Protein AF-A0ABD3ML28-F1 (afdb_monomer)

Sequence (385 aa):
MLALSEVLLRHCNGTLRHVRRLDFTIAGREGGRDWGSTGRSDGGGGRRGIRSHGAYALSRVLAISEYIEEVYLVGNRIGPYGSSAIFEAASTNARLRTLLLRGCRVGERGALAFVDRVLVEGRGGRSGLRTVDLSACRVGFRGCFAIEERLKERGGCADASMTVDLEGNMVFQEVMNCVTHGLGIVLGTVGQYLLNKQVVGQPLHYTLSCAVYSASVITLYTSSTLYHSFFALRRTKFIFKVFDSCAIYLLIAGSYTPFLMIGLHHKPSLSARLLLFIWGCAISGILVAAFFPTWKHKSKFSLAMYLGMGWTCMVCVPDLLEVLPMNAVRLLVAGGVSYTGGVPFFIRNTNLDHSIWHVFVLAGSIFHWLCVFWYVAKPKSIYEG

Organism: NCBI:txid2934178

Structure (mmCIF, N/CA/C/O backbone):
data_AF-A0ABD3ML28-F1
#
_entry.id   AF-A0ABD3ML28-F1
#
loop_
_atom_site.group_PDB
_atom_site.id
_atom_site.type_symbol
_atom_site.label_atom_id
_atom_site.label_alt_id
_atom_site.label_comp_id
_atom_site.label_asym_id
_atom_site.label_entity_id
_atom_site.label_seq_id
_atom_site.pdbx_PDB_ins_code
_atom_site.Cartn_x
_atom_site.Cartn_y
_atom_site.Cartn_z
_atom_site.occupancy
_atom_site.B_iso_or_equiv
_atom_site.auth_seq_id
_atom_site.auth_comp_id
_atom_site.auth_asym_id
_atom_site.auth_atom_id
_atom_site.pdbx_PDB_model_num
ATOM 1 N N . MET A 1 1 ? 13.002 8.863 -36.969 1.00 72.88 1 MET A N 1
ATOM 2 C CA . MET A 1 1 ? 13.504 7.582 -36.419 1.00 72.88 1 MET A CA 1
ATOM 3 C C . MET A 1 1 ? 14.193 6.718 -37.453 1.00 72.88 1 MET A C 1
ATOM 5 O O . MET A 1 1 ? 15.355 6.460 -37.229 1.00 72.88 1 MET A O 1
ATOM 9 N N . LEU A 1 2 ? 13.555 6.307 -38.556 1.00 74.44 2 LEU A N 1
ATOM 10 C CA . LEU A 1 2 ? 14.211 5.430 -39.545 1.00 74.44 2 LEU A CA 1
ATOM 11 C C . LEU A 1 2 ? 15.499 6.037 -40.139 1.00 74.44 2 LEU A C 1
ATOM 13 O O . LEU A 1 2 ? 16.540 5.392 -40.108 1.00 74.44 2 LEU A O 1
ATOM 17 N N . ALA A 1 3 ? 15.464 7.311 -40.544 1.00 76.81 3 ALA A N 1
ATOM 18 C CA . ALA A 1 3 ? 16.660 8.025 -41.006 1.00 76.81 3 ALA A CA 1
ATOM 19 C C . ALA A 1 3 ? 17.751 8.119 -39.921 1.00 76.81 3 ALA A C 1
ATOM 21 O O . ALA A 1 3 ? 18.921 7.870 -40.178 1.00 76.81 3 ALA A O 1
ATOM 22 N N . LEU A 1 4 ? 17.362 8.404 -38.672 1.00 80.00 4 LEU A N 1
ATOM 23 C CA . LEU A 1 4 ? 18.299 8.444 -37.547 1.00 80.00 4 LEU A CA 1
ATOM 24 C C . LEU A 1 4 ? 18.910 7.066 -37.266 1.00 80.00 4 LEU A C 1
ATOM 26 O O . LEU A 1 4 ? 20.111 6.971 -37.045 1.00 80.00 4 LEU A O 1
ATOM 30 N N . SER A 1 5 ? 18.111 5.996 -37.286 1.00 78.38 5 SER A N 1
ATOM 31 C CA . SER A 1 5 ? 18.628 4.638 -37.121 1.00 78.38 5 SER A CA 1
ATOM 32 C C . SER A 1 5 ? 19.559 4.251 -38.259 1.00 78.38 5 SER A C 1
ATOM 34 O O . SER A 1 5 ? 20.519 3.545 -38.008 1.00 78.38 5 SER A O 1
ATOM 36 N N . GLU A 1 6 ? 19.332 4.727 -39.482 1.00 82.12 6 GLU A N 1
ATOM 37 C CA . GLU A 1 6 ? 20.233 4.463 -40.603 1.00 82.12 6 GLU A CA 1
ATOM 38 C C . GLU A 1 6 ? 21.585 5.169 -40.433 1.00 82.12 6 GLU A C 1
ATOM 40 O O . GLU A 1 6 ? 22.627 4.539 -40.601 1.00 82.12 6 GLU A O 1
ATOM 45 N N . VAL A 1 7 ? 21.582 6.435 -40.003 1.00 83.12 7 VAL A N 1
ATOM 46 C CA . VAL A 1 7 ? 22.813 7.162 -39.643 1.00 83.12 7 VAL A CA 1
ATOM 47 C C . VAL A 1 7 ? 23.549 6.450 -38.507 1.00 83.12 7 VAL A C 1
ATOM 49 O O . VAL A 1 7 ? 24.755 6.224 -38.598 1.00 83.12 7 VAL A O 1
ATOM 52 N N . LEU A 1 8 ? 22.828 6.050 -37.454 1.00 83.50 8 LEU A N 1
ATOM 53 C CA . LEU A 1 8 ? 23.415 5.325 -36.330 1.00 83.50 8 LEU A CA 1
ATOM 54 C C . LEU A 1 8 ? 23.975 3.968 -36.769 1.00 83.50 8 LEU A C 1
ATOM 56 O O . LEU A 1 8 ? 25.106 3.665 -36.422 1.00 83.50 8 LEU A O 1
ATOM 60 N N . LEU A 1 9 ? 23.256 3.187 -37.577 1.00 82.38 9 LEU A N 1
ATOM 61 C CA . LEU A 1 9 ? 23.742 1.899 -38.087 1.00 82.38 9 LEU A CA 1
ATOM 62 C C . LEU A 1 9 ? 25.040 2.043 -38.893 1.00 82.38 9 LEU A C 1
ATOM 64 O O . LEU A 1 9 ? 25.899 1.172 -38.809 1.00 82.38 9 LEU A O 1
ATOM 68 N N . ARG A 1 10 ? 25.195 3.131 -39.660 1.00 83.12 10 ARG A N 1
ATOM 69 C CA . ARG A 1 10 ? 26.396 3.370 -40.478 1.00 83.12 10 ARG A CA 1
ATOM 70 C C . ARG A 1 10 ? 27.584 3.909 -39.677 1.00 83.12 10 ARG A C 1
ATOM 72 O O . ARG A 1 10 ? 28.724 3.682 -40.069 1.00 83.12 10 ARG A O 1
ATOM 79 N N . HIS A 1 11 ? 27.340 4.629 -38.580 1.00 85.25 11 HIS A N 1
ATOM 80 C CA . HIS A 1 11 ? 28.377 5.437 -37.928 1.00 85.25 11 HIS A CA 1
ATOM 81 C C . HIS A 1 11 ? 28.573 5.185 -36.424 1.00 85.25 11 HIS A C 1
ATOM 83 O O . HIS A 1 11 ? 29.533 5.723 -35.865 1.00 85.25 11 HIS A O 1
ATOM 89 N N . CYS A 1 12 ? 27.741 4.370 -35.756 1.00 79.19 12 CYS A N 1
ATOM 90 C CA . CYS A 1 12 ? 27.775 4.192 -34.293 1.00 79.19 12 CYS A CA 1
ATOM 91 C C . CYS A 1 12 ? 29.111 3.668 -33.754 1.00 79.19 12 CYS A C 1
ATOM 93 O O . CYS A 1 12 ? 29.495 4.039 -32.650 1.00 79.19 12 CYS A O 1
ATOM 95 N N . ASN A 1 13 ? 29.829 2.858 -34.535 1.00 84.38 13 ASN A N 1
ATOM 96 C CA . ASN A 1 13 ? 31.131 2.306 -34.144 1.00 84.38 13 ASN A CA 1
ATOM 97 C C . ASN A 1 13 ? 32.318 3.059 -34.778 1.00 84.38 13 ASN A C 1
ATOM 99 O O . ASN A 1 13 ? 33.469 2.728 -34.518 1.00 84.38 13 ASN A O 1
ATOM 103 N N . GLY A 1 14 ? 32.050 4.076 -35.602 1.00 86.94 14 GLY A N 1
ATOM 104 C CA . GLY A 1 14 ? 33.063 4.881 -36.285 1.00 86.94 14 GLY A CA 1
ATOM 105 C C . GLY A 1 14 ? 33.092 6.310 -35.753 1.00 86.94 14 GLY A C 1
ATOM 106 O O . GLY A 1 14 ? 33.536 6.576 -34.636 1.00 86.94 14 GLY A O 1
ATOM 107 N N . THR A 1 15 ? 32.592 7.247 -36.557 1.00 84.00 15 THR A N 1
ATOM 108 C CA . THR A 1 15 ? 32.576 8.684 -36.236 1.00 84.00 15 THR A CA 1
ATOM 109 C C . THR A 1 15 ? 31.761 9.021 -34.985 1.00 84.00 15 THR A C 1
ATOM 111 O O . THR A 1 15 ? 32.047 10.022 -34.333 1.00 84.00 15 THR A O 1
ATOM 114 N N . LEU A 1 16 ? 30.798 8.176 -34.594 1.00 83.69 16 LEU A N 1
ATOM 115 C CA . LEU A 1 16 ? 29.959 8.372 -33.405 1.00 83.69 16 LEU A CA 1
ATOM 116 C C . LEU A 1 16 ? 30.379 7.521 -32.192 1.00 83.69 16 LEU A C 1
ATOM 118 O O . LEU A 1 16 ? 29.622 7.439 -31.228 1.00 83.69 16 LEU A O 1
ATOM 122 N N . ARG A 1 17 ? 31.595 6.954 -32.173 1.00 85.88 17 ARG A N 1
ATOM 123 C CA . ARG A 1 17 ? 32.117 6.134 -31.053 1.00 85.88 17 ARG A CA 1
ATOM 124 C C . ARG A 1 17 ? 32.108 6.817 -29.676 1.00 85.88 17 ARG A C 1
ATOM 126 O O . ARG A 1 17 ? 32.197 6.163 -28.645 1.00 85.88 17 ARG A O 1
ATOM 133 N N . HIS A 1 18 ? 32.040 8.147 -29.646 1.00 87.62 18 HIS A N 1
ATOM 134 C CA . HIS A 1 18 ? 31.998 8.932 -28.410 1.00 87.62 18 HIS A CA 1
ATOM 135 C C . HIS A 1 18 ? 30.584 9.025 -27.810 1.00 87.62 18 HIS A C 1
ATOM 137 O O . HIS A 1 18 ? 30.429 9.443 -26.661 1.00 87.62 18 HIS A O 1
ATOM 143 N N . VAL A 1 19 ? 29.548 8.626 -28.557 1.00 87.44 19 VAL A N 1
ATOM 144 C CA . VAL A 1 19 ? 28.157 8.651 -28.099 1.00 87.44 19 VAL A CA 1
ATOM 145 C C . VAL A 1 19 ? 27.885 7.436 -27.216 1.00 87.44 19 VAL A C 1
ATOM 147 O O . VAL A 1 19 ? 27.710 6.322 -27.700 1.00 87.44 19 VAL A O 1
ATOM 150 N N . ARG A 1 20 ? 27.804 7.668 -25.903 1.00 92.44 20 ARG A N 1
ATOM 151 C CA . ARG A 1 20 ? 27.491 6.622 -24.912 1.00 92.44 20 ARG A CA 1
ATOM 152 C C . ARG A 1 20 ? 26.024 6.575 -24.492 1.00 92.44 20 ARG A C 1
ATOM 154 O O . ARG A 1 20 ? 25.573 5.561 -23.971 1.00 92.44 20 ARG A O 1
ATOM 161 N N . ARG A 1 21 ? 25.273 7.657 -24.715 1.00 94.31 21 ARG A N 1
ATOM 162 C CA . ARG A 1 21 ? 23.870 7.792 -24.305 1.00 94.31 21 ARG A CA 1
ATOM 163 C C . ARG A 1 21 ? 22.992 8.159 -25.490 1.00 94.31 21 ARG A C 1
ATOM 165 O O . ARG A 1 21 ? 23.277 9.127 -26.191 1.00 94.31 21 ARG A O 1
ATOM 172 N N . LEU A 1 22 ? 21.889 7.435 -25.649 1.00 92.44 22 LEU A N 1
ATOM 173 C CA . LEU A 1 22 ? 20.797 7.796 -26.545 1.00 92.44 22 LEU A CA 1
ATOM 174 C C . LEU A 1 22 ? 19.567 8.189 -25.724 1.00 92.44 22 LEU A C 1
ATOM 176 O O . LEU A 1 22 ? 18.939 7.334 -25.103 1.00 92.44 22 LEU A O 1
ATOM 180 N N . ASP A 1 23 ? 19.213 9.474 -25.731 1.00 92.75 23 ASP A N 1
ATOM 181 C CA . ASP A 1 23 ? 18.038 9.986 -25.022 1.00 92.75 23 ASP A CA 1
ATOM 182 C C . ASP A 1 23 ? 16.925 10.392 -25.995 1.00 92.75 23 ASP A C 1
ATOM 184 O O . ASP A 1 23 ? 17.033 11.363 -26.743 1.00 92.75 23 ASP A O 1
ATOM 188 N N . PHE A 1 24 ? 15.828 9.640 -25.961 1.00 90.50 24 PHE A N 1
ATOM 189 C CA . PHE A 1 24 ? 14.622 9.862 -26.753 1.00 90.50 24 PHE A CA 1
ATOM 190 C C . PHE A 1 24 ? 13.426 10.293 -25.896 1.00 90.50 24 PHE A C 1
ATOM 192 O O . PHE A 1 24 ? 12.273 10.203 -26.331 1.00 90.50 24 PHE A O 1
ATOM 199 N N . THR A 1 25 ? 13.664 10.770 -24.675 1.00 85.88 25 THR A N 1
ATOM 200 C CA . THR A 1 25 ? 12.603 11.224 -23.765 1.00 85.88 25 THR A CA 1
ATOM 201 C C . THR A 1 25 ? 11.849 12.426 -24.340 1.00 85.88 25 THR A C 1
ATOM 203 O O . THR A 1 25 ? 10.630 12.532 -24.190 1.00 85.88 25 THR A O 1
ATOM 206 N N . ILE A 1 26 ? 12.546 13.313 -25.060 1.00 80.12 26 ILE A N 1
ATOM 207 C CA . ILE A 1 26 ? 11.946 14.485 -25.721 1.00 80.12 26 ILE A CA 1
ATOM 208 C C . ILE A 1 26 ? 10.908 14.056 -26.764 1.00 80.12 26 ILE A C 1
ATOM 210 O O . ILE A 1 26 ? 9.809 14.607 -26.778 1.00 80.12 26 ILE A O 1
ATOM 214 N N . ALA A 1 27 ? 11.183 12.999 -27.537 1.00 78.06 27 ALA A N 1
ATOM 215 C CA . ALA A 1 27 ? 10.229 12.451 -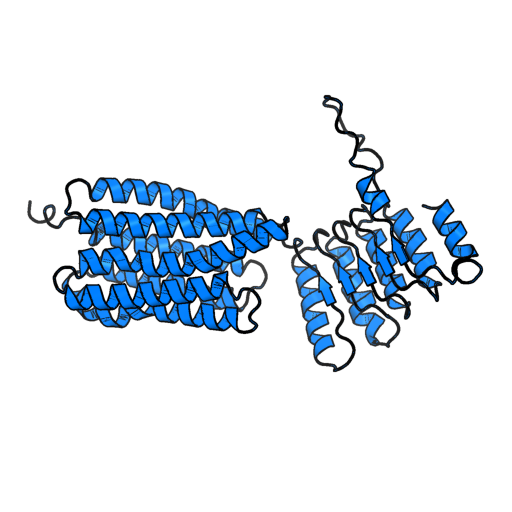28.504 1.00 78.06 27 ALA A CA 1
ATOM 216 C C . ALA A 1 27 ? 8.922 11.972 -27.838 1.00 78.06 27 ALA A C 1
ATOM 218 O O . ALA A 1 27 ? 7.859 11.990 -28.461 1.00 78.06 27 ALA A O 1
ATOM 219 N N . GLY A 1 28 ? 8.984 11.581 -26.561 1.00 65.38 28 GLY A N 1
ATOM 220 C CA . GLY A 1 28 ? 7.812 11.286 -25.739 1.00 65.38 28 GLY A CA 1
ATOM 221 C C . GLY A 1 28 ? 7.084 12.535 -25.215 1.00 65.38 28 GLY A C 1
ATOM 222 O O . GLY A 1 28 ? 5.862 12.498 -25.072 1.00 65.38 28 GLY A O 1
ATOM 223 N N . ARG A 1 29 ? 7.802 13.639 -24.941 1.00 62.88 29 ARG A N 1
ATOM 224 C CA . ARG A 1 29 ? 7.273 14.878 -24.319 1.00 62.88 29 ARG A CA 1
ATOM 225 C C . ARG A 1 29 ? 6.733 15.906 -25.314 1.00 62.88 29 ARG A C 1
ATOM 227 O O . ARG A 1 29 ? 5.731 16.551 -25.019 1.00 62.88 29 ARG A O 1
ATOM 234 N N . GLU A 1 30 ? 7.365 16.076 -26.472 1.00 55.34 30 GLU A N 1
ATOM 235 C CA . GLU A 1 30 ? 6.936 17.049 -27.496 1.00 55.34 30 GLU A CA 1
ATOM 236 C C . GLU A 1 30 ? 5.592 16.693 -28.139 1.00 55.34 30 GLU A C 1
ATOM 238 O O . GLU A 1 30 ? 4.914 17.557 -28.675 1.00 55.34 30 GLU A O 1
ATOM 243 N N . GLY A 1 31 ? 5.119 15.457 -27.972 1.00 49.84 31 GLY A N 1
ATOM 244 C CA . GLY A 1 31 ? 3.756 15.072 -28.339 1.00 49.84 31 GLY A CA 1
ATOM 245 C C . GLY A 1 31 ? 2.652 15.543 -27.377 1.00 49.84 31 GLY A C 1
ATOM 246 O O . GLY A 1 31 ? 1.533 15.042 -27.497 1.00 49.84 31 GLY A O 1
ATOM 247 N N . GLY A 1 32 ? 2.954 16.407 -26.397 1.00 42.62 32 GLY A N 1
ATOM 248 C CA . GLY A 1 32 ? 2.024 16.826 -25.337 1.00 42.62 32 GLY A CA 1
ATOM 249 C C . GLY A 1 32 ? 1.950 18.331 -25.054 1.00 42.62 32 GLY A C 1
ATOM 250 O O . GLY A 1 32 ? 1.399 18.689 -24.017 1.00 42.62 32 GLY A O 1
ATOM 251 N N . ARG A 1 33 ? 2.511 19.201 -25.908 1.00 39.66 33 ARG A N 1
ATOM 252 C CA . ARG A 1 33 ? 2.609 20.653 -25.643 1.00 39.66 33 ARG A CA 1
ATOM 253 C C . ARG A 1 33 ? 1.588 21.563 -26.346 1.00 39.66 33 ARG A C 1
ATOM 255 O O . ARG A 1 33 ? 1.659 22.762 -26.121 1.00 39.66 33 ARG A O 1
ATOM 262 N N . ASP A 1 34 ? 0.607 21.027 -27.072 1.00 38.22 34 ASP A N 1
ATOM 263 C CA . ASP A 1 34 ? -0.502 21.833 -27.611 1.00 38.22 34 ASP A CA 1
ATOM 264 C C . ASP A 1 34 ? -1.749 21.704 -26.727 1.00 38.22 34 ASP A C 1
ATOM 266 O O . ASP A 1 34 ? -2.609 20.847 -26.934 1.00 38.22 34 ASP A O 1
ATOM 270 N N . TRP A 1 35 ? -1.834 22.556 -25.702 1.00 37.88 35 TRP A N 1
ATOM 271 C CA . TRP A 1 35 ? -3.071 22.807 -24.962 1.00 37.88 35 TRP A CA 1
ATOM 272 C C . TRP A 1 35 ? -3.679 24.116 -25.460 1.00 37.88 35 TRP A C 1
ATOM 274 O O . TRP A 1 35 ? -3.354 25.194 -24.970 1.00 37.88 35 TRP A O 1
ATOM 284 N N . GLY A 1 36 ? -4.542 24.015 -26.469 1.00 36.75 36 GLY A N 1
ATOM 285 C CA . GLY A 1 36 ? -5.184 25.187 -27.051 1.00 36.75 36 GLY A CA 1
ATOM 286 C C . GLY A 1 36 ? -6.054 24.878 -28.262 1.00 36.75 36 GLY A C 1
ATOM 287 O O . GLY A 1 36 ? -5.802 25.403 -29.334 1.00 36.75 36 GLY A O 1
ATOM 288 N N . SER A 1 37 ? -7.057 24.010 -28.129 1.00 32.53 37 SER A N 1
ATOM 289 C CA . SER A 1 37 ? -8.347 24.196 -28.814 1.00 32.53 37 SER A CA 1
ATOM 290 C C . SER A 1 37 ? -9.338 23.105 -28.423 1.00 32.53 37 SER A C 1
ATOM 292 O O . SER A 1 37 ? -9.077 21.905 -28.438 1.00 32.53 37 SER A O 1
ATOM 294 N N . THR A 1 38 ? -10.502 23.583 -28.022 1.00 40.19 38 THR A N 1
ATOM 295 C CA . THR A 1 38 ? -11.767 22.881 -27.855 1.00 40.19 38 THR A CA 1
ATOM 296 C C . THR A 1 38 ? -12.178 22.122 -29.119 1.00 40.19 38 THR A C 1
ATOM 298 O O . THR A 1 38 ? -12.191 22.708 -30.197 1.00 40.19 38 THR A O 1
ATOM 301 N N . GLY A 1 39 ? -12.621 20.868 -28.986 1.00 30.70 39 GLY A N 1
ATOM 302 C CA . GLY A 1 39 ? -13.359 20.188 -30.055 1.00 30.70 39 GLY A CA 1
ATOM 303 C C . GLY A 1 39 ? -13.408 18.667 -29.922 1.00 30.70 39 GLY A C 1
ATOM 304 O O . GLY A 1 39 ? -12.398 17.989 -30.077 1.00 30.70 39 GLY A O 1
ATOM 305 N N . ARG A 1 40 ? -14.602 18.121 -29.662 1.00 41.56 40 ARG A N 1
ATOM 306 C CA . ARG A 1 40 ? -14.924 16.696 -29.851 1.00 41.56 40 ARG A CA 1
ATOM 307 C C . ARG A 1 40 ? -14.692 16.308 -31.318 1.00 41.56 40 ARG A C 1
ATOM 309 O O . ARG A 1 40 ? -15.210 16.994 -32.189 1.00 41.56 40 ARG A O 1
ATOM 316 N N . SER A 1 41 ? -14.002 15.200 -31.582 1.00 31.62 41 SER A N 1
ATOM 317 C CA . SER A 1 41 ? -14.277 14.282 -32.705 1.00 31.62 41 SER A CA 1
ATOM 318 C C . SER A 1 41 ? -13.286 13.111 -32.727 1.00 31.62 41 SER A C 1
ATOM 320 O O . SER A 1 41 ? -12.234 13.121 -32.087 1.00 31.62 41 SER A O 1
ATOM 322 N N . ASP A 1 42 ? -13.725 12.068 -33.416 1.00 33.69 42 ASP A N 1
ATOM 323 C CA . ASP A 1 42 ? -13.281 10.684 -33.441 1.00 33.69 42 ASP A CA 1
ATOM 324 C C . ASP A 1 42 ? -11.819 10.379 -33.813 1.00 33.69 42 ASP A C 1
ATOM 326 O O . ASP A 1 42 ? -11.137 11.090 -34.546 1.00 33.69 42 ASP A O 1
ATOM 330 N N . GLY A 1 43 ? -11.377 9.192 -33.376 1.00 36.94 43 GLY A N 1
ATOM 331 C CA . GLY A 1 43 ? -10.811 8.179 -34.285 1.00 36.94 43 GLY A CA 1
ATOM 332 C C . GLY A 1 43 ? -9.438 8.395 -34.936 1.00 36.94 43 GLY A C 1
ATOM 333 O O . GLY A 1 43 ? -8.927 7.464 -35.551 1.00 36.94 43 GLY A O 1
ATOM 334 N N . GLY A 1 44 ? -8.787 9.546 -34.778 1.00 32.84 44 GLY A N 1
ATOM 335 C CA . GLY A 1 44 ? -7.534 9.879 -35.474 1.00 32.84 44 GLY A CA 1
ATOM 336 C C . GLY A 1 44 ? -6.404 10.292 -34.537 1.00 32.84 44 GLY A C 1
ATOM 337 O O . GLY A 1 44 ? -5.799 11.343 -34.709 1.00 32.84 44 GLY A O 1
ATOM 338 N N . GLY A 1 45 ? -6.127 9.512 -33.489 1.00 34.84 45 GLY A N 1
ATOM 339 C CA . GLY A 1 45 ? -5.181 9.905 -32.443 1.00 34.84 45 GLY A CA 1
ATOM 340 C C . GLY A 1 45 ? -3.758 10.139 -32.967 1.00 34.84 45 GLY A C 1
ATOM 341 O O . GLY A 1 45 ? -3.017 9.173 -33.143 1.00 34.84 45 GLY A O 1
ATOM 342 N N . GLY A 1 46 ? -3.368 11.412 -33.111 1.00 39.09 46 GLY A N 1
ATOM 343 C CA . GLY A 1 46 ? -2.071 11.905 -33.594 1.00 39.09 46 GLY A CA 1
ATOM 344 C C . GLY A 1 46 ? -0.871 11.000 -33.287 1.00 39.09 46 GLY A C 1
ATOM 345 O O . GLY A 1 46 ? -0.730 10.447 -32.186 1.00 39.09 46 GLY A O 1
ATOM 346 N N . ARG A 1 47 ? -0.024 10.808 -34.304 1.00 50.00 47 ARG A N 1
ATOM 347 C CA . ARG A 1 47 ? 1.164 9.940 -34.298 1.00 50.00 47 ARG A CA 1
ATOM 348 C C . ARG A 1 47 ? 2.163 10.470 -33.253 1.00 50.00 47 ARG A C 1
ATOM 350 O O . ARG A 1 47 ? 2.809 11.478 -33.482 1.00 50.00 47 ARG A O 1
ATOM 357 N N . ARG A 1 48 ? 2.246 9.814 -32.089 1.00 64.19 48 ARG A N 1
ATOM 358 C CA . ARG A 1 48 ? 2.927 10.318 -30.877 1.00 64.19 48 ARG A CA 1
ATOM 359 C C . ARG A 1 48 ? 4.087 9.405 -30.450 1.00 64.19 48 ARG A C 1
ATOM 361 O O . ARG A 1 48 ? 3.836 8.234 -30.154 1.00 64.19 48 ARG A O 1
ATOM 368 N N . GLY A 1 49 ? 5.307 9.947 -30.378 1.00 73.50 49 GLY A N 1
ATOM 369 C CA . GLY A 1 49 ? 6.525 9.278 -29.888 1.00 73.50 49 GLY A CA 1
ATOM 370 C C . GLY A 1 49 ? 7.050 8.116 -30.746 1.00 73.50 49 GLY A C 1
ATOM 371 O O . GLY A 1 49 ? 6.483 7.764 -31.784 1.00 73.50 49 GLY A O 1
ATOM 372 N N . ILE A 1 50 ? 8.149 7.495 -30.308 1.00 86.19 50 ILE A N 1
ATOM 373 C CA . ILE A 1 50 ? 8.716 6.291 -30.936 1.00 86.19 50 ILE A CA 1
ATOM 374 C C . ILE A 1 50 ? 7.728 5.127 -30.778 1.00 86.19 50 ILE A C 1
ATOM 376 O O . ILE A 1 50 ? 7.300 4.797 -29.673 1.00 86.19 50 ILE A O 1
ATOM 380 N N . ARG A 1 51 ? 7.370 4.500 -31.904 1.00 89.00 51 ARG A N 1
ATOM 381 C CA . ARG A 1 51 ? 6.501 3.313 -31.972 1.00 89.00 51 ARG A CA 1
ATOM 382 C C . ARG A 1 51 ? 7.311 2.032 -32.148 1.00 89.00 51 ARG A C 1
ATOM 384 O O . ARG A 1 51 ? 8.521 2.091 -32.348 1.00 89.00 51 ARG A O 1
ATOM 391 N N . SER A 1 52 ? 6.631 0.887 -32.150 1.00 88.88 52 SER A N 1
ATOM 392 C CA . SER A 1 52 ? 7.222 -0.449 -32.322 1.00 88.88 52 SER A CA 1
ATOM 393 C C . SER A 1 52 ? 8.272 -0.543 -33.434 1.00 88.88 52 SER A C 1
ATOM 395 O O . SER A 1 52 ? 9.352 -1.065 -33.200 1.00 88.88 52 SER A O 1
ATOM 397 N N . HIS A 1 53 ? 8.010 0.033 -34.609 1.00 88.50 53 HIS A N 1
ATOM 398 C CA . HIS A 1 53 ? 8.936 -0.001 -35.747 1.00 88.50 53 HIS A CA 1
ATOM 399 C C . HIS A 1 53 ? 10.208 0.823 -35.497 1.00 88.50 53 HIS A C 1
ATOM 401 O O . HIS A 1 53 ? 11.301 0.421 -35.878 1.00 88.50 53 HIS A O 1
ATOM 407 N N . GLY A 1 54 ? 10.081 1.973 -34.827 1.00 89.19 54 GLY A N 1
ATOM 408 C CA . GLY A 1 54 ? 11.236 2.788 -34.447 1.00 89.19 54 GLY A CA 1
ATOM 409 C C . GLY A 1 54 ? 12.063 2.132 -33.341 1.00 89.19 54 GLY A C 1
ATOM 410 O O . GLY A 1 54 ? 13.286 2.204 -33.377 1.00 89.19 54 GLY A O 1
ATOM 411 N N . ALA A 1 55 ? 11.404 1.446 -32.404 1.00 91.50 55 ALA A N 1
ATOM 412 C CA . ALA A 1 55 ? 12.065 0.632 -31.388 1.00 91.50 55 ALA A CA 1
ATOM 413 C C . ALA A 1 55 ? 12.799 -0.572 -31.997 1.00 91.50 55 ALA A C 1
ATOM 415 O O . ALA A 1 55 ? 13.918 -0.858 -31.595 1.00 91.50 55 ALA A O 1
ATOM 416 N N . TYR A 1 56 ? 12.215 -1.220 -33.008 1.00 91.81 56 TYR A N 1
ATOM 417 C CA . TYR A 1 56 ? 12.865 -2.294 -33.764 1.00 91.81 56 TYR A CA 1
ATOM 418 C C . TYR A 1 56 ? 14.090 -1.796 -34.549 1.00 91.81 56 TYR A C 1
ATOM 420 O O . TYR A 1 56 ? 15.140 -2.428 -34.568 1.00 91.81 56 TYR A O 1
ATOM 428 N N . ALA A 1 57 ? 14.003 -0.619 -35.169 1.00 90.25 57 ALA A N 1
ATOM 429 C CA . ALA A 1 57 ? 15.165 -0.032 -35.833 1.00 90.25 57 ALA A CA 1
ATOM 430 C C . ALA A 1 57 ? 16.284 0.307 -34.829 1.00 90.25 57 ALA A C 1
ATOM 432 O O . ALA A 1 57 ? 17.459 0.063 -35.098 1.00 90.25 57 ALA A O 1
ATOM 433 N N . LEU A 1 58 ? 15.915 0.812 -33.647 1.00 91.88 58 LEU A N 1
ATOM 434 C CA . LEU A 1 58 ? 16.853 1.055 -32.556 1.00 91.88 58 LEU A CA 1
ATOM 435 C C . LEU A 1 58 ? 17.460 -0.247 -32.019 1.00 91.88 58 LEU A C 1
ATOM 437 O O . LEU A 1 58 ? 18.656 -0.276 -31.756 1.00 91.88 58 LEU A O 1
ATOM 441 N N . SER A 1 59 ? 16.691 -1.332 -31.898 1.00 93.31 59 SER A N 1
ATOM 442 C CA . SER A 1 59 ? 17.234 -2.606 -31.417 1.00 93.31 59 SER A CA 1
ATOM 443 C C . SER A 1 59 ? 18.324 -3.148 -32.339 1.00 93.31 59 SER A C 1
ATOM 445 O O . SER A 1 59 ? 19.321 -3.666 -31.849 1.00 93.31 59 SER A O 1
ATOM 447 N N . ARG A 1 60 ? 18.214 -2.943 -33.657 1.00 92.31 60 ARG A N 1
ATOM 448 C CA . ARG A 1 60 ? 19.295 -3.282 -34.598 1.00 92.31 60 ARG A CA 1
ATOM 449 C C . ARG A 1 60 ? 20.573 -2.479 -34.356 1.00 92.31 60 ARG A C 1
ATOM 451 O O . ARG A 1 60 ? 21.653 -3.049 -34.439 1.00 92.31 60 ARG A O 1
ATOM 458 N N . VAL A 1 61 ? 20.460 -1.186 -34.037 1.00 90.12 61 VAL A N 1
ATOM 459 C CA . VAL A 1 61 ? 21.616 -0.352 -33.648 1.00 90.12 61 VAL A CA 1
ATOM 460 C C . VAL A 1 61 ? 22.238 -0.884 -32.360 1.00 90.12 61 VAL A C 1
ATOM 462 O O . VAL A 1 61 ? 23.453 -1.033 -32.273 1.00 90.12 61 VAL A O 1
ATOM 465 N N . LEU A 1 62 ? 21.408 -1.206 -31.366 1.00 90.75 62 LEU A N 1
ATOM 466 C CA . LEU A 1 62 ? 21.882 -1.740 -30.090 1.00 90.75 62 LEU A CA 1
ATOM 467 C C . LEU A 1 62 ? 22.535 -3.114 -30.246 1.00 90.75 62 LEU A C 1
ATOM 469 O O . LEU A 1 62 ? 23.485 -3.394 -29.534 1.00 90.75 62 LEU A O 1
ATOM 473 N N . ALA A 1 63 ? 22.095 -3.949 -31.184 1.00 89.62 63 ALA A N 1
ATOM 474 C CA . ALA A 1 63 ? 22.701 -5.260 -31.404 1.00 89.62 63 ALA A CA 1
ATOM 475 C C . ALA A 1 63 ? 24.163 -5.179 -31.883 1.00 89.62 63 ALA A C 1
ATOM 477 O O . ALA A 1 63 ? 24.941 -6.079 -31.586 1.00 89.62 63 ALA A O 1
ATOM 478 N N . ILE A 1 64 ? 24.541 -4.110 -32.597 1.00 89.00 64 ILE A N 1
ATOM 479 C CA . ILE A 1 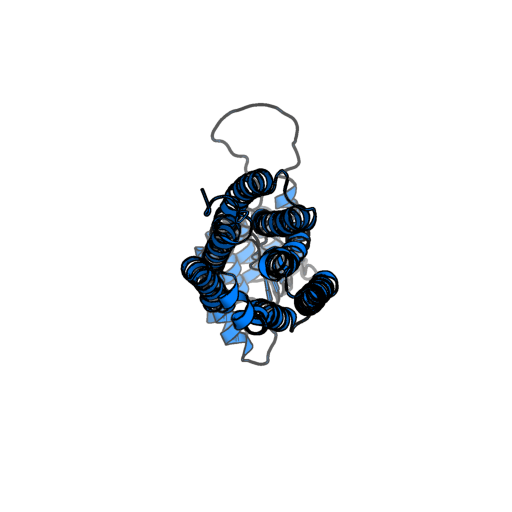64 ? 25.892 -3.939 -33.162 1.00 89.00 64 ILE A CA 1
ATOM 480 C C . ILE A 1 64 ? 26.757 -2.922 -32.408 1.00 89.00 64 ILE A C 1
ATOM 482 O O . ILE A 1 64 ? 27.953 -2.827 -32.666 1.00 89.00 64 ILE A O 1
ATOM 486 N N . SER A 1 65 ? 26.168 -2.107 -31.530 1.00 86.94 65 SER A N 1
ATOM 487 C CA . SER A 1 65 ? 26.890 -0.998 -30.906 1.00 86.94 65 SER A CA 1
ATOM 488 C C . SER A 1 65 ? 27.871 -1.462 -29.830 1.00 86.94 65 SER A C 1
ATOM 490 O O . SER A 1 65 ? 27.485 -2.144 -28.879 1.00 86.94 65 SER A O 1
ATOM 492 N N . GLU A 1 66 ? 29.115 -0.990 -29.930 1.00 88.38 66 GLU A N 1
ATOM 493 C CA . GLU A 1 66 ? 30.189 -1.284 -28.968 1.00 88.38 66 GLU A CA 1
ATOM 494 C C . GLU A 1 66 ? 30.401 -0.186 -27.909 1.00 88.38 66 GLU A C 1
ATOM 496 O O . GLU A 1 66 ? 31.167 -0.377 -26.961 1.00 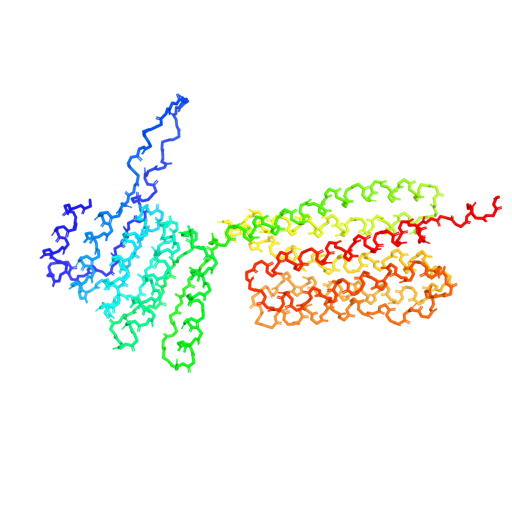88.38 66 GLU A O 1
ATOM 501 N N . TYR A 1 67 ? 29.724 0.958 -28.047 1.00 89.75 67 TYR A N 1
ATOM 502 C CA . TYR A 1 67 ? 29.978 2.155 -27.233 1.00 89.75 67 TYR A CA 1
ATOM 503 C C . TYR A 1 67 ? 28.754 2.682 -26.476 1.00 89.75 67 TYR A C 1
ATOM 505 O O . TYR A 1 67 ? 28.917 3.422 -25.506 1.00 89.75 67 TYR A O 1
ATOM 513 N N . ILE A 1 68 ? 27.534 2.319 -26.884 1.00 92.31 68 ILE A N 1
ATOM 514 C CA . ILE A 1 68 ? 26.316 2.792 -26.217 1.00 92.31 68 ILE A CA 1
ATOM 515 C C . ILE A 1 68 ? 26.139 2.054 -24.885 1.00 92.31 68 ILE A C 1
ATOM 517 O O . ILE A 1 68 ? 25.970 0.837 -24.837 1.00 92.31 68 ILE A O 1
ATOM 521 N N . GLU A 1 69 ? 26.129 2.820 -23.800 1.00 94.06 69 GLU A N 1
ATOM 522 C CA . GLU A 1 69 ? 25.966 2.342 -22.427 1.00 94.06 69 GLU A CA 1
ATOM 523 C C . GLU A 1 69 ? 24.561 2.640 -21.880 1.00 94.06 69 GLU A C 1
ATOM 525 O O . GLU A 1 69 ? 24.077 1.925 -21.000 1.00 94.06 69 GLU A O 1
ATOM 530 N N . GLU A 1 70 ? 23.877 3.666 -22.396 1.00 95.81 70 GLU A N 1
ATOM 531 C CA . GLU A 1 70 ? 22.603 4.136 -21.847 1.00 95.81 70 GLU A CA 1
ATOM 532 C C . GLU A 1 70 ? 21.562 4.467 -22.925 1.00 95.81 70 GLU A C 1
ATOM 534 O O . GLU A 1 70 ? 21.850 5.171 -23.896 1.00 95.81 70 GLU A O 1
ATOM 539 N N . VAL A 1 71 ? 20.321 4.014 -22.727 1.00 95.81 71 VAL A N 1
ATOM 540 C CA . VAL A 1 71 ? 19.197 4.282 -23.639 1.00 95.81 71 VAL A CA 1
ATOM 541 C C . VAL A 1 71 ? 17.963 4.716 -22.862 1.00 95.81 71 VAL A C 1
ATOM 543 O O . VAL A 1 71 ? 17.435 3.957 -22.043 1.00 95.81 71 VAL A O 1
ATOM 546 N N . TYR A 1 72 ? 17.471 5.925 -23.135 1.00 95.19 72 TYR A N 1
ATOM 547 C CA . TYR A 1 72 ? 16.275 6.479 -22.503 1.00 95.19 72 TYR A CA 1
ATOM 548 C C . TYR A 1 72 ? 15.149 6.588 -23.526 1.00 95.19 72 TYR A C 1
ATOM 550 O O . TYR A 1 72 ? 15.249 7.303 -24.519 1.00 95.19 72 TYR A O 1
ATOM 558 N N . LEU A 1 73 ? 14.051 5.880 -23.277 1.00 93.44 73 LEU A N 1
ATOM 559 C CA . LEU A 1 73 ? 12.862 5.863 -24.133 1.00 93.44 73 LEU A CA 1
ATOM 560 C C . LEU A 1 73 ? 11.611 6.319 -23.378 1.00 93.44 73 LEU A C 1
ATOM 562 O O . LEU A 1 73 ? 10.498 6.112 -23.854 1.00 93.44 73 LEU A O 1
ATOM 566 N N . VAL A 1 74 ? 11.773 6.969 -22.227 1.00 91.00 74 VAL A N 1
ATOM 567 C CA . VAL A 1 74 ? 10.685 7.325 -21.311 1.00 91.00 74 VAL A CA 1
ATOM 568 C C . VAL A 1 74 ? 9.524 8.020 -22.037 1.00 91.00 74 VAL A C 1
ATOM 570 O O . VAL A 1 74 ? 9.704 9.010 -22.744 1.00 91.00 74 VAL A O 1
ATOM 573 N N . GLY A 1 75 ? 8.313 7.484 -21.860 1.00 85.44 75 GLY A N 1
ATOM 574 C CA . GLY A 1 75 ? 7.071 8.018 -22.429 1.00 85.44 75 GLY A CA 1
ATOM 575 C C . GLY A 1 75 ? 6.781 7.645 -23.890 1.00 85.44 75 GLY A C 1
ATOM 576 O O . GLY A 1 75 ? 5.732 8.030 -24.413 1.00 85.44 75 GLY A O 1
ATOM 577 N N . ASN A 1 76 ? 7.649 6.882 -24.562 1.00 89.88 76 ASN A N 1
ATOM 578 C CA . ASN A 1 76 ? 7.439 6.479 -25.956 1.00 89.88 76 ASN A CA 1
ATOM 579 C C . ASN A 1 76 ? 6.521 5.254 -26.089 1.00 89.88 76 ASN A C 1
ATOM 581 O O . ASN A 1 76 ? 6.616 4.298 -25.336 1.00 89.88 76 ASN A O 1
ATOM 585 N N . ARG A 1 77 ? 5.643 5.213 -27.096 1.00 88.81 77 ARG A N 1
ATOM 586 C CA . ARG A 1 77 ? 4.667 4.117 -27.275 1.00 88.81 77 ARG A CA 1
ATOM 587 C C . ARG A 1 77 ? 5.245 2.941 -28.071 1.00 88.81 77 ARG A C 1
ATOM 589 O O . ARG A 1 77 ? 4.672 2.547 -29.089 1.00 88.81 77 ARG A O 1
ATOM 596 N N . ILE A 1 78 ? 6.361 2.376 -27.615 1.00 91.31 78 ILE A N 1
ATOM 597 C CA . ILE A 1 78 ? 7.049 1.280 -28.320 1.00 91.31 78 ILE A CA 1
ATOM 598 C C . ILE A 1 78 ? 6.201 -0.001 -28.370 1.00 91.31 78 ILE A C 1
ATOM 600 O O . ILE A 1 78 ? 6.231 -0.714 -29.373 1.00 91.31 78 ILE A O 1
ATOM 604 N N . GLY A 1 79 ? 5.395 -0.258 -27.333 1.00 91.50 79 GLY A N 1
ATOM 605 C CA . GLY A 1 79 ? 4.550 -1.450 -27.251 1.00 91.50 79 GLY A CA 1
ATOM 606 C C . GLY A 1 79 ? 5.333 -2.759 -27.034 1.00 91.50 79 GLY A C 1
ATOM 607 O O . GLY A 1 79 ? 6.564 -2.757 -27.087 1.00 91.50 79 GLY A O 1
ATOM 608 N N . PRO A 1 80 ? 4.630 -3.894 -26.857 1.00 92.94 80 PRO A N 1
ATOM 609 C CA . PRO A 1 80 ? 5.238 -5.186 -26.514 1.00 92.94 80 PRO A CA 1
ATOM 610 C C . PRO A 1 80 ? 6.209 -5.716 -27.573 1.00 92.94 80 PRO A C 1
ATOM 612 O O . PRO A 1 80 ? 7.240 -6.295 -27.240 1.00 92.94 80 PRO A O 1
ATOM 615 N N . TYR A 1 81 ? 5.909 -5.509 -28.857 1.00 93.31 81 TYR A N 1
ATOM 616 C CA . TYR A 1 81 ? 6.770 -5.958 -29.956 1.00 93.31 81 TYR A CA 1
ATOM 617 C C . TYR A 1 81 ? 8.082 -5.170 -30.010 1.00 93.31 81 TYR A C 1
ATOM 619 O O . TYR A 1 81 ? 9.154 -5.758 -30.121 1.00 93.31 81 TYR A O 1
ATOM 627 N N . GLY A 1 82 ? 8.001 -3.841 -29.875 1.00 93.44 82 GLY A N 1
ATOM 628 C CA . GLY A 1 82 ? 9.180 -2.978 -29.858 1.00 93.44 82 GLY A CA 1
ATOM 629 C C . GLY A 1 82 ? 10.063 -3.229 -28.638 1.00 93.44 82 GLY A C 1
ATOM 630 O O . GLY A 1 82 ? 11.279 -3.311 -28.775 1.00 93.44 82 GLY A O 1
ATOM 631 N N . SER A 1 83 ? 9.463 -3.406 -27.455 1.00 94.88 83 SER A N 1
ATOM 632 C CA . SER A 1 83 ? 10.221 -3.732 -26.243 1.00 94.88 83 SER A CA 1
ATOM 633 C C . SER A 1 83 ? 10.882 -5.106 -26.323 1.00 94.88 83 SER A C 1
ATOM 635 O O . SER A 1 83 ? 12.037 -5.226 -25.939 1.00 94.88 83 SER A O 1
ATOM 637 N N . SER A 1 84 ? 10.201 -6.120 -26.873 1.00 95.19 84 SER A N 1
ATOM 638 C CA . SER A 1 84 ? 10.785 -7.462 -27.035 1.00 95.19 84 SER A CA 1
ATOM 639 C C . SER A 1 84 ? 12.030 -7.429 -27.923 1.00 95.19 84 SER A C 1
ATOM 641 O O . SER A 1 84 ? 13.047 -8.008 -27.561 1.00 95.19 84 SER A O 1
ATOM 643 N N . ALA A 1 85 ? 11.987 -6.679 -29.031 1.00 94.81 85 ALA A N 1
ATOM 644 C CA . ALA A 1 85 ? 13.144 -6.507 -29.908 1.00 94.81 85 ALA A CA 1
ATOM 645 C C . ALA A 1 85 ? 14.314 -5.798 -29.203 1.00 94.81 85 ALA A C 1
ATOM 647 O O . ALA A 1 85 ? 15.469 -6.181 -29.373 1.00 94.81 85 ALA A O 1
ATOM 648 N N . ILE A 1 86 ? 14.027 -4.779 -28.383 1.00 95.31 86 ILE A N 1
ATOM 649 C CA . ILE A 1 86 ? 15.050 -4.103 -27.570 1.00 95.31 86 ILE A CA 1
ATOM 650 C C . ILE A 1 86 ? 15.660 -5.067 -26.544 1.00 95.31 86 ILE A C 1
ATOM 652 O O . ILE A 1 86 ? 16.875 -5.068 -26.380 1.00 95.31 86 ILE A O 1
ATOM 656 N N . PHE A 1 87 ? 14.851 -5.892 -25.873 1.00 95.12 87 PHE A N 1
ATOM 657 C CA . PHE A 1 87 ? 15.346 -6.875 -24.903 1.00 95.12 87 PHE A CA 1
ATOM 658 C C . PHE A 1 87 ? 16.191 -7.967 -25.554 1.00 95.12 87 PHE A C 1
ATOM 660 O O . PHE A 1 87 ? 17.210 -8.353 -24.991 1.00 95.12 87 PHE A O 1
ATOM 667 N N . GLU A 1 88 ? 15.822 -8.409 -26.755 1.00 93.19 88 GLU A N 1
ATOM 668 C CA . GLU A 1 88 ? 16.636 -9.322 -27.556 1.00 93.19 88 GLU A CA 1
ATOM 669 C C . GLU A 1 88 ? 18.009 -8.713 -27.864 1.00 93.19 88 GLU A C 1
ATOM 671 O O . GLU A 1 88 ? 19.026 -9.307 -27.522 1.00 93.19 88 GLU A O 1
ATOM 676 N N . ALA A 1 89 ? 18.062 -7.482 -28.377 1.00 92.44 89 ALA A N 1
ATOM 677 C CA . ALA A 1 89 ? 19.336 -6.801 -28.620 1.00 92.44 89 ALA A CA 1
ATOM 678 C C . ALA A 1 89 ? 20.145 -6.561 -27.330 1.00 92.44 89 ALA A C 1
ATOM 680 O O . ALA A 1 89 ? 21.371 -6.660 -27.324 1.00 92.44 89 ALA A O 1
ATOM 681 N N . ALA A 1 90 ? 19.470 -6.262 -26.218 1.00 91.81 90 ALA A N 1
ATOM 682 C CA . ALA A 1 90 ? 20.114 -6.054 -24.926 1.00 91.81 90 ALA A CA 1
ATOM 683 C C . ALA A 1 90 ? 20.643 -7.353 -24.294 1.00 91.81 90 ALA A C 1
ATOM 685 O O . ALA A 1 90 ? 21.578 -7.303 -23.493 1.00 91.81 90 ALA A O 1
ATOM 686 N N . SER A 1 91 ? 20.075 -8.512 -24.644 1.00 90.44 91 SER A N 1
ATOM 687 C CA . SER A 1 91 ? 20.547 -9.818 -24.166 1.00 90.44 91 SER A CA 1
ATOM 688 C C . SER A 1 91 ? 21.934 -10.178 -24.707 1.00 90.44 91 SER A C 1
ATOM 690 O O . SER A 1 91 ? 22.706 -10.857 -24.029 1.00 90.44 91 SER A O 1
ATOM 692 N N . THR A 1 92 ? 22.274 -9.668 -25.894 1.00 89.00 92 THR A N 1
ATOM 693 C CA . THR A 1 92 ? 23.550 -9.909 -26.580 1.00 89.00 92 THR A CA 1
ATOM 694 C C . THR A 1 92 ? 24.539 -8.750 -26.464 1.00 89.00 92 THR A C 1
ATOM 696 O O . THR A 1 92 ? 25.679 -8.888 -26.902 1.00 89.00 92 THR A O 1
ATOM 699 N N . ASN A 1 93 ? 24.132 -7.607 -25.902 1.00 88.56 93 ASN A N 1
ATOM 700 C CA . ASN A 1 93 ? 24.984 -6.427 -25.781 1.00 88.56 93 ASN A CA 1
ATOM 701 C C . ASN A 1 93 ? 25.623 -6.326 -24.380 1.00 88.56 93 ASN A C 1
ATOM 703 O O . ASN A 1 93 ? 24.950 -6.024 -23.392 1.00 88.56 93 ASN A O 1
ATOM 707 N N . ALA A 1 94 ? 26.947 -6.498 -24.312 1.00 88.25 94 ALA A N 1
ATOM 708 C CA . ALA A 1 94 ? 27.730 -6.446 -23.071 1.00 88.25 94 ALA A CA 1
ATOM 709 C C . ALA A 1 94 ? 28.016 -5.018 -22.553 1.00 88.25 94 ALA A C 1
ATOM 711 O O . ALA A 1 94 ? 28.464 -4.835 -21.416 1.00 88.25 94 ALA A O 1
ATOM 712 N N . ARG A 1 95 ? 27.789 -3.997 -23.385 1.00 91.00 95 ARG A N 1
ATOM 713 C CA . ARG A 1 95 ? 28.104 -2.588 -23.111 1.00 91.00 95 ARG A CA 1
ATOM 714 C C . ARG A 1 95 ? 26.917 -1.825 -22.544 1.00 91.00 95 ARG A C 1
ATOM 716 O O . ARG A 1 95 ? 27.115 -1.005 -21.652 1.00 91.00 95 ARG A O 1
ATOM 723 N N . LEU A 1 96 ? 25.701 -2.134 -22.989 1.00 92.50 96 LEU A N 1
ATOM 724 C CA . LEU A 1 96 ? 24.482 -1.485 -22.520 1.00 92.50 96 LEU A CA 1
ATOM 725 C C . LEU A 1 96 ? 24.270 -1.755 -21.023 1.00 92.50 96 LEU A C 1
ATOM 727 O O . LEU A 1 96 ? 24.022 -2.888 -20.618 1.00 92.50 96 LEU A O 1
ATOM 731 N N . ARG A 1 97 ? 24.352 -0.710 -20.197 1.00 93.00 97 ARG A N 1
ATOM 732 C CA . ARG A 1 97 ? 24.198 -0.769 -18.734 1.00 93.00 97 ARG A CA 1
ATOM 733 C C . ARG A 1 97 ? 22.821 -0.307 -18.275 1.00 93.00 97 ARG A C 1
ATOM 735 O O . ARG A 1 97 ? 22.263 -0.919 -17.363 1.00 93.00 97 ARG A O 1
ATOM 742 N N . THR A 1 98 ? 22.276 0.736 -18.899 1.00 94.94 98 THR A N 1
ATOM 743 C CA . THR A 1 98 ? 21.053 1.404 -18.435 1.00 94.94 98 THR A CA 1
ATOM 744 C C . THR A 1 98 ? 20.000 1.464 -19.530 1.00 94.94 98 THR A C 1
ATOM 746 O O . THR A 1 98 ? 20.249 1.990 -20.616 1.00 94.94 98 THR A O 1
ATOM 749 N N . LEU A 1 99 ? 18.795 0.988 -19.223 1.00 95.75 99 LEU A N 1
ATOM 750 C CA . LEU A 1 99 ? 17.656 1.002 -20.134 1.00 95.75 99 LEU A CA 1
ATOM 751 C C . LEU A 1 99 ? 16.411 1.558 -19.433 1.00 95.75 99 LEU A C 1
ATOM 753 O O . LEU A 1 99 ? 15.800 0.891 -18.600 1.00 95.75 99 LEU A O 1
ATOM 757 N N . LEU A 1 100 ? 16.016 2.784 -19.781 1.00 95.75 100 LEU A N 1
ATOM 758 C CA . LEU A 1 100 ? 14.858 3.447 -19.177 1.00 95.75 100 LEU A CA 1
ATOM 759 C C . LEU A 1 100 ? 13.649 3.379 -20.109 1.00 95.75 100 LEU A C 1
ATOM 761 O O . LEU A 1 100 ? 13.579 4.099 -21.108 1.00 95.75 100 LEU A O 1
ATOM 765 N N . LEU A 1 101 ? 12.681 2.533 -19.766 1.00 94.31 101 LEU A N 1
ATOM 766 C CA . LEU A 1 101 ? 11.458 2.299 -20.536 1.00 94.31 101 LEU A CA 1
ATOM 767 C C . LEU A 1 101 ? 10.204 2.800 -19.815 1.00 94.31 101 LEU A C 1
ATOM 769 O O . LEU A 1 101 ? 9.097 2.445 -20.210 1.00 94.31 101 LEU A O 1
ATOM 773 N N . ARG A 1 102 ? 10.316 3.649 -18.790 1.00 91.38 102 ARG A N 1
ATOM 774 C CA . ARG A 1 102 ? 9.146 4.131 -18.044 1.00 91.38 102 ARG A CA 1
ATOM 775 C C . ARG A 1 102 ? 8.022 4.628 -18.960 1.00 91.38 102 ARG A C 1
ATOM 777 O O . ARG A 1 102 ? 8.239 5.460 -19.843 1.00 91.38 102 ARG A O 1
ATOM 784 N N . GLY A 1 103 ? 6.803 4.134 -18.746 1.00 87.19 103 GLY A N 1
ATOM 785 C CA . GLY A 1 103 ? 5.630 4.534 -19.532 1.00 87.19 103 GLY A CA 1
ATOM 786 C C . GLY A 1 103 ? 5.597 4.001 -20.971 1.00 87.19 103 GLY A C 1
ATOM 787 O O . GLY A 1 103 ? 4.767 4.457 -21.762 1.00 87.19 103 GLY A O 1
ATOM 788 N N . CYS A 1 104 ? 6.455 3.038 -21.329 1.00 91.44 104 CYS A N 1
ATOM 789 C CA . CYS A 1 104 ? 6.623 2.601 -22.717 1.00 91.44 104 CYS A CA 1
ATOM 790 C C . CYS A 1 104 ? 5.573 1.614 -23.254 1.00 91.44 104 CYS A C 1
ATOM 792 O O . CYS A 1 104 ? 5.611 1.215 -24.422 1.00 91.44 104 CYS A O 1
ATOM 794 N N . ARG A 1 105 ? 4.605 1.220 -22.416 1.00 89.88 105 ARG A N 1
ATOM 795 C CA . ARG A 1 105 ? 3.584 0.203 -22.734 1.00 89.88 105 ARG A CA 1
ATOM 796 C C . ARG A 1 105 ? 4.187 -1.154 -23.140 1.00 89.88 105 ARG A C 1
ATOM 798 O O . ARG A 1 105 ? 3.693 -1.782 -24.072 1.00 89.88 105 ARG A O 1
ATOM 805 N N . VAL A 1 106 ? 5.240 -1.593 -22.445 1.00 92.69 106 VAL A N 1
ATOM 806 C CA . VAL A 1 106 ? 5.879 -2.916 -22.623 1.00 92.69 106 VAL A CA 1
ATOM 807 C C . VAL A 1 106 ? 4.847 -4.046 -22.537 1.00 92.69 106 VAL A C 1
ATOM 809 O O . VAL A 1 106 ? 4.892 -4.988 -23.323 1.00 92.69 106 VAL A O 1
ATOM 812 N N . GLY A 1 107 ? 3.867 -3.921 -21.635 1.00 90.06 107 GLY A N 1
ATOM 813 C CA . GLY A 1 107 ? 2.825 -4.926 -21.451 1.00 90.06 107 GLY A CA 1
ATOM 814 C C . GLY A 1 107 ? 3.348 -6.240 -20.867 1.00 90.06 107 GLY A C 1
ATOM 815 O O . GLY A 1 107 ? 4.546 -6.433 -20.670 1.00 90.06 107 GLY A O 1
ATOM 816 N N . GLU A 1 108 ? 2.434 -7.172 -20.606 1.00 90.88 108 GLU A N 1
ATOM 817 C CA . GLU A 1 108 ? 2.770 -8.489 -20.051 1.00 90.88 108 GLU A CA 1
ATOM 818 C C . GLU A 1 108 ? 3.677 -9.305 -20.983 1.00 90.88 108 GLU A C 1
ATOM 820 O O . GLU A 1 108 ? 4.703 -9.817 -20.549 1.00 90.88 108 GLU A O 1
ATOM 825 N N . ARG A 1 109 ? 3.374 -9.338 -22.288 1.00 91.94 109 ARG A N 1
ATOM 826 C CA . ARG A 1 109 ? 4.200 -10.045 -23.282 1.00 91.94 109 ARG A CA 1
ATOM 827 C C . ARG A 1 109 ? 5.638 -9.525 -23.329 1.00 91.94 109 ARG A C 1
ATOM 829 O O . ARG A 1 109 ? 6.566 -10.321 -23.401 1.00 91.94 109 ARG A O 1
ATOM 836 N N . GLY A 1 110 ? 5.827 -8.204 -23.288 1.00 92.88 110 GLY A N 1
ATOM 837 C CA . GLY A 1 110 ? 7.164 -7.617 -23.276 1.00 92.88 110 GLY A CA 1
ATOM 838 C C . GLY A 1 110 ? 7.921 -7.917 -21.979 1.00 92.88 110 GLY A C 1
ATOM 839 O O . GLY A 1 110 ? 9.125 -8.135 -22.026 1.00 92.88 110 GLY A O 1
ATOM 840 N N . ALA A 1 111 ? 7.229 -7.984 -20.837 1.00 93.56 111 ALA A N 1
ATOM 841 C CA . ALA A 1 111 ? 7.837 -8.367 -19.563 1.00 93.56 111 ALA A CA 1
ATOM 842 C C . ALA A 1 111 ? 8.293 -9.834 -19.549 1.00 93.56 111 ALA A C 1
ATOM 844 O O . ALA A 1 111 ? 9.392 -10.119 -19.087 1.00 93.56 111 ALA A O 1
ATOM 845 N N . LEU A 1 112 ? 7.501 -10.752 -20.111 1.00 93.88 112 LEU A N 1
ATOM 846 C CA . LEU A 1 112 ? 7.915 -12.151 -20.279 1.00 93.88 112 LEU A CA 1
ATOM 847 C C . LEU A 1 112 ? 9.104 -12.273 -21.242 1.00 93.88 112 LEU A C 1
ATOM 849 O O . LEU A 1 112 ? 10.066 -12.964 -20.937 1.00 93.88 112 LEU A O 1
ATOM 853 N N . ALA A 1 113 ? 9.115 -11.506 -22.337 1.00 94.00 113 ALA A N 1
ATOM 854 C CA . ALA A 1 113 ? 10.277 -11.450 -23.224 1.00 94.00 113 ALA A CA 1
ATOM 855 C C . ALA A 1 113 ? 11.537 -10.928 -22.508 1.00 94.00 113 ALA A C 1
ATOM 857 O O . ALA A 1 113 ? 12.636 -11.406 -22.770 1.00 94.00 113 ALA A O 1
ATOM 858 N N . PHE A 1 114 ? 11.404 -9.970 -21.588 1.00 94.25 114 PHE A N 1
ATOM 859 C CA . PHE A 1 114 ? 12.525 -9.534 -20.755 1.00 94.25 114 PHE A CA 1
ATOM 860 C C . PHE A 1 114 ? 13.041 -10.665 -19.852 1.00 94.25 114 PHE A C 1
ATOM 862 O O . PHE A 1 114 ? 14.253 -10.848 -19.743 1.00 94.25 114 PHE A O 1
ATOM 869 N N . VAL A 1 115 ? 12.144 -11.452 -19.252 1.00 92.44 115 VAL A N 1
ATOM 870 C CA . VAL A 1 115 ? 12.521 -12.636 -18.466 1.00 92.44 115 VAL A CA 1
ATOM 871 C C . VAL A 1 115 ? 13.292 -13.636 -19.326 1.00 92.44 115 VAL A C 1
ATOM 873 O O . VAL A 1 115 ? 14.427 -13.975 -18.991 1.00 92.44 115 VAL A O 1
ATOM 876 N N . ASP A 1 116 ? 12.716 -14.057 -20.448 1.00 91.38 116 ASP A N 1
ATOM 877 C CA . ASP A 1 116 ? 13.290 -15.109 -21.289 1.00 91.38 116 ASP A CA 1
ATOM 878 C C . ASP A 1 116 ? 14.619 -14.663 -21.916 1.00 91.38 116 ASP A C 1
ATOM 880 O O . ASP A 1 116 ? 15.631 -15.352 -21.810 1.00 91.38 116 ASP A O 1
ATOM 884 N N . ARG A 1 117 ? 14.661 -13.462 -22.503 1.00 90.50 117 ARG A N 1
ATOM 885 C CA . ARG A 1 117 ? 15.840 -12.988 -23.245 1.00 90.50 117 ARG A CA 1
ATOM 886 C C . ARG A 1 117 ? 16.931 -12.442 -22.328 1.00 90.50 117 ARG A C 1
ATOM 888 O O . ARG A 1 117 ? 18.102 -12.769 -22.481 1.00 90.50 117 ARG A O 1
ATOM 895 N N . VAL A 1 118 ? 16.588 -11.601 -21.353 1.00 89.88 118 VAL A N 1
ATOM 896 C CA . VAL A 1 118 ? 17.604 -10.905 -20.540 1.00 89.88 118 VAL A CA 1
ATOM 897 C C . VAL A 1 118 ? 17.968 -11.703 -19.291 1.00 89.88 118 VAL A C 1
ATOM 899 O O . VAL A 1 118 ? 19.152 -11.852 -18.981 1.00 89.88 118 VAL A O 1
ATOM 902 N N . LEU A 1 119 ? 16.978 -12.233 -18.567 1.00 87.50 119 LEU A N 1
ATOM 903 C CA . LEU A 1 119 ? 17.245 -12.919 -17.300 1.00 87.50 119 LEU A CA 1
ATOM 904 C C . LEU A 1 119 ? 17.692 -14.371 -17.502 1.00 87.50 119 LEU A C 1
ATOM 906 O O . LEU A 1 119 ? 18.613 -14.794 -16.795 1.00 87.50 119 LEU A O 1
ATOM 910 N N . VAL A 1 120 ? 17.092 -15.097 -18.455 1.00 84.69 120 VAL A N 1
ATOM 911 C CA . VAL A 1 120 ? 17.410 -16.505 -18.757 1.00 84.69 120 VAL A CA 1
ATOM 912 C C . VAL A 1 120 ? 18.514 -16.621 -19.809 1.00 84.69 120 VAL A C 1
ATOM 914 O O . VAL A 1 120 ? 19.609 -17.053 -19.463 1.00 84.69 120 VAL A O 1
ATOM 917 N N . GLU A 1 121 ? 18.298 -16.206 -21.058 1.00 80.12 121 GLU A N 1
ATOM 918 C CA . GLU A 1 121 ? 19.308 -16.355 -22.127 1.00 80.12 121 GLU A CA 1
ATOM 919 C C . GLU A 1 121 ? 20.563 -15.498 -21.875 1.00 80.12 121 GLU A C 1
ATOM 921 O O . GLU A 1 121 ? 21.691 -15.910 -22.156 1.00 80.12 121 GLU A O 1
ATOM 926 N N . GLY A 1 122 ? 20.400 -14.333 -21.243 1.00 66.56 122 GLY A N 1
ATOM 927 C CA . GLY A 1 122 ? 21.507 -13.470 -20.833 1.00 66.56 122 GLY A CA 1
ATOM 928 C C . GLY A 1 122 ? 22.394 -14.025 -19.704 1.00 66.56 122 GLY A C 1
ATOM 929 O O . GLY A 1 122 ? 23.365 -13.356 -19.340 1.00 66.56 122 GLY A O 1
ATOM 930 N N . ARG A 1 123 ? 22.108 -15.209 -19.122 1.00 62.31 123 ARG A N 1
ATOM 931 C CA . ARG A 1 123 ? 22.899 -15.820 -18.017 1.00 62.31 123 ARG A CA 1
ATOM 932 C C . ARG A 1 123 ? 24.322 -16.265 -18.403 1.00 62.31 123 ARG A C 1
ATOM 934 O O . ARG A 1 123 ? 25.066 -16.676 -17.524 1.00 62.31 123 ARG A O 1
ATOM 941 N N . GLY A 1 124 ? 24.742 -16.113 -19.660 1.00 60.97 124 GLY A N 1
ATOM 942 C CA . GLY A 1 124 ? 26.110 -16.399 -20.123 1.00 60.97 124 GLY A CA 1
ATOM 943 C C . GLY A 1 124 ? 27.077 -15.204 -20.145 1.00 60.97 124 GLY A C 1
ATOM 944 O O . GLY A 1 124 ? 28.016 -15.221 -20.933 1.00 60.97 124 GLY A O 1
ATOM 945 N N . GLY A 1 125 ? 26.823 -14.126 -19.389 1.00 60.97 125 GLY A N 1
ATOM 946 C CA . GLY A 1 125 ? 27.683 -12.925 -19.377 1.00 60.97 125 GLY A CA 1
ATOM 947 C C . GLY A 1 125 ? 27.580 -12.042 -20.631 1.00 60.97 125 GLY A C 1
ATOM 948 O O . GLY A 1 125 ? 28.381 -11.131 -20.821 1.00 60.97 125 GLY A O 1
ATOM 949 N N . ARG A 1 126 ? 26.586 -12.299 -21.491 1.00 68.75 126 ARG A N 1
ATOM 950 C CA . ARG A 1 126 ? 26.386 -11.582 -22.762 1.00 68.75 126 ARG A CA 1
ATOM 951 C C . ARG A 1 126 ? 25.692 -10.229 -22.604 1.00 68.75 126 ARG A C 1
ATOM 953 O O . ARG A 1 126 ? 25.948 -9.330 -23.397 1.00 68.75 126 ARG A O 1
ATOM 960 N N . SER A 1 127 ? 24.852 -10.068 -21.580 1.00 83.75 127 SER A N 1
ATOM 961 C CA . SER A 1 127 ? 24.153 -8.807 -21.317 1.00 83.75 127 SER A CA 1
ATOM 962 C C . SER A 1 127 ? 24.892 -7.963 -20.283 1.00 83.75 127 SER A C 1
ATOM 964 O O . SER A 1 127 ? 25.209 -8.432 -19.189 1.00 83.75 127 SER A O 1
ATOM 966 N N . GLY A 1 128 ? 25.127 -6.695 -20.616 1.00 85.94 128 GLY A N 1
ATOM 967 C CA . GLY A 1 128 ? 25.755 -5.716 -19.733 1.00 85.94 128 GLY A CA 1
ATOM 968 C C . GLY A 1 128 ? 24.803 -5.033 -18.751 1.00 85.94 128 GLY A C 1
ATOM 969 O O . GLY A 1 128 ? 25.283 -4.240 -17.933 1.00 85.94 128 GLY A O 1
ATOM 970 N N . LEU A 1 129 ? 23.492 -5.297 -18.836 1.00 89.62 129 LEU A N 1
ATOM 971 C CA . LEU A 1 129 ? 22.465 -4.498 -18.171 1.00 89.62 129 LEU A CA 1
ATOM 972 C C . LEU A 1 129 ? 22.567 -4.555 -16.644 1.00 89.62 129 LEU A C 1
ATOM 974 O O . LEU A 1 129 ? 22.610 -5.620 -16.033 1.00 89.62 129 LEU A O 1
ATOM 978 N N . ARG A 1 130 ? 22.536 -3.373 -16.029 1.00 90.19 130 ARG A N 1
ATOM 979 C CA . ARG A 1 130 ? 22.564 -3.169 -14.575 1.00 90.19 130 ARG A CA 1
ATOM 980 C C . ARG A 1 130 ? 21.326 -2.446 -14.065 1.00 90.19 130 ARG A C 1
ATOM 982 O O . ARG A 1 130 ? 20.883 -2.734 -12.958 1.00 90.19 130 ARG A O 1
ATOM 989 N N . THR A 1 131 ? 20.755 -1.550 -14.863 1.00 92.75 131 THR A N 1
ATOM 990 C CA . THR A 1 131 ? 19.611 -0.728 -14.458 1.00 92.75 131 THR A CA 1
ATOM 991 C C . THR A 1 131 ? 18.545 -0.755 -15.537 1.00 92.75 131 THR A C 1
ATOM 993 O O . THR A 1 131 ? 18.795 -0.338 -16.670 1.00 92.75 131 THR A O 1
ATOM 996 N N . VAL A 1 132 ? 17.346 -1.221 -15.192 1.00 94.38 132 VAL A N 1
ATOM 997 C CA . VAL A 1 132 ? 16.201 -1.244 -16.107 1.00 94.38 132 VAL A CA 1
ATOM 998 C C . VAL A 1 132 ? 14.982 -0.631 -15.434 1.00 94.38 132 VAL A C 1
ATOM 1000 O O . VAL A 1 132 ? 14.538 -1.095 -14.391 1.00 94.38 132 VAL A O 1
ATOM 1003 N N . ASP A 1 133 ? 14.408 0.402 -16.043 1.00 94.06 133 ASP A N 1
ATOM 1004 C CA . ASP A 1 133 ? 13.165 1.009 -15.563 1.00 94.06 133 ASP A CA 1
ATOM 1005 C C . ASP A 1 133 ? 11.989 0.545 -16.428 1.00 94.06 133 ASP A C 1
ATOM 1007 O O . ASP A 1 133 ? 11.828 0.994 -17.564 1.00 94.06 133 ASP A O 1
ATOM 1011 N N . LEU A 1 134 ? 11.172 -0.360 -15.886 1.00 93.00 134 LEU A N 1
ATOM 1012 C CA . LEU A 1 134 ? 9.922 -0.851 -16.473 1.00 93.00 134 LEU A CA 1
ATOM 1013 C C . LEU A 1 134 ? 8.696 -0.266 -15.756 1.00 93.00 134 LEU A C 1
ATOM 1015 O O . LEU A 1 134 ? 7.592 -0.812 -15.860 1.00 93.00 134 LEU A O 1
ATOM 1019 N N . SER A 1 135 ? 8.843 0.846 -15.036 1.00 89.75 135 SER A N 1
ATOM 1020 C CA . SER A 1 135 ? 7.741 1.450 -14.293 1.00 89.75 135 SER A CA 1
ATOM 1021 C C . SER A 1 135 ? 6.646 1.988 -15.222 1.00 89.75 135 SER A C 1
ATOM 1023 O O . SER A 1 135 ? 6.892 2.439 -16.348 1.00 89.75 135 SER A O 1
ATOM 1025 N N . ALA A 1 136 ? 5.393 1.916 -14.770 1.00 86.06 136 ALA A N 1
ATOM 1026 C CA . ALA A 1 136 ? 4.203 2.344 -15.512 1.00 86.06 136 ALA A CA 1
ATOM 1027 C C . ALA A 1 136 ? 4.116 1.785 -16.955 1.00 86.06 136 ALA A C 1
ATOM 1029 O O . ALA A 1 136 ? 3.556 2.414 -17.859 1.00 86.06 136 ALA A O 1
ATOM 1030 N N . CYS A 1 137 ? 4.670 0.596 -17.196 1.00 89.56 137 CYS A N 1
ATOM 1031 C CA . CYS A 1 137 ? 4.709 -0.046 -18.508 1.00 89.56 137 CYS A CA 1
ATOM 1032 C C . CYS A 1 137 ? 3.503 -0.943 -18.809 1.00 89.56 137 CYS A C 1
ATOM 1034 O O . CYS A 1 137 ? 3.468 -1.558 -19.879 1.00 89.56 137 CYS A O 1
ATOM 1036 N N . ARG A 1 138 ? 2.498 -0.963 -17.922 1.00 86.75 138 ARG A N 1
ATOM 1037 C CA . ARG A 1 138 ? 1.291 -1.808 -18.006 1.00 86.75 138 ARG A CA 1
ATOM 1038 C C . ARG A 1 138 ? 1.613 -3.304 -17.952 1.00 86.75 138 ARG A C 1
ATOM 1040 O O . ARG A 1 138 ? 1.010 -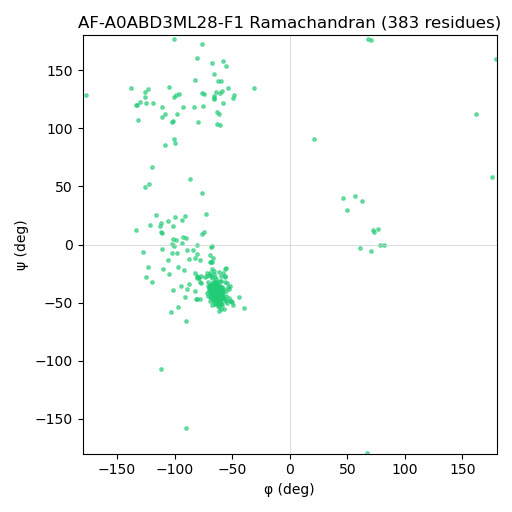4.097 -18.671 1.00 86.75 138 ARG A O 1
ATOM 1047 N N . VAL A 1 139 ? 2.600 -3.675 -17.147 1.00 88.31 139 VAL A N 1
ATOM 1048 C CA . VAL A 1 139 ? 2.942 -5.076 -16.894 1.00 88.31 139 VAL A CA 1
ATOM 1049 C C . VAL A 1 139 ? 1.910 -5.671 -15.927 1.00 88.31 139 VAL A C 1
ATOM 1051 O O . VAL A 1 139 ? 1.590 -5.060 -14.915 1.00 88.31 139 VAL A O 1
ATOM 1054 N N . GLY A 1 140 ? 1.345 -6.833 -16.257 1.00 84.69 140 GLY A N 1
ATOM 1055 C CA . GLY A 1 140 ? 0.423 -7.544 -15.364 1.00 84.69 140 GLY A CA 1
ATOM 1056 C C . GLY A 1 140 ? 1.147 -8.265 -14.221 1.00 84.69 140 GLY A C 1
ATOM 1057 O O . GLY A 1 140 ? 2.373 -8.381 -14.239 1.00 84.69 140 GLY A O 1
ATOM 1058 N N . PHE A 1 141 ? 0.386 -8.819 -13.267 1.00 83.81 141 PHE A N 1
ATOM 1059 C CA . PHE A 1 141 ? 0.938 -9.560 -12.122 1.00 83.81 141 PHE A CA 1
ATOM 1060 C C . PHE A 1 141 ? 1.950 -10.628 -12.538 1.00 83.81 141 PHE A C 1
ATOM 1062 O O . PHE A 1 141 ? 3.048 -10.658 -11.993 1.00 83.81 141 PHE A O 1
ATOM 1069 N N . ARG A 1 142 ? 1.614 -11.477 -13.522 1.00 85.88 142 ARG A N 1
ATOM 1070 C CA . ARG A 1 142 ? 2.495 -12.579 -13.943 1.00 85.88 142 ARG A CA 1
ATOM 1071 C C . ARG A 1 142 ? 3.843 -12.066 -14.437 1.00 85.88 142 ARG A C 1
ATOM 1073 O O . ARG A 1 142 ? 4.865 -12.644 -14.098 1.00 85.88 142 ARG A O 1
ATOM 1080 N N . GLY A 1 143 ? 3.846 -10.971 -15.199 1.00 88.25 143 GLY A N 1
ATOM 1081 C CA . GLY A 1 143 ? 5.074 -10.348 -15.687 1.00 88.25 143 GLY A CA 1
ATOM 1082 C C . GLY A 1 143 ? 5.925 -9.776 -14.552 1.00 88.25 143 GLY A C 1
ATOM 1083 O O . GLY A 1 143 ? 7.121 -10.040 -14.507 1.00 88.25 143 GLY A O 1
ATOM 1084 N N . CYS A 1 144 ? 5.324 -9.040 -13.610 1.00 87.88 144 CYS A N 1
ATOM 1085 C CA . CYS A 1 144 ? 6.047 -8.516 -12.446 1.00 87.88 144 CYS A CA 1
ATOM 1086 C C . CYS A 1 144 ? 6.606 -9.645 -11.569 1.00 87.88 144 CYS A C 1
ATOM 1088 O O . CYS A 1 144 ? 7.785 -9.624 -11.228 1.00 87.88 144 CYS A O 1
ATOM 1090 N N . PHE A 1 145 ? 5.782 -10.652 -11.271 1.00 86.19 145 PHE A N 1
ATOM 1091 C CA . PHE A 1 145 ? 6.164 -11.805 -10.461 1.00 86.19 145 PHE A CA 1
ATOM 1092 C C . PHE A 1 145 ? 7.307 -12.599 -11.100 1.00 86.19 145 PHE A C 1
ATOM 1094 O O . PHE A 1 145 ? 8.316 -12.832 -10.444 1.00 86.19 145 PHE A O 1
ATOM 1101 N N . ALA A 1 146 ? 7.197 -12.940 -12.389 1.00 89.31 146 ALA A N 1
ATOM 1102 C CA . ALA A 1 146 ? 8.238 -13.679 -13.100 1.00 89.31 146 ALA A CA 1
ATOM 1103 C C . ALA A 1 146 ? 9.571 -12.913 -13.124 1.00 89.31 146 ALA A C 1
ATOM 1105 O O . ALA A 1 146 ? 10.631 -13.511 -12.964 1.00 89.31 146 ALA A O 1
ATOM 1106 N N . ILE A 1 147 ? 9.538 -11.585 -13.280 1.00 90.69 147 ILE A N 1
ATOM 1107 C CA . ILE A 1 147 ? 10.749 -10.757 -13.213 1.00 90.69 147 ILE A CA 1
ATOM 1108 C C . ILE A 1 147 ? 11.365 -10.810 -11.812 1.00 90.69 147 ILE A C 1
ATOM 1110 O O . ILE A 1 147 ? 12.557 -11.079 -11.683 1.00 90.69 147 ILE A O 1
ATOM 1114 N N . GLU A 1 148 ? 10.578 -10.572 -10.763 1.00 87.25 148 GLU A N 1
ATOM 1115 C CA . GLU A 1 148 ? 11.078 -10.563 -9.384 1.00 87.25 148 GLU A CA 1
ATOM 1116 C C . GLU A 1 148 ? 11.606 -11.928 -8.932 1.00 87.25 148 GLU A C 1
ATOM 1118 O O . GLU A 1 148 ? 12.656 -11.999 -8.293 1.00 87.25 148 GLU A O 1
ATOM 1123 N N . GLU A 1 149 ? 10.902 -13.008 -9.266 1.00 86.31 149 GLU A N 1
ATOM 1124 C CA . GLU A 1 149 ? 11.302 -14.383 -8.960 1.00 86.31 149 GLU A CA 1
ATOM 1125 C C . GLU A 1 149 ? 12.649 -14.714 -9.611 1.00 86.31 149 GLU A C 1
ATOM 1127 O O . GLU A 1 149 ? 13.594 -15.119 -8.932 1.00 86.31 149 GLU A O 1
ATOM 1132 N N . ARG A 1 150 ? 12.794 -14.417 -10.905 1.00 88.00 150 ARG A N 1
ATOM 1133 C CA . ARG A 1 150 ? 14.042 -14.664 -11.639 1.00 88.00 150 ARG A CA 1
ATOM 1134 C C . ARG A 1 150 ? 15.194 -13.776 -11.182 1.00 88.00 150 ARG A C 1
ATOM 1136 O O . ARG A 1 150 ? 16.343 -14.219 -11.183 1.00 88.00 150 ARG A O 1
ATOM 1143 N N . LEU A 1 151 ? 14.916 -12.544 -10.758 1.00 86.00 151 LEU A N 1
ATOM 1144 C CA . LEU A 1 151 ? 15.925 -11.676 -10.148 1.00 86.00 151 LEU A CA 1
ATOM 1145 C C . LEU A 1 151 ? 16.381 -12.205 -8.783 1.00 86.00 151 LEU A C 1
ATOM 1147 O O . LEU A 1 151 ? 17.579 -12.168 -8.507 1.00 86.00 151 LEU A O 1
ATOM 1151 N N . LYS A 1 152 ? 15.474 -12.745 -7.955 1.00 82.81 152 LYS A N 1
ATOM 1152 C CA . LYS A 1 152 ? 15.828 -13.397 -6.678 1.00 82.81 152 LYS A CA 1
ATOM 1153 C C . LYS A 1 152 ? 16.689 -14.640 -6.902 1.00 82.81 152 LYS A C 1
ATOM 1155 O O . LYS A 1 152 ? 17.710 -14.785 -6.236 1.00 82.81 152 LYS A O 1
ATOM 1160 N N . GLU A 1 153 ? 16.337 -15.480 -7.877 1.00 81.44 153 GLU A N 1
ATOM 1161 C CA . GLU A 1 153 ? 17.157 -16.633 -8.284 1.00 81.44 153 GLU A CA 1
ATOM 1162 C C . GLU A 1 153 ? 18.555 -16.218 -8.772 1.00 81.44 153 GLU A C 1
ATOM 1164 O O . GLU A 1 153 ? 19.529 -16.932 -8.545 1.00 81.44 153 GLU A O 1
ATOM 1169 N N . ARG A 1 154 ? 18.679 -15.076 -9.467 1.00 75.12 154 ARG A N 1
ATOM 1170 C CA . ARG A 1 154 ? 19.978 -14.519 -9.891 1.00 75.12 154 ARG A CA 1
ATOM 1171 C C . ARG A 1 154 ? 20.779 -13.943 -8.721 1.00 75.12 154 ARG A C 1
ATOM 1173 O O . ARG A 1 154 ? 21.983 -14.157 -8.667 1.00 75.12 154 ARG A O 1
ATOM 1180 N N . GLY A 1 155 ? 20.125 -13.228 -7.806 1.00 63.19 155 GLY A N 1
ATOM 1181 C CA . GLY A 1 155 ? 20.752 -12.514 -6.687 1.00 63.19 155 GLY A CA 1
ATOM 1182 C C . GLY A 1 155 ? 21.361 -13.404 -5.598 1.00 63.19 155 GLY A C 1
ATOM 1183 O O . GLY A 1 155 ? 22.070 -12.894 -4.737 1.00 63.19 155 GLY A O 1
ATOM 1184 N N . GLY A 1 156 ? 21.130 -14.720 -5.642 1.00 54.69 156 GLY A N 1
ATOM 1185 C CA . GLY A 1 156 ? 21.898 -15.694 -4.859 1.00 54.69 156 GLY A CA 1
ATOM 1186 C C . GLY A 1 156 ? 23.353 -15.860 -5.330 1.00 54.69 156 GLY A C 1
ATOM 1187 O O . GLY A 1 156 ? 24.170 -16.402 -4.590 1.00 54.69 156 GLY A O 1
ATOM 1188 N N . CYS A 1 157 ? 23.695 -15.375 -6.530 1.00 45.56 157 CYS A N 1
ATOM 1189 C CA . CYS A 1 157 ? 25.048 -15.366 -7.084 1.00 45.56 157 CYS A CA 1
ATOM 1190 C C . CYS A 1 157 ? 25.685 -13.979 -6.886 1.00 45.56 157 CYS A C 1
ATOM 1192 O O . CYS A 1 157 ? 25.100 -12.963 -7.250 1.00 45.56 157 CYS A O 1
ATOM 1194 N N . ALA A 1 158 ? 26.889 -13.933 -6.318 1.00 42.59 158 ALA A N 1
ATOM 1195 C CA . ALA A 1 158 ? 27.552 -12.733 -5.798 1.00 42.59 158 ALA A CA 1
ATOM 1196 C C . ALA A 1 158 ? 28.089 -11.718 -6.843 1.00 42.59 158 ALA A C 1
ATOM 1198 O O . ALA A 1 158 ? 29.022 -10.983 -6.529 1.00 42.59 158 ALA A O 1
ATOM 1199 N N . ASP A 1 159 ? 27.527 -11.633 -8.054 1.00 44.38 159 ASP A N 1
ATOM 1200 C CA . ASP A 1 159 ? 28.005 -10.706 -9.093 1.00 44.38 159 ASP A CA 1
ATOM 1201 C C . ASP A 1 159 ? 26.906 -9.751 -9.597 1.00 44.38 159 ASP A C 1
ATOM 1203 O O . ASP A 1 159 ? 25.766 -10.149 -9.835 1.00 44.38 159 ASP A O 1
ATOM 1207 N N . ALA A 1 160 ? 27.275 -8.468 -9.697 1.00 55.22 160 ALA A N 1
ATOM 1208 C CA . ALA A 1 160 ? 26.520 -7.300 -10.166 1.00 55.22 160 ALA A CA 1
ATOM 1209 C C . ALA A 1 160 ? 24.976 -7.418 -10.144 1.00 55.22 160 ALA A C 1
ATOM 1211 O O . ALA A 1 160 ? 24.351 -7.783 -11.143 1.00 55.22 160 ALA A O 1
ATOM 1212 N N . SER A 1 161 ? 24.334 -7.014 -9.036 1.00 72.06 161 SER A N 1
ATOM 1213 C CA . SER A 1 161 ? 22.868 -7.035 -8.939 1.00 72.06 161 SER A CA 1
ATOM 1214 C C . SER A 1 161 ? 22.233 -6.119 -9.989 1.00 72.06 161 SER A C 1
ATOM 1216 O O . SER A 1 161 ? 22.338 -4.892 -9.916 1.00 72.06 161 SER A O 1
ATOM 1218 N N . MET A 1 162 ? 21.542 -6.715 -10.953 1.00 84.75 162 MET A N 1
ATOM 1219 C CA . MET A 1 162 ? 20.659 -5.991 -11.852 1.00 84.75 162 MET A CA 1
ATOM 1220 C C . MET A 1 162 ? 19.486 -5.416 -11.051 1.00 84.75 162 MET A C 1
ATOM 1222 O O . MET A 1 162 ? 18.799 -6.140 -10.332 1.00 84.75 162 MET A O 1
ATOM 1226 N N . THR A 1 163 ? 19.247 -4.118 -11.192 1.00 88.25 163 THR A N 1
ATOM 1227 C CA . THR A 1 163 ? 18.116 -3.416 -10.586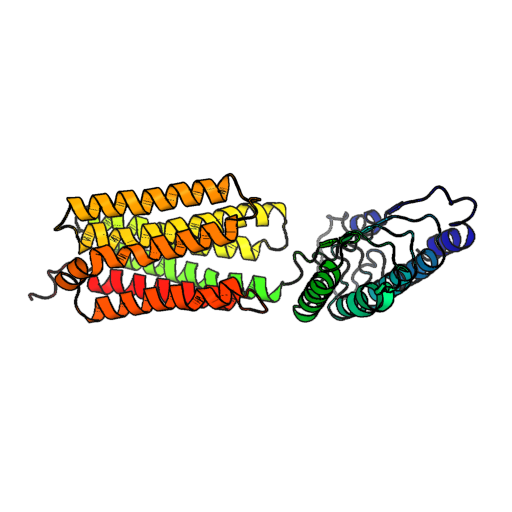 1.00 88.25 163 THR A CA 1
ATOM 1228 C C . THR A 1 163 ? 17.027 -3.212 -11.630 1.00 88.25 163 THR A C 1
ATOM 1230 O O . THR A 1 163 ? 17.286 -2.700 -12.722 1.00 88.25 163 THR A O 1
ATOM 1233 N N . VAL A 1 164 ? 15.806 -3.643 -11.307 1.00 91.06 164 VAL A N 1
ATOM 1234 C CA . VAL A 1 164 ? 14.640 -3.483 -12.179 1.00 91.06 164 VAL A CA 1
ATOM 1235 C C . VAL A 1 164 ? 13.539 -2.762 -11.415 1.00 91.06 164 VAL A C 1
ATOM 1237 O O . VAL A 1 164 ? 13.097 -3.230 -10.369 1.00 91.06 164 VAL A O 1
ATOM 1240 N N . ASP A 1 165 ? 13.100 -1.620 -11.935 1.00 89.38 165 ASP A N 1
ATOM 1241 C CA . ASP A 1 165 ? 11.992 -0.850 -11.375 1.00 89.38 165 ASP A CA 1
ATOM 1242 C C . ASP A 1 165 ? 10.676 -1.267 -12.045 1.00 89.38 165 ASP A C 1
ATOM 1244 O O . ASP A 1 165 ? 10.511 -1.129 -13.258 1.00 89.38 165 ASP A O 1
ATOM 1248 N N . LEU A 1 166 ? 9.741 -1.799 -11.257 1.00 88.44 166 LEU A N 1
ATOM 1249 C CA . LEU A 1 166 ? 8.426 -2.271 -11.708 1.00 88.44 166 LEU A CA 1
ATOM 1250 C C . LEU A 1 166 ? 7.272 -1.402 -11.185 1.00 88.44 166 LEU A C 1
ATOM 1252 O O . LEU A 1 166 ? 6.105 -1.785 -11.320 1.00 88.44 166 LEU A O 1
ATOM 1256 N N . GLU A 1 167 ? 7.558 -0.240 -10.597 1.00 84.25 167 GLU A N 1
ATOM 1257 C CA . GLU A 1 167 ? 6.548 0.571 -9.921 1.00 84.25 167 GLU A CA 1
ATOM 1258 C C . GLU A 1 167 ? 5.402 0.997 -10.862 1.00 84.25 167 GLU A C 1
ATOM 1260 O O . GLU A 1 167 ? 5.603 1.345 -12.025 1.00 84.25 167 GLU A O 1
ATOM 1265 N N . GLY A 1 168 ? 4.163 0.991 -10.365 1.00 80.88 168 GLY A N 1
ATOM 1266 C CA . GLY A 1 168 ? 3.002 1.496 -11.109 1.00 80.88 168 GLY A CA 1
ATOM 1267 C C . GLY A 1 168 ? 2.469 0.567 -12.209 1.00 80.88 168 GLY A C 1
ATOM 1268 O O . GLY A 1 168 ? 1.679 1.006 -13.044 1.00 80.88 168 GLY A O 1
ATOM 1269 N N . ASN A 1 169 ? 2.890 -0.700 -12.233 1.00 83.44 169 ASN A N 1
ATOM 1270 C CA . ASN A 1 169 ? 2.375 -1.714 -13.161 1.00 83.44 169 ASN A CA 1
ATOM 1271 C C . ASN A 1 169 ? 1.120 -2.442 -12.647 1.00 83.44 169 ASN A C 1
ATOM 1273 O O . ASN A 1 169 ? 0.212 -2.727 -13.425 1.00 83.44 169 ASN A O 1
ATOM 1277 N N . MET A 1 170 ? 1.023 -2.652 -11.333 1.00 81.81 170 MET A N 1
ATOM 1278 C CA . MET A 1 170 ? -0.028 -3.421 -10.649 1.00 81.81 170 MET A CA 1
ATOM 1279 C C . MET A 1 170 ? -1.373 -2.679 -10.517 1.00 81.81 170 MET A C 1
ATOM 1281 O O . MET A 1 170 ? -2.012 -2.710 -9.470 1.00 81.81 170 MET A O 1
ATOM 1285 N N . VAL A 1 171 ? -1.821 -2.019 -11.591 1.00 83.00 171 VAL A N 1
ATOM 1286 C CA . VAL A 1 171 ? -3.000 -1.129 -11.617 1.00 83.00 171 VAL A CA 1
ATOM 1287 C C . VAL A 1 171 ? -4.242 -1.800 -11.034 1.00 83.00 171 VAL A C 1
ATOM 1289 O O . VAL A 1 171 ? -4.914 -1.210 -10.201 1.00 83.00 171 VAL A O 1
ATOM 1292 N N . PHE A 1 172 ? -4.548 -3.029 -11.458 1.00 84.12 172 PHE A N 1
ATOM 1293 C CA . PHE A 1 172 ? -5.749 -3.729 -10.999 1.00 84.12 172 PHE A CA 1
ATOM 1294 C C . PHE A 1 172 ? -5.738 -3.955 -9.483 1.00 84.12 172 PHE A C 1
ATOM 1296 O O . PHE A 1 172 ? -6.731 -3.692 -8.820 1.00 84.12 172 PHE A O 1
ATOM 1303 N N . GLN A 1 173 ? -4.599 -4.372 -8.926 1.00 85.94 173 GLN A N 1
ATOM 1304 C CA . GLN A 1 173 ? -4.452 -4.559 -7.484 1.00 85.94 173 GLN A CA 1
ATOM 1305 C C . GLN A 1 173 ? -4.589 -3.230 -6.731 1.00 85.94 173 GLN A C 1
ATOM 1307 O O . GLN A 1 173 ? -5.289 -3.176 -5.728 1.00 85.94 173 GLN A O 1
ATOM 1312 N N . GLU A 1 174 ? -3.980 -2.151 -7.230 1.00 89.69 174 GLU A N 1
ATOM 1313 C CA . GLU A 1 174 ? -4.108 -0.810 -6.636 1.00 89.69 174 GLU A CA 1
ATOM 1314 C C . GLU A 1 174 ? -5.570 -0.318 -6.668 1.00 89.69 174 GLU A C 1
ATOM 1316 O O . GLU A 1 174 ? -6.060 0.235 -5.685 1.00 89.69 174 GLU A O 1
ATOM 1321 N N . VAL A 1 175 ? -6.310 -0.596 -7.749 1.00 90.94 175 VAL A N 1
ATOM 1322 C CA . VAL A 1 175 ? -7.752 -0.308 -7.844 1.00 90.94 175 VAL A CA 1
ATOM 1323 C C . VAL A 1 175 ? -8.549 -1.134 -6.837 1.00 90.94 175 VAL A C 1
ATOM 1325 O O . VAL A 1 175 ? -9.369 -0.568 -6.123 1.00 90.94 175 VAL A O 1
ATOM 1328 N N . MET A 1 176 ? -8.296 -2.441 -6.727 1.00 92.62 176 MET A N 1
ATOM 1329 C CA . MET A 1 176 ? -8.980 -3.290 -5.744 1.00 92.62 176 MET A CA 1
ATOM 1330 C C . MET A 1 176 ? -8.709 -2.820 -4.311 1.00 92.62 176 MET A C 1
ATOM 1332 O O . MET A 1 176 ? -9.649 -2.696 -3.531 1.00 92.62 176 MET A O 1
ATOM 1336 N N . ASN A 1 177 ? -7.458 -2.482 -3.985 1.00 93.06 177 ASN A N 1
ATOM 1337 C CA . ASN A 1 177 ? -7.081 -1.934 -2.680 1.00 93.06 177 ASN A CA 1
ATOM 1338 C C . ASN A 1 177 ? -7.796 -0.607 -2.376 1.00 93.06 177 ASN A C 1
ATOM 1340 O O . ASN A 1 177 ? -8.235 -0.387 -1.247 1.00 93.06 177 ASN A O 1
ATOM 1344 N N . CYS A 1 178 ? -7.908 0.268 -3.381 1.00 94.00 178 CYS A N 1
ATOM 1345 C CA . CYS A 1 178 ? -8.631 1.533 -3.286 1.00 94.00 178 CYS A CA 1
ATOM 1346 C C . CYS A 1 178 ? -10.136 1.309 -3.078 1.00 94.00 178 CYS A C 1
ATOM 1348 O O . CYS A 1 178 ? -10.725 1.938 -2.206 1.00 94.00 178 CYS A O 1
ATOM 1350 N N . VAL A 1 179 ? -10.760 0.386 -3.815 1.00 95.81 179 VAL A N 1
ATOM 1351 C CA . VAL A 1 179 ? -12.199 0.094 -3.698 1.00 95.81 179 VAL A CA 1
ATOM 1352 C C . VAL A 1 179 ? -12.542 -0.503 -2.333 1.00 95.81 179 VAL A C 1
ATOM 1354 O O . VAL A 1 179 ? -13.501 -0.055 -1.701 1.00 95.81 179 VAL A O 1
ATOM 1357 N N . THR A 1 180 ? -11.767 -1.479 -1.847 1.00 96.12 180 THR A N 1
ATOM 1358 C CA . THR A 1 180 ? -12.052 -2.139 -0.561 1.00 96.12 180 THR A CA 1
ATOM 1359 C C . THR A 1 180 ? -11.988 -1.160 0.609 1.00 96.12 180 THR A C 1
ATOM 1361 O O . THR A 1 180 ? -12.881 -1.157 1.452 1.00 96.12 180 THR A O 1
ATOM 1364 N N . HIS A 1 181 ? -10.980 -0.288 0.657 1.00 96.69 181 HIS A N 1
ATOM 1365 C CA . HIS A 1 181 ? -10.872 0.721 1.715 1.00 96.69 181 HIS A CA 1
ATOM 1366 C C . HIS A 1 181 ? -11.720 1.972 1.457 1.00 96.69 181 HIS A C 1
ATOM 1368 O O . HIS A 1 181 ? -12.178 2.590 2.416 1.00 96.69 181 HIS A O 1
ATOM 1374 N N . GLY A 1 182 ? -12.044 2.283 0.201 1.00 97.00 182 GLY A N 1
ATOM 1375 C CA . GLY A 1 182 ? -13.016 3.315 -0.157 1.00 97.00 182 GLY A CA 1
ATOM 1376 C C . GLY A 1 182 ? -14.413 2.998 0.381 1.00 97.00 182 GLY A C 1
ATOM 1377 O O . GLY A 1 182 ? -15.081 3.882 0.917 1.00 97.00 182 GLY A O 1
ATOM 1378 N N . LEU A 1 183 ? -14.823 1.722 0.354 1.00 97.50 183 LEU A N 1
ATOM 1379 C CA . LEU A 1 183 ? -16.029 1.259 1.052 1.00 97.50 183 LEU A CA 1
ATOM 1380 C C . LEU A 1 183 ? -15.944 1.522 2.566 1.00 97.50 183 LEU A C 1
ATOM 1382 O O . LEU A 1 183 ? -16.928 1.937 3.175 1.00 97.50 183 LEU A O 1
ATOM 1386 N N . GLY A 1 184 ? -14.763 1.349 3.161 1.00 97.12 184 GLY A N 1
ATOM 1387 C CA . GLY A 1 184 ? -14.499 1.685 4.561 1.00 97.12 184 GLY A CA 1
ATOM 1388 C C . GLY A 1 184 ? -14.713 3.167 4.894 1.00 97.12 184 GLY A C 1
ATOM 1389 O O . GLY A 1 184 ? -15.177 3.472 5.988 1.00 97.12 184 GLY A O 1
ATOM 1390 N N . ILE A 1 185 ? -14.475 4.093 3.955 1.00 97.50 185 ILE A N 1
ATOM 1391 C CA . ILE A 1 185 ? -14.791 5.523 4.142 1.00 97.50 185 ILE A CA 1
ATOM 1392 C C . ILE A 1 185 ? -16.308 5.723 4.242 1.00 97.50 185 ILE A C 1
ATOM 1394 O O . ILE A 1 185 ? -16.793 6.406 5.146 1.00 97.50 185 ILE A O 1
ATOM 1398 N N . VAL A 1 186 ? -17.074 5.109 3.337 1.00 97.88 186 VAL A N 1
ATOM 1399 C CA . VAL A 1 186 ? -18.544 5.209 3.338 1.00 97.88 186 VAL A CA 1
ATOM 1400 C C . VAL A 1 186 ? -19.121 4.596 4.614 1.00 97.88 186 VAL A C 1
ATOM 1402 O O . VAL A 1 186 ? -19.892 5.239 5.321 1.00 97.88 186 VAL A O 1
ATOM 1405 N N . LEU A 1 187 ? -18.697 3.382 4.968 1.00 97.75 187 LEU A N 1
ATOM 1406 C CA . LEU A 1 187 ? -19.149 2.723 6.194 1.00 97.75 187 LEU A CA 1
ATOM 1407 C C . LEU A 1 187 ? -18.701 3.481 7.449 1.00 97.75 187 LEU A C 1
ATOM 1409 O O . LEU A 1 187 ? -19.485 3.621 8.382 1.00 97.75 187 LEU A O 1
ATOM 1413 N N . GLY A 1 188 ? -17.478 4.012 7.467 1.00 97.19 188 GLY A N 1
ATOM 1414 C CA . GLY A 1 188 ? -16.935 4.783 8.584 1.00 97.19 188 GLY A CA 1
ATOM 1415 C C . GLY A 1 188 ? -17.659 6.111 8.801 1.00 97.19 188 GLY A C 1
ATOM 1416 O O . GLY A 1 188 ? -17.948 6.469 9.938 1.00 97.19 188 GLY A O 1
ATOM 1417 N N . THR A 1 189 ? -18.021 6.819 7.729 1.00 97.56 189 THR A N 1
ATOM 1418 C CA . THR A 1 189 ? -18.795 8.072 7.818 1.00 97.56 189 THR A CA 1
ATOM 1419 C C . THR A 1 189 ? -20.223 7.832 8.310 1.00 97.56 189 THR A C 1
ATOM 1421 O O . THR A 1 189 ? -20.687 8.541 9.206 1.00 97.56 189 THR A O 1
ATOM 1424 N N . VAL A 1 190 ? -20.897 6.791 7.808 1.00 98.06 190 VAL A N 1
ATOM 1425 C CA . VAL A 1 190 ? -22.208 6.360 8.327 1.00 98.06 190 VAL A CA 1
ATOM 1426 C C . VAL A 1 190 ? -22.091 5.911 9.787 1.00 98.06 190 VAL A C 1
ATOM 1428 O O . VAL A 1 190 ? -22.873 6.341 10.635 1.00 98.06 190 VAL A O 1
ATOM 1431 N N . GLY A 1 191 ? -21.083 5.101 10.108 1.00 97.06 191 GLY A N 1
ATOM 1432 C CA . GLY A 1 191 ? -20.830 4.603 11.457 1.00 97.06 191 GLY A CA 1
ATOM 1433 C C . GLY A 1 191 ? -20.537 5.717 12.463 1.00 97.06 191 GLY A C 1
ATOM 1434 O O . GLY A 1 191 ? -21.044 5.670 13.585 1.00 97.06 191 GLY A O 1
ATOM 1435 N N . GLN A 1 192 ? -19.789 6.748 12.059 1.00 96.44 192 GLN A N 1
ATOM 1436 C CA . GLN A 1 192 ? -19.559 7.951 12.861 1.00 96.44 192 GLN A CA 1
ATOM 1437 C C . GLN A 1 192 ? -20.867 8.694 13.139 1.00 96.44 192 GLN A C 1
ATOM 1439 O O . GLN A 1 192 ? -21.125 9.075 14.280 1.00 96.44 192 GLN A O 1
ATOM 1444 N N . TYR A 1 193 ? -21.698 8.908 12.116 1.00 96.88 193 TYR A N 1
ATOM 1445 C CA . TYR A 1 193 ? -22.988 9.576 12.288 1.00 96.88 193 TYR A CA 1
ATOM 1446 C C . TYR A 1 193 ? -23.875 8.840 13.303 1.00 96.88 193 TYR A C 1
ATOM 1448 O O . TYR A 1 193 ? -24.434 9.465 14.208 1.00 96.88 193 TYR A O 1
ATOM 1456 N N . LEU A 1 194 ? -23.960 7.512 13.185 1.00 97.00 194 LEU A N 1
ATOM 1457 C CA . LEU A 1 194 ? -24.749 6.673 14.084 1.00 97.00 194 LEU A CA 1
ATOM 1458 C C . LEU A 1 194 ? -24.204 6.688 15.520 1.00 97.00 194 LEU A C 1
ATOM 1460 O O . LEU A 1 194 ? -24.980 6.885 16.455 1.00 97.00 194 LEU A O 1
ATOM 1464 N N . LEU A 1 195 ? -22.885 6.551 15.708 1.00 95.56 195 LEU A N 1
ATOM 1465 C CA . LEU A 1 195 ? -22.262 6.638 17.035 1.00 95.56 195 LEU A CA 1
ATOM 1466 C C . LEU A 1 195 ? -22.490 8.006 17.682 1.00 95.56 195 LEU A C 1
ATOM 1468 O O . LEU A 1 195 ? -22.877 8.065 18.846 1.00 95.56 195 LEU A O 1
ATOM 1472 N N . ASN A 1 196 ? -22.314 9.093 16.926 1.00 92.88 196 ASN A N 1
ATOM 1473 C CA . ASN A 1 196 ? -22.537 10.449 17.426 1.00 92.88 196 ASN A CA 1
ATOM 1474 C C . ASN A 1 196 ? -23.975 10.646 17.896 1.00 92.88 196 ASN A C 1
ATOM 1476 O O . ASN A 1 196 ? -24.180 11.217 18.963 1.00 92.88 196 ASN A O 1
ATOM 1480 N N . LYS A 1 197 ? -24.964 10.146 17.142 1.00 94.81 197 LYS A N 1
ATOM 1481 C CA . LYS A 1 197 ? -26.369 10.183 17.569 1.00 94.81 197 LYS A CA 1
ATOM 1482 C C . LYS A 1 197 ? -26.615 9.398 18.852 1.00 94.81 197 LYS A C 1
ATOM 1484 O O . LYS A 1 197 ? -27.413 9.835 19.674 1.00 94.81 197 LYS A O 1
ATOM 1489 N N . GLN A 1 198 ? -25.944 8.267 19.027 1.00 93.56 198 GLN A N 1
ATOM 1490 C CA . GLN A 1 198 ? -26.160 7.410 20.185 1.00 93.56 198 GLN A CA 1
ATOM 1491 C C . GLN A 1 198 ? -25.619 8.004 21.491 1.00 93.56 198 GLN A C 1
ATOM 1493 O O . GLN A 1 198 ? -26.193 7.772 22.552 1.00 93.56 198 GLN A O 1
ATOM 1498 N N . VAL A 1 199 ? -24.535 8.777 21.418 1.00 94.62 199 VAL A N 1
ATOM 1499 C CA . VAL A 1 199 ? -23.908 9.389 22.601 1.00 94.62 199 VAL A CA 1
ATOM 1500 C C . VAL A 1 199 ? -24.423 10.799 22.909 1.00 94.62 199 VAL A C 1
ATOM 1502 O O . VAL A 1 199 ? -23.911 11.455 23.815 1.00 94.62 199 VAL A O 1
ATOM 1505 N N . VAL A 1 200 ? -25.447 11.286 22.200 1.00 93.19 200 VAL A N 1
ATOM 1506 C CA . VAL A 1 200 ? -26.086 12.570 22.530 1.00 93.19 200 VAL A CA 1
ATOM 1507 C C . VAL A 1 200 ? -26.667 12.508 23.945 1.00 93.19 200 VAL A C 1
ATOM 1509 O O . VAL A 1 200 ? -27.381 11.573 24.295 1.00 93.19 200 VAL A O 1
ATOM 1512 N N . GLY A 1 201 ? -26.350 13.514 24.764 1.00 90.88 201 GLY A N 1
ATOM 1513 C CA . GLY A 1 201 ? -26.787 13.588 26.162 1.00 90.88 201 GLY A CA 1
ATOM 1514 C C . GLY A 1 201 ? -25.991 12.706 27.131 1.00 90.88 201 GLY A C 1
ATOM 1515 O O . GLY A 1 201 ? -26.265 12.738 28.327 1.00 90.88 201 GLY A O 1
ATOM 1516 N N . GLN A 1 202 ? -25.001 11.945 26.650 1.00 92.75 202 GLN A N 1
ATOM 1517 C CA . GLN A 1 202 ? -24.106 11.169 27.509 1.00 92.75 202 GLN A CA 1
ATOM 1518 C C . GLN A 1 202 ? -22.986 12.037 28.109 1.00 92.75 202 GLN A C 1
ATOM 1520 O O . GLN A 1 202 ? -22.664 13.104 27.572 1.00 92.75 202 GLN A O 1
ATOM 1525 N N . PRO A 1 203 ? -22.347 11.584 29.205 1.00 93.94 203 PRO A N 1
ATOM 1526 C CA . PRO A 1 203 ? -21.186 12.258 29.775 1.00 93.94 203 PRO A CA 1
ATOM 1527 C C . PRO A 1 203 ? -20.049 12.449 28.763 1.00 93.94 203 PRO A C 1
ATOM 1529 O O . PRO A 1 203 ? -19.862 11.642 27.853 1.00 93.94 203 PRO A O 1
ATOM 1532 N N . LEU A 1 204 ? -19.213 13.470 28.981 1.00 93.81 204 LEU A N 1
ATOM 1533 C CA . LEU A 1 204 ? -18.147 13.868 28.051 1.00 93.81 204 LEU A CA 1
ATOM 1534 C C . LEU A 1 204 ? -17.221 12.712 27.628 1.00 93.81 204 LEU A C 1
ATOM 1536 O O . LEU A 1 204 ? -16.800 12.655 26.473 1.00 93.81 204 LEU A O 1
ATOM 1540 N N . HIS A 1 205 ? -16.922 11.773 28.531 1.00 93.81 205 HIS A N 1
ATOM 1541 C CA . HIS A 1 205 ? -16.057 10.636 28.215 1.00 93.81 205 HIS A CA 1
ATOM 1542 C C . HIS A 1 205 ? -16.661 9.696 27.157 1.00 93.81 205 HIS A C 1
ATOM 1544 O O . HIS A 1 205 ? -15.897 9.118 26.390 1.00 93.81 205 HIS A O 1
ATOM 1550 N N . TYR A 1 206 ? -17.990 9.591 27.027 1.00 95.88 206 TYR A N 1
ATOM 1551 C CA . TYR A 1 206 ? -18.624 8.840 25.933 1.00 95.88 206 TYR A CA 1
ATOM 1552 C C . TYR A 1 206 ? -18.373 9.519 24.588 1.00 95.88 206 TYR A C 1
ATOM 1554 O O . TYR A 1 206 ? -17.878 8.891 23.646 1.00 95.88 206 TYR A O 1
ATOM 1562 N N . THR A 1 207 ? -18.676 10.816 24.525 1.00 95.25 207 THR A N 1
ATOM 1563 C CA . THR A 1 207 ? -18.563 11.628 23.311 1.00 95.25 207 THR A CA 1
ATOM 1564 C C . THR A 1 207 ? -17.123 11.689 22.814 1.00 95.25 207 THR A C 1
ATOM 1566 O O . THR A 1 207 ? -16.873 11.416 21.642 1.00 95.25 207 THR A O 1
ATOM 1569 N N . LEU A 1 208 ? -16.160 11.967 23.701 1.00 95.81 208 LEU A N 1
ATOM 1570 C CA . LEU A 1 208 ? -14.740 12.014 23.335 1.00 95.81 208 LEU A CA 1
ATOM 1571 C C . LEU A 1 208 ? -14.236 10.659 22.834 1.00 95.81 208 LEU A C 1
ATOM 1573 O O . LEU A 1 208 ? -13.548 10.601 21.817 1.00 95.81 208 LEU A O 1
ATOM 1577 N N . SER A 1 209 ? -14.612 9.565 23.496 1.00 96.75 209 SER A N 1
ATOM 1578 C CA . SER A 1 209 ? -14.146 8.232 23.107 1.00 96.75 209 SER A CA 1
ATOM 1579 C C . SER A 1 209 ? -14.651 7.813 21.734 1.00 96.75 209 SER A C 1
ATOM 1581 O O . SER A 1 209 ? -13.880 7.316 20.912 1.00 96.75 209 SER A O 1
ATOM 1583 N N . CYS A 1 210 ? -15.939 8.043 21.468 1.00 96.94 210 CYS A N 1
ATOM 1584 C CA . CYS A 1 210 ? -16.543 7.719 20.179 1.00 96.94 210 CYS A CA 1
ATOM 1585 C C . CYS A 1 210 ? -16.030 8.639 19.065 1.00 96.94 210 CYS A C 1
ATOM 1587 O O . CYS A 1 210 ? -15.827 8.169 17.945 1.00 96.94 210 CYS A O 1
ATOM 1589 N N . ALA A 1 211 ? -15.761 9.915 19.366 1.00 96.88 211 ALA A N 1
ATOM 1590 C CA . ALA A 1 211 ? -15.159 10.847 18.418 1.00 96.88 211 ALA A CA 1
ATOM 1591 C C . ALA A 1 211 ? -13.733 10.424 18.035 1.00 96.88 211 ALA A C 1
ATOM 1593 O O . ALA A 1 211 ? -13.413 10.369 16.849 1.00 96.88 211 ALA A O 1
ATOM 1594 N N . VAL A 1 212 ? -12.900 10.058 19.015 1.00 98.31 212 VAL A N 1
ATOM 1595 C CA . VAL A 1 212 ? -11.529 9.571 18.781 1.00 98.31 212 VAL A CA 1
ATOM 1596 C C . VAL A 1 212 ? -11.530 8.286 17.952 1.00 98.31 212 VAL A C 1
ATOM 1598 O O . VAL A 1 212 ? -10.769 8.181 16.989 1.00 98.31 212 VAL A O 1
ATOM 1601 N N . TYR A 1 213 ? -12.402 7.329 18.282 1.00 98.44 213 TYR A N 1
ATOM 1602 C CA . TYR A 1 213 ? -12.533 6.091 17.511 1.00 98.44 213 TYR A CA 1
ATOM 1603 C C . TYR A 1 213 ? -13.011 6.348 16.073 1.00 98.44 213 TYR A C 1
ATOM 1605 O O . TYR A 1 213 ? -12.433 5.836 15.118 1.00 98.44 213 TYR A O 1
ATOM 1613 N N . SER A 1 214 ? -14.032 7.187 15.897 1.00 97.62 214 SER A N 1
ATOM 1614 C CA . SER A 1 214 ? -14.563 7.512 14.568 1.00 97.62 214 SER A CA 1
ATOM 1615 C C . SER A 1 214 ? -13.528 8.238 13.704 1.00 97.62 214 SER A C 1
ATOM 1617 O O . SER A 1 214 ? -13.330 7.893 12.538 1.00 97.62 214 SER A O 1
ATOM 1619 N N . ALA A 1 215 ? -12.802 9.195 14.290 1.00 98.06 215 ALA A N 1
ATOM 1620 C CA . ALA A 1 215 ? -11.742 9.921 13.604 1.00 98.06 215 ALA A CA 1
ATOM 1621 C C . ALA A 1 215 ? -10.604 8.992 13.160 1.00 98.06 215 ALA A C 1
ATOM 1623 O O . ALA A 1 215 ? -10.091 9.152 12.050 1.00 98.06 215 ALA A O 1
ATOM 1624 N N . SER A 1 216 ? -10.220 8.003 13.977 1.00 98.50 216 SER A N 1
ATOM 1625 C CA . SER A 1 216 ? -9.168 7.056 13.597 1.00 98.50 216 SER A CA 1
ATOM 1626 C C . SER A 1 216 ? -9.603 6.126 12.459 1.00 98.50 216 SER A C 1
ATOM 1628 O O . SER A 1 216 ? -8.829 5.921 11.522 1.00 98.50 216 SER A O 1
ATOM 1630 N N . VAL A 1 217 ? -10.854 5.650 12.480 1.00 98.31 217 VAL A N 1
ATOM 1631 C CA . VAL A 1 217 ? -11.470 4.862 11.396 1.00 98.31 217 VAL A CA 1
ATOM 1632 C C . VAL A 1 217 ? -11.469 5.636 10.077 1.00 98.31 217 VAL A C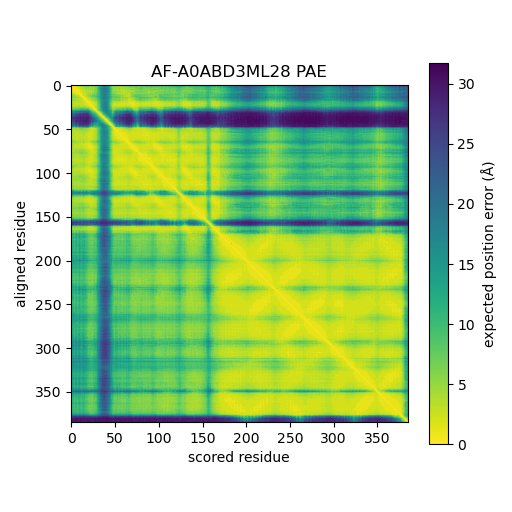 1
ATOM 1634 O O . VAL A 1 217 ? -10.959 5.138 9.070 1.00 98.31 217 VAL A O 1
ATOM 1637 N N . ILE A 1 218 ? -11.976 6.874 10.073 1.00 98.12 218 ILE A N 1
ATOM 1638 C CA . ILE A 1 218 ? -11.993 7.709 8.863 1.00 98.12 218 ILE A CA 1
ATOM 1639 C C . ILE A 1 218 ? -10.570 7.989 8.378 1.00 98.12 218 ILE A C 1
ATOM 1641 O O . ILE A 1 218 ? -10.303 7.901 7.177 1.00 98.12 218 ILE A O 1
ATOM 1645 N N . THR A 1 219 ? -9.647 8.292 9.294 1.00 98.31 219 THR A N 1
ATOM 1646 C CA . THR A 1 219 ? -8.252 8.594 8.948 1.00 98.31 219 THR A CA 1
ATOM 1647 C C . THR A 1 219 ? -7.569 7.400 8.291 1.00 98.31 219 THR A C 1
ATOM 1649 O O . THR A 1 219 ? -6.896 7.592 7.279 1.00 98.31 219 THR A O 1
ATOM 1652 N N . LEU A 1 220 ? -7.759 6.176 8.797 1.00 98.19 220 LEU A N 1
ATOM 1653 C CA . LEU A 1 220 ? -7.202 4.969 8.181 1.00 98.19 220 LEU A CA 1
ATOM 1654 C C . LEU A 1 220 ? -7.733 4.764 6.771 1.00 98.19 220 LEU A C 1
ATOM 1656 O O . LEU A 1 220 ? -6.946 4.699 5.825 1.00 98.19 220 LEU A O 1
ATOM 1660 N N . TYR A 1 221 ? -9.053 4.679 6.622 1.00 98.25 221 TYR A N 1
ATOM 1661 C CA . TYR A 1 221 ? -9.634 4.343 5.327 1.00 98.25 221 TYR A CA 1
ATOM 1662 C C . TYR A 1 221 ? -9.380 5.426 4.286 1.00 98.25 221 TYR A C 1
ATOM 1664 O O . TYR A 1 221 ? -9.091 5.105 3.134 1.00 98.25 221 TYR A O 1
ATOM 1672 N N . THR A 1 222 ? -9.382 6.697 4.689 1.00 98.19 222 THR A N 1
ATOM 1673 C CA . THR A 1 222 ? -9.009 7.806 3.804 1.00 98.19 222 THR A CA 1
ATOM 1674 C C . THR A 1 222 ? -7.541 7.711 3.401 1.00 98.19 222 THR A C 1
ATOM 1676 O O . THR A 1 222 ? -7.232 7.725 2.209 1.00 98.19 222 THR A O 1
ATOM 1679 N N . SER A 1 223 ? -6.631 7.566 4.369 1.00 97.31 223 SER A N 1
ATOM 1680 C CA . SER A 1 223 ? -5.184 7.527 4.100 1.00 97.31 223 SER A CA 1
ATOM 1681 C C . SER A 1 223 ? -4.810 6.360 3.184 1.00 97.31 223 SER A C 1
ATOM 1683 O O . SER A 1 223 ? -4.067 6.552 2.219 1.00 97.31 223 SER A O 1
ATOM 1685 N N . SER A 1 224 ? -5.393 5.185 3.425 1.00 96.56 224 SER A N 1
ATOM 1686 C CA . SER A 1 224 ? -5.163 3.987 2.618 1.00 96.56 224 SER A CA 1
ATOM 1687 C C . SER A 1 224 ? -5.734 4.107 1.208 1.00 96.56 224 SER A C 1
ATOM 1689 O O . SER A 1 224 ? -5.051 3.827 0.219 1.00 96.56 224 SER A O 1
ATOM 1691 N N . THR A 1 225 ? -6.961 4.622 1.086 1.00 97.12 225 THR A N 1
ATOM 1692 C CA . THR A 1 225 ? -7.590 4.864 -0.220 1.00 97.12 225 THR A CA 1
ATOM 1693 C C . THR A 1 225 ? -6.759 5.838 -1.053 1.00 97.12 225 THR A C 1
ATOM 1695 O O . THR A 1 225 ? -6.522 5.588 -2.236 1.00 97.12 225 THR A O 1
ATOM 1698 N N . LEU A 1 226 ? -6.253 6.923 -0.455 1.00 96.06 226 LEU A N 1
ATOM 1699 C CA . LEU A 1 226 ? -5.412 7.899 -1.156 1.00 96.06 226 LEU A CA 1
ATOM 1700 C C . LEU A 1 226 ? -4.047 7.314 -1.547 1.00 96.06 226 LEU A C 1
ATOM 1702 O O . LEU A 1 226 ? -3.591 7.549 -2.669 1.00 96.06 226 LEU A O 1
ATOM 1706 N N . TYR A 1 227 ? -3.423 6.511 -0.679 1.00 94.06 227 TYR A N 1
ATOM 1707 C CA . TYR A 1 227 ? -2.167 5.819 -0.990 1.00 94.06 227 TYR A CA 1
ATOM 1708 C C . TYR A 1 227 ? -2.284 4.955 -2.252 1.00 94.06 227 TYR A C 1
ATOM 1710 O O . TYR A 1 227 ? -1.463 5.084 -3.169 1.00 94.06 227 TYR A O 1
ATOM 1718 N N . HIS A 1 228 ? -3.339 4.146 -2.336 1.00 93.00 228 HIS A N 1
ATOM 1719 C CA . HIS A 1 228 ? -3.582 3.277 -3.486 1.00 93.00 228 HIS A CA 1
ATOM 1720 C C . HIS A 1 228 ? -4.139 4.023 -4.703 1.00 93.00 228 HIS A C 1
ATOM 1722 O O . HIS A 1 228 ? -3.861 3.636 -5.832 1.00 93.00 228 HIS A O 1
ATOM 1728 N N . SER A 1 229 ? -4.849 5.139 -4.519 1.00 92.19 229 SER A N 1
ATOM 1729 C CA . SER A 1 229 ? -5.351 5.959 -5.635 1.00 92.19 229 SER A CA 1
ATOM 1730 C C . SER A 1 229 ? -4.229 6.679 -6.384 1.00 92.19 229 SER A C 1
ATOM 1732 O O . SER A 1 229 ? -4.250 6.777 -7.611 1.00 92.19 229 SER A O 1
ATOM 1734 N N . PHE A 1 230 ? -3.209 7.155 -5.666 1.00 90.06 230 PHE A N 1
ATOM 1735 C CA . PHE A 1 230 ? -2.089 7.892 -6.255 1.00 90.06 230 PHE A CA 1
ATOM 1736 C C . PHE A 1 230 ? -0.910 7.001 -6.660 1.00 90.06 230 PHE A C 1
ATOM 1738 O O . PHE A 1 230 ? 0.214 7.487 -6.798 1.00 90.06 230 PHE A O 1
ATOM 1745 N N . PHE A 1 231 ? -1.150 5.712 -6.923 1.00 83.19 231 PHE A N 1
ATOM 1746 C CA . PHE A 1 231 ? -0.108 4.730 -7.236 1.00 83.19 231 PHE A CA 1
ATOM 1747 C C . PHE A 1 231 ? 0.785 5.097 -8.441 1.00 83.19 231 PHE A C 1
ATOM 1749 O O . PHE A 1 231 ? 1.900 4.589 -8.554 1.00 83.19 231 PHE A O 1
ATOM 1756 N N . ALA A 1 232 ? 0.315 5.978 -9.333 1.00 77.06 232 ALA A N 1
ATOM 1757 C CA . ALA A 1 232 ? 1.055 6.471 -10.497 1.00 77.06 232 ALA A CA 1
ATOM 1758 C C . ALA A 1 232 ? 1.944 7.707 -10.213 1.00 77.06 232 ALA A C 1
ATOM 1760 O O . ALA A 1 232 ? 2.789 8.067 -11.040 1.00 77.06 232 ALA A O 1
ATOM 1761 N N . LEU A 1 233 ? 1.776 8.369 -9.061 1.00 82.56 233 LEU A N 1
ATOM 1762 C CA . LEU A 1 233 ? 2.449 9.620 -8.698 1.00 82.56 233 LEU A CA 1
ATOM 1763 C C . LEU A 1 233 ? 3.500 9.383 -7.602 1.00 82.56 233 LEU A C 1
ATOM 1765 O O . LEU A 1 233 ? 3.212 9.589 -6.432 1.00 82.56 233 LEU A O 1
ATOM 1769 N N . ARG A 1 234 ? 4.739 9.005 -7.959 1.00 80.56 234 ARG A N 1
ATOM 1770 C CA . ARG A 1 234 ? 5.814 8.618 -7.005 1.00 80.56 234 ARG A CA 1
ATOM 1771 C C . ARG A 1 234 ? 5.906 9.463 -5.727 1.00 80.56 234 ARG A C 1
ATOM 1773 O O . ARG A 1 234 ? 5.867 8.920 -4.628 1.00 80.56 234 ARG A O 1
ATOM 1780 N N . ARG A 1 235 ? 6.031 10.791 -5.861 1.00 85.38 235 ARG A N 1
ATOM 1781 C CA . ARG A 1 235 ? 6.172 11.700 -4.705 1.00 85.38 235 ARG A CA 1
ATOM 1782 C C . ARG A 1 235 ? 4.917 11.695 -3.830 1.00 85.38 235 ARG A C 1
ATOM 1784 O O . ARG A 1 235 ? 5.017 11.554 -2.619 1.00 85.38 235 ARG A O 1
ATOM 1791 N N . THR A 1 236 ? 3.746 11.795 -4.450 1.00 89.00 236 THR A N 1
ATOM 1792 C CA . THR A 1 236 ? 2.449 11.781 -3.763 1.00 89.00 236 THR A CA 1
ATOM 1793 C C . THR A 1 236 ? 2.190 10.432 -3.089 1.00 89.00 236 THR A C 1
ATOM 1795 O O . THR A 1 236 ? 1.841 10.393 -1.913 1.00 89.00 236 THR A O 1
ATOM 1798 N N . LYS A 1 237 ? 2.452 9.323 -3.793 1.00 87.25 237 LYS A N 1
ATOM 1799 C CA . LYS A 1 237 ? 2.365 7.953 -3.273 1.00 87.25 237 LYS A CA 1
ATOM 1800 C C . LYS A 1 237 ? 3.225 7.785 -2.027 1.00 87.25 237 LYS A C 1
ATOM 1802 O O . LYS A 1 237 ? 2.769 7.203 -1.051 1.00 87.25 237 LYS A O 1
ATOM 1807 N N . PHE A 1 238 ? 4.450 8.311 -2.039 1.00 88.94 238 PHE A N 1
ATOM 1808 C CA . PHE A 1 238 ? 5.343 8.238 -0.886 1.00 88.94 238 PHE A CA 1
ATOM 1809 C C . PHE A 1 238 ? 4.772 8.949 0.349 1.00 88.94 238 PHE A C 1
ATOM 1811 O O . PHE A 1 238 ? 4.805 8.381 1.437 1.00 88.94 238 PHE A O 1
ATOM 1818 N N . ILE A 1 239 ? 4.204 10.148 0.185 1.00 92.69 239 ILE A N 1
ATOM 1819 C CA . ILE A 1 239 ? 3.586 10.898 1.292 1.00 92.69 239 ILE A CA 1
ATOM 1820 C C . ILE A 1 239 ? 2.408 10.108 1.876 1.00 92.69 239 ILE A C 1
ATOM 1822 O O . ILE A 1 239 ? 2.362 9.857 3.079 1.00 92.69 239 ILE A O 1
ATOM 1826 N N . PHE A 1 240 ? 1.489 9.640 1.027 1.00 94.88 240 PHE A N 1
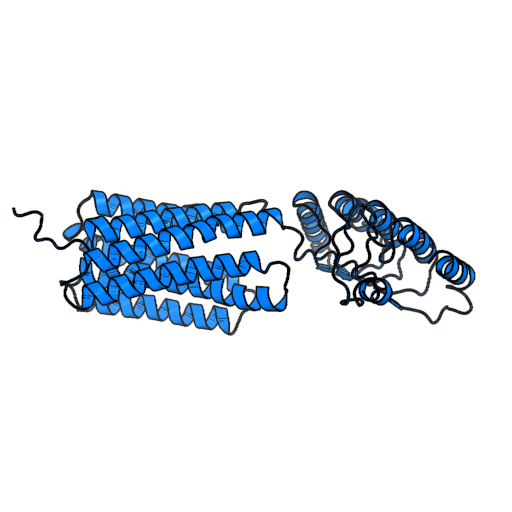ATOM 1827 C CA . PHE A 1 240 ? 0.335 8.874 1.501 1.00 94.88 240 PHE A CA 1
ATOM 1828 C C . PHE A 1 240 ? 0.708 7.501 2.058 1.00 94.88 240 PHE A C 1
ATOM 1830 O O . PHE A 1 240 ? 0.041 7.037 2.971 1.00 94.88 240 PHE A O 1
ATOM 1837 N N . LYS A 1 241 ? 1.811 6.890 1.610 1.00 93.06 241 LYS A N 1
ATOM 1838 C CA . LYS A 1 241 ? 2.352 5.669 2.226 1.00 93.06 241 LYS A CA 1
ATOM 1839 C C . LYS A 1 241 ? 2.712 5.887 3.695 1.00 93.06 241 LYS A C 1
ATOM 1841 O O . LYS A 1 241 ? 2.509 4.998 4.522 1.00 93.06 241 LYS A O 1
ATOM 1846 N N . VAL A 1 242 ? 3.285 7.049 4.019 1.00 94.38 242 VAL A N 1
ATOM 1847 C CA . VAL A 1 242 ? 3.601 7.412 5.406 1.00 94.38 242 VAL A CA 1
ATOM 1848 C C . VAL A 1 242 ? 2.311 7.590 6.199 1.00 94.38 242 VAL A C 1
ATOM 1850 O O . VAL A 1 242 ? 2.182 6.975 7.254 1.00 94.38 242 VAL A O 1
ATOM 1853 N N . PHE A 1 243 ? 1.339 8.343 5.675 1.00 96.31 243 PHE A N 1
ATOM 1854 C CA . PHE A 1 243 ? 0.048 8.519 6.347 1.00 96.31 243 PHE A CA 1
ATOM 1855 C C . PHE A 1 243 ? -0.697 7.202 6.566 1.00 96.31 243 PHE A C 1
ATOM 1857 O O . PHE A 1 243 ? -1.161 6.963 7.674 1.00 96.31 243 PHE A O 1
ATOM 1864 N N . ASP A 1 244 ? -0.741 6.325 5.568 1.00 96.44 244 ASP A N 1
ATOM 1865 C CA . ASP A 1 244 ? -1.348 4.995 5.663 1.00 96.44 244 ASP A CA 1
ATOM 1866 C C . ASP A 1 244 ? -0.684 4.150 6.765 1.00 96.44 244 ASP A C 1
ATOM 1868 O O . ASP A 1 244 ? -1.357 3.610 7.642 1.00 96.44 244 ASP A O 1
ATOM 1872 N N . SER A 1 245 ? 0.654 4.157 6.824 1.00 94.88 245 SER A N 1
ATOM 1873 C CA . SER A 1 245 ? 1.405 3.468 7.887 1.00 94.88 245 SER A CA 1
ATOM 1874 C C . SER A 1 245 ? 1.096 4.026 9.286 1.00 94.88 245 SER A C 1
ATOM 1876 O O . SER A 1 245 ? 0.988 3.266 10.251 1.00 94.88 245 SER A O 1
ATOM 1878 N N . CYS A 1 246 ? 0.980 5.352 9.411 1.00 97.38 246 CYS A N 1
ATOM 1879 C CA . CYS A 1 246 ? 0.643 6.028 10.666 1.00 97.38 246 CYS A CA 1
ATOM 1880 C C . CYS A 1 246 ? -0.803 5.754 11.091 1.00 97.38 246 CYS A C 1
ATOM 1882 O O . CYS A 1 246 ? -1.084 5.579 12.276 1.00 97.38 246 CYS A O 1
ATOM 1884 N N . ALA A 1 247 ? -1.723 5.693 10.132 1.00 98.19 247 ALA A N 1
ATOM 1885 C CA . ALA A 1 247 ? -3.139 5.556 10.414 1.00 98.19 247 ALA A CA 1
ATOM 1886 C C . ALA A 1 247 ? -3.504 4.179 10.989 1.00 98.19 247 ALA A C 1
ATOM 1888 O O . ALA A 1 247 ? -4.458 4.092 11.756 1.00 98.19 247 ALA A O 1
ATOM 1889 N N . ILE A 1 248 ? -2.715 3.128 10.726 1.00 97.56 248 ILE A N 1
ATOM 1890 C CA . ILE A 1 248 ? -2.882 1.824 11.395 1.00 97.56 248 ILE A CA 1
ATOM 1891 C C . ILE A 1 248 ? -2.651 1.958 12.909 1.00 97.56 248 ILE A C 1
ATOM 1893 O O . ILE A 1 248 ? -3.452 1.459 13.697 1.00 97.56 248 ILE A O 1
ATOM 1897 N N . TYR A 1 249 ? -1.609 2.683 13.334 1.00 98.31 249 TYR A N 1
ATOM 1898 C CA . TYR A 1 249 ? -1.360 2.945 14.759 1.00 98.31 249 TYR A CA 1
ATOM 1899 C C . TYR A 1 249 ? -2.507 3.731 15.400 1.00 98.31 249 TYR A C 1
ATOM 1901 O O . TYR A 1 249 ? -2.944 3.394 16.502 1.00 98.31 249 TYR A O 1
ATOM 1909 N N . LEU A 1 250 ? -3.020 4.745 14.691 1.00 98.31 250 LEU A N 1
ATOM 1910 C CA . LEU A 1 250 ? -4.172 5.528 15.138 1.00 98.31 250 LEU A CA 1
ATOM 1911 C C . LEU A 1 250 ? -5.438 4.678 15.235 1.00 98.31 250 LEU A C 1
ATOM 1913 O O . LEU A 1 250 ? -6.167 4.816 16.215 1.00 98.31 250 LEU A O 1
ATOM 1917 N N . LEU A 1 251 ? -5.712 3.805 14.258 1.00 98.44 251 LEU A N 1
ATOM 1918 C CA . LEU A 1 251 ? -6.877 2.923 14.307 1.00 98.44 251 LEU A CA 1
ATOM 1919 C C . LEU A 1 251 ? -6.796 2.014 15.528 1.00 98.44 251 LEU A C 1
ATOM 1921 O O . LEU A 1 251 ? -7.766 1.950 16.282 1.00 98.44 251 LEU A O 1
ATOM 1925 N N . ILE A 1 252 ? -5.657 1.340 15.730 1.00 98.00 252 ILE A N 1
ATOM 1926 C CA . ILE A 1 252 ? -5.488 0.422 16.858 1.00 98.00 252 ILE A CA 1
ATOM 1927 C C . ILE A 1 252 ? -5.746 1.188 18.155 1.00 98.00 252 ILE A C 1
ATOM 1929 O O . ILE A 1 252 ? -6.672 0.829 18.876 1.00 98.00 252 ILE A O 1
ATOM 1933 N N . ALA A 1 253 ? -5.035 2.291 18.407 1.00 98.38 253 ALA A N 1
ATOM 1934 C CA . ALA A 1 253 ? -5.220 3.077 19.627 1.00 98.38 253 ALA A CA 1
ATOM 1935 C C . ALA A 1 253 ? -6.644 3.629 19.791 1.00 98.38 253 ALA A C 1
ATOM 1937 O O . ALA A 1 253 ? -7.244 3.482 20.855 1.00 98.38 253 ALA A O 1
ATOM 1938 N N . GLY A 1 254 ? -7.219 4.193 18.728 1.00 98.12 254 GLY A N 1
ATOM 1939 C CA . GLY A 1 254 ? -8.581 4.718 18.739 1.00 98.12 254 GLY A CA 1
ATOM 1940 C C . GLY A 1 254 ? -9.638 3.643 18.991 1.00 98.12 254 GLY A C 1
ATOM 1941 O O . GLY A 1 254 ? -10.638 3.929 19.642 1.00 98.12 254 GLY A O 1
ATOM 1942 N N . SER A 1 255 ? -9.407 2.403 18.547 1.00 97.38 255 SER A N 1
ATOM 1943 C CA . SER A 1 255 ? -10.324 1.283 18.789 1.00 97.38 255 SER A CA 1
ATOM 1944 C C . SER A 1 255 ? -10.369 0.843 20.253 1.00 97.38 255 SER A C 1
ATOM 1946 O O . SER A 1 255 ? -11.408 0.364 20.691 1.00 97.38 255 SER A O 1
ATOM 1948 N N . TYR A 1 256 ? -9.300 1.063 21.028 1.00 97.25 256 TYR A N 1
ATOM 1949 C CA . TYR A 1 256 ? -9.279 0.797 22.472 1.00 97.25 256 TYR A CA 1
ATOM 1950 C C . TYR A 1 256 ? -10.005 1.865 23.287 1.00 97.25 256 TYR A C 1
ATOM 1952 O O . TYR A 1 256 ? -10.589 1.549 24.324 1.00 97.25 256 TYR A O 1
ATOM 1960 N N . THR A 1 257 ? -9.972 3.121 22.835 1.00 97.56 257 THR A N 1
ATOM 1961 C CA . THR A 1 257 ? -10.492 4.271 23.582 1.00 97.56 257 THR A CA 1
ATOM 1962 C C . THR A 1 257 ? -11.913 4.068 24.132 1.00 97.56 257 THR A C 1
ATOM 1964 O O . THR A 1 257 ? -12.074 4.226 25.342 1.00 97.56 257 THR A O 1
ATOM 1967 N N . PRO A 1 258 ? -12.937 3.660 23.348 1.00 96.69 258 PRO A N 1
ATOM 1968 C CA . PRO A 1 258 ? -14.282 3.440 23.889 1.00 96.69 258 PRO A CA 1
ATOM 1969 C C . PRO A 1 258 ? -14.342 2.308 24.921 1.00 96.69 258 PRO A C 1
ATOM 1971 O O . PRO A 1 258 ? -15.003 2.461 25.944 1.00 96.69 258 PRO A O 1
ATOM 1974 N N . PHE A 1 259 ? -13.622 1.201 24.728 1.00 95.88 259 PHE A N 1
ATOM 1975 C CA . PHE A 1 259 ? -13.618 0.106 25.707 1.00 95.88 259 PHE A CA 1
ATOM 1976 C C . PHE A 1 259 ? -12.997 0.525 27.042 1.00 95.88 259 PHE A C 1
ATOM 1978 O O . PHE A 1 259 ? -13.516 0.174 28.100 1.00 95.88 259 PHE A O 1
ATOM 1985 N N . LEU A 1 260 ? -11.914 1.302 27.006 1.00 96.31 260 LEU A N 1
ATOM 1986 C CA . LEU A 1 260 ? -11.215 1.728 28.217 1.00 96.31 260 LEU A CA 1
ATOM 1987 C C . LEU A 1 260 ? -11.948 2.872 28.927 1.00 96.31 260 LEU A C 1
ATOM 1989 O O . LEU A 1 260 ? -12.143 2.814 30.141 1.00 96.31 260 LEU A O 1
ATOM 1993 N N . MET A 1 261 ? -12.372 3.903 28.197 1.00 95.62 261 MET A N 1
ATOM 1994 C CA . MET A 1 261 ? -12.993 5.091 28.793 1.00 95.62 261 MET A CA 1
ATOM 1995 C C . MET A 1 261 ? -14.462 4.891 29.172 1.00 95.62 261 MET A C 1
ATOM 1997 O O . MET A 1 261 ? -14.917 5.547 30.102 1.00 95.62 261 MET A O 1
ATOM 2001 N N . ILE A 1 262 ? -15.196 4.020 28.469 1.00 95.06 262 ILE A N 1
ATOM 2002 C CA . ILE A 1 262 ? -16.609 3.732 28.758 1.00 95.06 262 ILE A CA 1
ATOM 2003 C C . ILE A 1 262 ? -16.737 2.388 29.483 1.00 95.06 262 ILE A C 1
ATOM 2005 O O . ILE A 1 262 ? -17.228 2.338 30.608 1.00 95.06 262 ILE A O 1
ATOM 2009 N N . GLY A 1 263 ? -16.258 1.297 28.873 1.00 92.31 263 GLY A N 1
ATOM 2010 C CA . GLY A 1 263 ? -16.410 -0.057 29.425 1.00 92.31 263 GLY A CA 1
ATOM 2011 C C . GLY A 1 263 ? -15.718 -0.239 30.781 1.00 92.31 263 GLY A C 1
ATOM 2012 O O . GLY A 1 263 ? -16.322 -0.723 31.739 1.00 92.31 263 GLY A O 1
ATOM 2013 N N . LEU A 1 264 ? -14.471 0.222 30.896 1.00 93.12 264 LEU A N 1
ATOM 2014 C CA . LEU A 1 264 ? -13.675 0.146 32.129 1.00 93.12 264 LEU A CA 1
ATOM 2015 C C . LEU A 1 264 ? -13.659 1.452 32.934 1.00 93.12 264 LEU A C 1
ATOM 2017 O O . LEU A 1 264 ? -12.767 1.656 33.757 1.00 93.12 264 LEU A O 1
ATOM 2021 N N . HIS A 1 265 ? -14.665 2.316 32.762 1.00 91.19 265 HIS A N 1
ATOM 2022 C CA . HIS A 1 265 ? -14.778 3.568 33.522 1.00 91.19 265 HIS A CA 1
ATOM 2023 C C . HIS A 1 265 ? -14.771 3.345 35.048 1.00 91.19 265 HIS A C 1
ATOM 2025 O O . HIS A 1 265 ? -14.246 4.158 35.803 1.00 91.19 265 HIS A O 1
ATOM 2031 N N . HIS A 1 266 ? -15.306 2.210 35.510 1.00 89.75 266 HIS A N 1
ATOM 2032 C CA . HIS A 1 266 ? -15.331 1.820 36.923 1.00 89.75 266 HIS A CA 1
ATOM 2033 C C . HIS A 1 266 ? -13.936 1.483 37.504 1.00 89.75 266 HIS A C 1
ATOM 2035 O O . HIS A 1 266 ? -13.777 1.451 38.722 1.00 89.75 266 HIS A O 1
ATOM 2041 N N . LYS A 1 267 ? -12.915 1.269 36.655 1.00 93.69 267 LYS A N 1
ATOM 2042 C CA . LYS A 1 267 ? -11.507 1.003 37.019 1.00 93.69 267 LYS A CA 1
ATOM 2043 C C . LYS A 1 267 ? -10.587 2.093 36.425 1.00 93.69 267 LYS A C 1
ATOM 2045 O O . LYS A 1 267 ? -9.750 1.802 35.561 1.00 93.69 267 LYS A O 1
ATOM 2050 N N . PRO A 1 268 ? -10.688 3.358 36.886 1.00 93.06 268 PRO A N 1
ATOM 2051 C CA . PRO A 1 268 ? -10.064 4.511 36.227 1.00 93.06 268 PRO A CA 1
ATOM 2052 C C . PRO A 1 268 ? -8.535 4.421 36.147 1.00 93.06 268 PRO A C 1
ATOM 2054 O O . PRO A 1 268 ? -7.951 4.777 35.126 1.00 93.06 268 PRO A O 1
ATOM 2057 N N . SER A 1 269 ? -7.864 3.890 37.175 1.00 95.06 269 SER A N 1
ATOM 2058 C CA . SER A 1 269 ? -6.399 3.759 37.176 1.00 95.06 269 SER A CA 1
ATOM 2059 C C . SER A 1 269 ? -5.892 2.751 36.142 1.00 95.06 269 SER A C 1
ATOM 2061 O O . SER A 1 269 ? -4.871 2.990 35.500 1.00 95.06 269 SER A O 1
ATOM 2063 N N . LEU A 1 270 ? -6.589 1.622 35.971 1.00 94.19 270 LEU A N 1
ATOM 2064 C CA . LEU A 1 270 ? -6.236 0.619 34.964 1.00 94.19 270 LEU A CA 1
ATOM 2065 C C . LEU A 1 270 ? -6.495 1.163 33.558 1.00 94.19 270 LEU A C 1
ATOM 2067 O O . LEU A 1 270 ? -5.602 1.109 32.712 1.00 94.19 270 LEU A O 1
ATOM 2071 N N . SER A 1 271 ? -7.682 1.740 33.348 1.00 95.19 271 SER A N 1
ATOM 2072 C CA . SER A 1 271 ? -8.073 2.373 32.088 1.00 95.19 271 SER A CA 1
ATOM 2073 C C . SER A 1 271 ? -7.058 3.435 31.648 1.00 95.19 271 SER A C 1
ATOM 2075 O O . SER A 1 271 ? -6.530 3.359 30.538 1.00 95.19 271 SER A O 1
ATOM 2077 N N . ALA A 1 272 ? -6.684 4.355 32.544 1.00 96.12 272 ALA A N 1
ATOM 2078 C CA . ALA A 1 272 ? -5.711 5.404 32.252 1.00 96.12 272 ALA A CA 1
ATOM 2079 C C . ALA A 1 272 ? -4.316 4.849 31.917 1.00 96.12 272 ALA A C 1
ATOM 2081 O O . ALA A 1 272 ? -3.698 5.300 30.953 1.00 96.12 272 ALA A O 1
ATOM 2082 N N . ARG A 1 273 ? -3.821 3.848 32.664 1.00 96.94 273 ARG A N 1
ATOM 2083 C CA . ARG A 1 273 ? -2.518 3.217 32.377 1.00 96.94 273 ARG A CA 1
ATOM 2084 C C . ARG A 1 273 ? -2.498 2.536 31.011 1.00 96.94 273 ARG A C 1
ATOM 2086 O O . ARG A 1 273 ? -1.530 2.702 30.273 1.00 96.94 273 ARG A O 1
ATOM 2093 N N . LEU A 1 274 ? -3.556 1.804 30.663 1.00 96.56 274 LEU A N 1
ATOM 2094 C CA . LEU A 1 274 ? -3.665 1.136 29.364 1.00 96.56 274 LEU A CA 1
ATOM 2095 C C . LEU A 1 274 ? -3.805 2.145 28.219 1.00 96.56 274 LEU A C 1
ATOM 2097 O O . LEU A 1 274 ? -3.155 1.979 27.190 1.00 96.56 274 LEU A O 1
ATOM 2101 N N . LEU A 1 275 ? -4.578 3.220 28.405 1.00 96.94 275 LEU A N 1
ATOM 2102 C CA . LEU A 1 275 ? -4.677 4.308 27.428 1.00 96.94 275 LEU A CA 1
ATOM 2103 C C . LEU A 1 275 ? -3.315 4.960 27.178 1.00 96.94 275 LEU A C 1
ATOM 2105 O O . LEU A 1 275 ? -2.908 5.073 26.024 1.00 96.94 275 LEU A O 1
ATOM 2109 N N . LEU A 1 276 ? -2.598 5.342 28.239 1.00 97.81 276 LEU A N 1
ATOM 2110 C CA . LEU A 1 276 ? -1.261 5.937 28.134 1.00 97.81 276 LEU A CA 1
ATOM 2111 C C . LEU A 1 276 ? -0.278 4.997 27.435 1.00 97.81 276 LEU A C 1
ATOM 2113 O O . LEU A 1 276 ? 0.476 5.436 26.568 1.00 97.81 276 LEU A O 1
ATOM 2117 N N . PHE A 1 277 ? -0.312 3.709 27.775 1.00 97.81 277 PHE A N 1
ATOM 2118 C CA . PHE A 1 277 ? 0.534 2.703 27.144 1.00 97.81 277 PHE A CA 1
ATOM 2119 C C . PHE A 1 277 ? 0.245 2.583 25.642 1.00 97.81 277 PHE A C 1
ATOM 2121 O O . PHE A 1 277 ? 1.148 2.744 24.823 1.00 97.81 277 PHE A O 1
ATOM 2128 N N . ILE A 1 278 ? -1.018 2.372 25.264 1.00 98.12 278 ILE A N 1
ATOM 2129 C CA . ILE A 1 278 ? -1.407 2.146 23.867 1.00 98.12 278 ILE A CA 1
ATOM 2130 C C . ILE A 1 278 ? -1.172 3.399 23.017 1.00 98.12 278 ILE A C 1
ATOM 2132 O O . ILE A 1 278 ? -0.623 3.295 21.919 1.00 98.12 278 ILE A O 1
ATOM 2136 N N . TRP A 1 279 ? -1.524 4.588 23.513 1.00 98.44 279 TRP A N 1
ATOM 2137 C CA . TRP A 1 279 ? -1.255 5.839 22.799 1.00 98.44 279 TRP A CA 1
ATOM 2138 C C . TRP A 1 279 ? 0.242 6.168 22.749 1.00 98.44 279 TRP A C 1
ATOM 2140 O O . TRP A 1 279 ? 0.714 6.645 21.719 1.00 98.44 279 TRP A O 1
ATOM 2150 N N . GLY A 1 280 ? 1.021 5.845 23.786 1.00 98.38 280 GLY A N 1
ATOM 2151 C CA . GLY A 1 280 ? 2.484 5.953 23.759 1.00 98.38 280 GLY A CA 1
ATOM 2152 C C . GLY A 1 280 ? 3.125 5.043 22.702 1.00 98.38 280 GLY A C 1
ATOM 2153 O O . GLY A 1 280 ? 3.974 5.483 21.917 1.00 98.38 280 GLY A O 1
ATOM 2154 N N . CYS A 1 281 ? 2.668 3.792 22.602 1.00 97.94 281 CYS A N 1
ATOM 2155 C CA . CYS A 1 281 ? 3.055 2.873 21.529 1.00 97.94 281 CYS A CA 1
ATOM 2156 C C . CYS A 1 281 ? 2.628 3.389 20.144 1.00 97.94 281 CYS A C 1
ATOM 2158 O O . CYS A 1 281 ? 3.401 3.301 19.191 1.00 97.94 281 CYS A O 1
ATOM 2160 N N . ALA A 1 282 ? 1.435 3.977 20.025 1.00 98.25 282 ALA A N 1
ATOM 2161 C CA . ALA A 1 282 ? 0.965 4.553 18.768 1.00 98.25 282 ALA A CA 1
ATOM 2162 C C . ALA A 1 282 ? 1.833 5.737 18.326 1.00 98.25 282 ALA A C 1
ATOM 2164 O O . ALA A 1 282 ? 2.285 5.771 17.185 1.00 98.25 282 ALA A O 1
ATOM 2165 N N . ILE A 1 283 ? 2.116 6.678 19.233 1.00 98.31 283 ILE A N 1
ATOM 2166 C CA . ILE A 1 283 ? 2.951 7.853 18.954 1.00 98.31 283 ILE A CA 1
ATOM 2167 C C . ILE A 1 283 ? 4.360 7.415 18.552 1.00 98.31 283 ILE A C 1
ATOM 2169 O O . ILE A 1 283 ? 4.861 7.858 17.521 1.00 98.31 283 ILE A O 1
ATOM 2173 N N . SER A 1 284 ? 4.988 6.508 19.304 1.00 97.38 284 SER A N 1
ATOM 2174 C CA . SER A 1 284 ? 6.317 5.991 18.945 1.00 97.38 284 SER A CA 1
ATOM 2175 C C . SER A 1 284 ? 6.320 5.282 17.584 1.00 97.38 284 SER A C 1
ATOM 2177 O O . SER A 1 284 ? 7.202 5.537 16.762 1.00 97.38 284 SER A O 1
ATOM 2179 N N . GLY A 1 285 ? 5.299 4.473 17.291 1.00 96.94 285 GLY A N 1
ATOM 2180 C CA . GLY A 1 285 ? 5.102 3.857 15.979 1.00 96.94 285 GLY A CA 1
ATOM 2181 C C . GLY A 1 285 ? 4.957 4.874 14.840 1.00 96.94 285 GLY A C 1
ATOM 2182 O O . GLY A 1 285 ? 5.596 4.728 13.795 1.00 96.94 285 GLY A O 1
ATOM 2183 N N . ILE A 1 286 ? 4.181 5.939 15.058 1.00 97.38 286 ILE A N 1
ATOM 2184 C CA . ILE A 1 286 ? 3.992 7.051 14.113 1.00 97.38 286 ILE A CA 1
ATOM 2185 C C . ILE A 1 286 ? 5.311 7.789 13.864 1.00 97.38 286 ILE A C 1
ATOM 2187 O O . ILE A 1 286 ? 5.655 8.043 12.709 1.00 97.38 286 ILE A O 1
ATOM 2191 N N . LEU A 1 287 ? 6.084 8.086 14.914 1.00 96.62 287 LEU A N 1
ATOM 2192 C CA . LEU A 1 287 ? 7.393 8.734 14.786 1.00 96.62 287 LEU A CA 1
ATOM 2193 C C . LEU A 1 287 ? 8.348 7.885 13.936 1.00 96.62 287 LEU A C 1
ATOM 2195 O O . LEU A 1 287 ? 8.971 8.399 13.005 1.00 96.62 287 LEU A O 1
ATOM 2199 N N . VAL A 1 288 ? 8.413 6.573 14.185 1.00 94.88 288 VAL A N 1
ATOM 2200 C CA . VAL A 1 288 ? 9.221 5.658 13.364 1.00 94.88 288 VAL A CA 1
ATOM 2201 C C . VAL A 1 288 ? 8.727 5.638 11.916 1.00 94.88 288 VAL A C 1
ATOM 2203 O O . VAL A 1 288 ? 9.525 5.724 10.978 1.00 94.88 288 VAL A O 1
ATOM 2206 N N . ALA A 1 289 ? 7.411 5.558 11.708 1.00 92.88 289 ALA A N 1
ATOM 2207 C CA . ALA A 1 289 ? 6.823 5.509 10.377 1.00 92.88 289 ALA A CA 1
ATOM 2208 C C . ALA A 1 289 ? 7.105 6.777 9.553 1.00 92.88 289 ALA A C 1
ATOM 2210 O O . ALA A 1 289 ? 7.376 6.639 8.352 1.00 92.88 289 ALA A O 1
ATOM 2211 N N . ALA A 1 290 ? 7.070 7.949 10.196 1.00 94.19 290 ALA A N 1
ATOM 2212 C CA . ALA A 1 290 ? 7.238 9.265 9.586 1.00 94.19 290 ALA A CA 1
ATOM 2213 C C . ALA A 1 290 ? 8.703 9.655 9.350 1.00 94.19 290 ALA A C 1
ATOM 2215 O O . ALA A 1 290 ? 9.040 10.093 8.250 1.00 94.19 290 ALA A O 1
ATOM 2216 N N . PHE A 1 291 ? 9.577 9.473 10.343 1.00 94.44 291 PHE A N 1
ATOM 2217 C CA . PHE A 1 291 ? 10.967 9.944 10.275 1.00 94.44 291 PHE A CA 1
ATOM 2218 C C . PHE A 1 291 ? 11.945 8.905 9.723 1.00 94.44 291 PHE A C 1
ATOM 2220 O O . PHE A 1 291 ? 12.986 9.275 9.184 1.00 94.44 291 PHE A O 1
ATOM 2227 N N . PHE A 1 292 ? 11.603 7.613 9.777 1.00 92.38 292 PHE A N 1
ATOM 2228 C CA . PHE A 1 292 ? 12.479 6.528 9.316 1.00 92.38 292 PHE A CA 1
ATOM 2229 C C . PHE A 1 292 ? 11.837 5.655 8.216 1.00 92.38 292 PHE A C 1
ATOM 2231 O O . PHE A 1 292 ? 11.822 4.423 8.316 1.00 92.38 292 PHE A O 1
ATOM 2238 N N . PRO A 1 293 ? 11.313 6.243 7.117 1.00 82.62 293 PRO A N 1
ATOM 2239 C CA . PRO A 1 293 ? 10.572 5.506 6.092 1.00 82.62 293 PRO A CA 1
ATOM 2240 C C . PRO A 1 293 ? 11.423 4.511 5.288 1.00 82.62 293 PRO A C 1
ATOM 2242 O O . PRO A 1 293 ? 10.860 3.582 4.707 1.00 82.62 293 PRO A O 1
ATOM 2245 N N . THR A 1 294 ? 12.747 4.683 5.260 1.00 84.69 294 THR A N 1
ATOM 2246 C CA . THR A 1 294 ? 13.714 3.846 4.525 1.00 84.69 294 THR A CA 1
ATOM 2247 C C . THR A 1 294 ? 14.413 2.802 5.402 1.00 84.69 294 THR A C 1
ATOM 2249 O O . THR A 1 294 ? 15.287 2.080 4.921 1.00 84.69 294 THR A O 1
ATOM 2252 N N . TRP A 1 295 ? 14.047 2.686 6.682 1.00 87.56 295 TRP A N 1
ATOM 2253 C CA . TRP A 1 295 ? 14.689 1.738 7.589 1.00 87.56 295 TRP A CA 1
ATOM 2254 C C . TRP A 1 295 ? 14.419 0.280 7.183 1.00 87.56 295 TRP A C 1
ATOM 2256 O O . TRP A 1 295 ? 13.272 -0.155 7.081 1.00 87.56 295 TRP A O 1
ATOM 2266 N N . LYS A 1 296 ? 15.491 -0.504 6.994 1.00 82.38 296 LYS A N 1
ATOM 2267 C CA . LYS A 1 296 ? 15.444 -1.898 6.505 1.00 82.38 296 LYS A CA 1
ATOM 2268 C C . LYS A 1 296 ? 14.518 -2.808 7.322 1.00 82.38 296 LYS A C 1
ATOM 2270 O O . LYS A 1 296 ? 13.865 -3.683 6.760 1.00 82.38 296 LYS A O 1
ATOM 2275 N N . HIS A 1 297 ? 14.456 -2.613 8.640 1.00 88.44 297 HIS A N 1
ATOM 2276 C CA . HIS A 1 297 ? 13.658 -3.450 9.542 1.00 88.44 297 HIS A CA 1
ATOM 2277 C C . HIS A 1 297 ? 12.250 -2.903 9.807 1.00 88.44 297 HIS A C 1
ATOM 2279 O O . HIS A 1 297 ? 11.484 -3.552 10.520 1.00 88.44 297 HIS A O 1
ATOM 2285 N N . LYS A 1 298 ? 11.875 -1.771 9.187 1.00 88.88 298 LYS A N 1
ATOM 2286 C CA . LYS A 1 298 ? 10.594 -1.087 9.411 1.00 88.88 298 LYS A CA 1
ATOM 2287 C C . LYS A 1 298 ? 9.395 -2.024 9.285 1.00 88.88 298 LYS A C 1
ATOM 2289 O O . LYS A 1 298 ? 8.568 -2.043 10.177 1.00 88.88 298 LYS A O 1
ATOM 2294 N N . SER A 1 299 ? 9.313 -2.827 8.221 1.00 86.12 299 SER A N 1
ATOM 2295 C CA . SER A 1 299 ? 8.154 -3.710 7.995 1.00 86.12 299 SER A CA 1
ATOM 2296 C C . SER A 1 299 ? 7.956 -4.724 9.132 1.00 86.12 299 SER A C 1
ATOM 2298 O O . SER A 1 299 ? 6.860 -4.845 9.675 1.00 86.12 299 SER A O 1
ATOM 2300 N N . LYS A 1 300 ? 9.038 -5.393 9.563 1.00 90.19 300 LYS A N 1
ATOM 2301 C CA . LYS A 1 300 ? 8.992 -6.365 10.668 1.00 90.19 300 LYS A CA 1
ATOM 2302 C C . LYS A 1 300 ? 8.664 -5.689 11.998 1.00 90.19 300 LYS A C 1
ATOM 2304 O O . LYS A 1 300 ? 7.842 -6.198 12.750 1.00 90.19 300 LYS A O 1
ATOM 2309 N N . PHE A 1 301 ? 9.290 -4.542 12.263 1.00 93.44 301 PHE A N 1
ATOM 2310 C CA . PHE A 1 301 ? 9.043 -3.757 13.470 1.00 93.44 301 PHE A CA 1
ATOM 2311 C C . PHE A 1 301 ? 7.591 -3.271 13.541 1.00 93.44 301 PHE A C 1
ATOM 2313 O O . PHE A 1 301 ? 6.926 -3.470 14.553 1.00 93.44 301 PHE A O 1
ATOM 2320 N N . SER A 1 302 ? 7.079 -2.684 12.457 1.00 93.56 302 SER A N 1
ATOM 2321 C CA . SER A 1 302 ? 5.703 -2.201 12.390 1.00 93.56 302 SER A CA 1
ATOM 2322 C C . SER A 1 302 ? 4.706 -3.334 12.580 1.00 93.56 302 SER A C 1
ATOM 2324 O O . SER A 1 302 ? 3.816 -3.195 13.408 1.00 93.56 302 SER A O 1
ATOM 2326 N N . LEU A 1 303 ? 4.898 -4.479 11.916 1.00 93.50 303 LEU A N 1
ATOM 2327 C CA . LEU A 1 303 ? 4.032 -5.643 12.105 1.00 93.50 303 LEU A CA 1
ATOM 2328 C C . LEU A 1 303 ? 4.040 -6.150 13.556 1.00 93.50 303 LEU A C 1
ATOM 2330 O O . LEU A 1 303 ? 2.975 -6.421 14.110 1.00 93.50 303 LEU A O 1
ATOM 2334 N N . ALA A 1 304 ? 5.217 -6.240 14.184 1.00 95.38 304 ALA A N 1
ATOM 2335 C CA . ALA A 1 304 ? 5.337 -6.638 15.585 1.00 95.38 304 ALA A CA 1
ATOM 2336 C C . ALA A 1 304 ? 4.617 -5.655 16.520 1.00 95.38 304 ALA A C 1
ATOM 2338 O O . ALA A 1 304 ? 3.891 -6.082 17.413 1.00 95.38 304 ALA A O 1
ATOM 2339 N N . MET A 1 305 ? 4.756 -4.348 16.280 1.00 96.31 305 MET A N 1
ATOM 2340 C CA . MET A 1 305 ? 4.044 -3.320 17.039 1.00 96.31 305 MET A CA 1
ATOM 2341 C C . MET A 1 305 ? 2.529 -3.393 16.829 1.00 96.31 305 MET A C 1
ATOM 2343 O O . MET A 1 305 ? 1.789 -3.335 17.804 1.00 96.31 305 MET A O 1
ATOM 2347 N N . TYR A 1 306 ? 2.053 -3.553 15.589 1.00 96.50 306 TYR A N 1
ATOM 2348 C CA . TYR A 1 306 ? 0.621 -3.658 15.294 1.00 96.50 306 TYR A CA 1
ATOM 2349 C C . TYR A 1 306 ? -0.014 -4.844 16.021 1.00 96.50 306 TYR A C 1
ATOM 2351 O O . TYR A 1 306 ? -1.047 -4.687 16.671 1.00 96.50 306 TYR A O 1
ATOM 2359 N N . LEU A 1 307 ? 0.630 -6.012 15.966 1.00 95.88 307 LEU A N 1
ATOM 2360 C CA . LEU A 1 307 ? 0.161 -7.201 16.673 1.00 95.88 307 LEU A CA 1
ATOM 2361 C C . LEU A 1 307 ? 0.281 -7.053 18.191 1.00 95.88 307 LEU A C 1
ATOM 2363 O O . LEU A 1 307 ? -0.686 -7.329 18.893 1.00 95.88 307 LEU A O 1
ATOM 2367 N N . GLY A 1 308 ? 1.413 -6.570 18.704 1.00 96.56 308 GLY A N 1
ATOM 2368 C CA . GLY A 1 308 ? 1.613 -6.369 20.142 1.00 96.56 308 GLY A CA 1
ATOM 2369 C C . GLY A 1 308 ? 0.590 -5.402 20.744 1.00 96.56 308 GLY A C 1
ATOM 2370 O O . GLY A 1 308 ? -0.044 -5.707 21.755 1.00 96.56 308 GLY A O 1
ATOM 2371 N N . MET A 1 309 ? 0.349 -4.271 20.076 1.00 97.25 309 MET A N 1
ATOM 2372 C CA . MET A 1 309 ? -0.708 -3.335 20.465 1.00 97.25 309 MET A CA 1
ATOM 2373 C C . MET A 1 309 ? -2.096 -3.976 20.345 1.00 97.25 309 MET A C 1
ATOM 2375 O O . MET A 1 309 ? -2.909 -3.849 21.255 1.00 97.25 309 MET A O 1
ATOM 2379 N N . GLY A 1 310 ? -2.381 -4.700 19.259 1.00 94.69 310 GLY A N 1
ATOM 2380 C CA . GLY A 1 310 ? -3.668 -5.374 19.055 1.00 94.69 310 GLY A CA 1
ATOM 2381 C C . GLY A 1 310 ? -3.991 -6.428 20.122 1.00 94.69 310 GLY A C 1
ATOM 2382 O O . GLY A 1 310 ? -5.137 -6.542 20.544 1.00 94.69 310 GLY A O 1
ATOM 2383 N N . TRP A 1 311 ? -2.981 -7.140 20.618 1.00 94.94 311 TRP A N 1
ATOM 2384 C CA . TRP A 1 311 ? -3.131 -8.190 21.631 1.00 94.94 311 TRP A CA 1
ATOM 2385 C C . TRP A 1 311 ? -3.038 -7.689 23.079 1.00 94.94 311 TRP A C 1
ATOM 2387 O O . TRP A 1 311 ? -3.297 -8.454 24.007 1.00 94.94 311 TRP A O 1
ATOM 2397 N N . THR A 1 312 ? -2.745 -6.401 23.295 1.00 93.38 312 THR A N 1
ATOM 2398 C CA . THR A 1 312 ? -2.723 -5.791 24.640 1.00 93.38 312 THR A CA 1
ATOM 2399 C C . THR A 1 312 ? -4.072 -5.936 25.363 1.00 93.38 312 THR A C 1
ATOM 2401 O O . THR A 1 312 ? -4.111 -5.990 26.591 1.00 93.38 312 THR A O 1
ATOM 2404 N N . CYS A 1 313 ? -5.177 -6.091 24.626 1.00 88.12 313 CYS A N 1
ATOM 2405 C CA . CYS A 1 313 ? -6.510 -6.335 25.173 1.00 88.12 313 CYS A CA 1
ATOM 2406 C C . CYS A 1 313 ? -6.578 -7.568 26.080 1.00 88.12 313 CYS A C 1
ATOM 2408 O O . CYS A 1 313 ? -7.374 -7.560 27.012 1.00 88.12 313 CYS A O 1
ATOM 2410 N N . MET A 1 314 ? -5.715 -8.575 25.890 1.00 90.31 314 MET A N 1
ATOM 2411 C CA . MET A 1 314 ? -5.661 -9.763 26.754 1.00 90.31 314 MET A CA 1
ATOM 2412 C C . MET A 1 314 ? -5.433 -9.415 28.231 1.00 90.31 314 MET A C 1
ATOM 2414 O O . MET A 1 314 ? -5.909 -10.136 29.103 1.00 90.31 314 MET A O 1
ATOM 2418 N N . VAL A 1 315 ? -4.772 -8.288 28.518 1.00 91.50 315 VAL A N 1
ATOM 2419 C CA . VAL A 1 315 ? -4.548 -7.801 29.889 1.00 91.50 315 VAL A CA 1
ATOM 2420 C C . VAL A 1 315 ? -5.858 -7.419 30.581 1.00 91.50 315 VAL A C 1
ATOM 2422 O O . VAL A 1 315 ? -5.975 -7.608 31.786 1.00 91.50 315 VAL A O 1
ATOM 2425 N N . CYS A 1 316 ? -6.838 -6.898 29.839 1.00 88.94 316 CYS A N 1
ATOM 2426 C CA . CYS A 1 316 ? -8.113 -6.429 30.386 1.00 88.94 316 CYS A CA 1
ATOM 2427 C C . CYS A 1 316 ? -9.317 -7.295 29.986 1.00 88.94 316 CYS A C 1
ATOM 2429 O O . CYS A 1 316 ? -10.454 -6.911 30.252 1.00 88.94 316 CYS A O 1
ATOM 2431 N N . VAL A 1 317 ? -9.097 -8.467 29.373 1.00 88.50 317 VAL A N 1
ATOM 2432 C CA . VAL A 1 317 ? -10.175 -9.423 29.060 1.00 88.50 317 VAL A CA 1
ATOM 2433 C C . VAL A 1 317 ? -10.983 -9.806 30.306 1.00 88.50 317 VAL A C 1
ATOM 2435 O O . VAL A 1 317 ? -12.206 -9.732 30.212 1.00 88.50 317 VAL A O 1
ATOM 2438 N N . PRO A 1 318 ? -10.382 -10.162 31.463 1.00 89.75 318 PRO A N 1
ATOM 2439 C CA . PRO A 1 318 ? -11.160 -10.511 32.654 1.00 89.75 318 PRO A CA 1
ATOM 2440 C C . PRO A 1 318 ? -12.100 -9.380 33.086 1.00 89.75 318 PRO A C 1
ATOM 2442 O O . PRO A 1 318 ? -13.288 -9.613 33.281 1.00 89.75 318 PRO A O 1
ATOM 2445 N N . ASP A 1 319 ? -11.600 -8.141 33.123 1.00 91.06 319 ASP A N 1
ATOM 2446 C CA . ASP A 1 319 ? -12.401 -6.966 33.477 1.00 91.06 319 ASP A CA 1
ATOM 2447 C C . ASP A 1 319 ? -13.497 -6.671 32.439 1.00 91.06 319 ASP A C 1
ATOM 2449 O O . ASP A 1 319 ? -14.589 -6.222 32.783 1.00 91.06 319 ASP A O 1
ATOM 2453 N N . LEU A 1 320 ? -13.226 -6.924 31.153 1.00 87.75 320 LEU A N 1
ATOM 2454 C CA . LEU A 1 320 ? -14.211 -6.764 30.084 1.00 87.75 320 LEU A CA 1
ATOM 2455 C C . LEU A 1 320 ? -15.330 -7.810 30.172 1.00 87.75 320 LEU A C 1
ATOM 2457 O O . LEU A 1 320 ? -16.477 -7.473 29.887 1.00 87.75 320 LEU A O 1
ATOM 2461 N N . LEU A 1 321 ? -15.028 -9.044 30.587 1.00 91.38 321 LEU A N 1
ATOM 2462 C CA . LEU A 1 321 ? -16.026 -10.103 30.781 1.00 91.38 321 LEU A CA 1
ATOM 2463 C C . LEU A 1 321 ? -17.008 -9.791 31.924 1.00 91.38 321 LEU A C 1
ATOM 2465 O O . LEU A 1 321 ? -18.140 -10.265 31.884 1.00 91.38 321 LEU A O 1
ATOM 2469 N N . GLU A 1 322 ? -16.608 -8.975 32.904 1.00 90.25 322 GLU A N 1
ATOM 2470 C CA . GLU A 1 322 ? -17.483 -8.524 34.000 1.00 90.25 322 GLU A CA 1
ATOM 2471 C C . GLU A 1 322 ? -18.517 -7.480 33.542 1.00 90.25 322 GLU A C 1
ATOM 2473 O O . GLU A 1 322 ? -19.597 -7.375 34.124 1.00 90.25 322 GLU A O 1
ATOM 2478 N N . VAL A 1 323 ? -18.202 -6.693 32.506 1.00 89.62 323 VAL A N 1
ATOM 2479 C CA . VAL A 1 323 ? -19.040 -5.559 32.069 1.00 89.62 323 VAL A CA 1
ATOM 2480 C C . VAL A 1 323 ? -19.737 -5.768 30.729 1.00 89.62 323 VAL A C 1
ATOM 2482 O O . VAL A 1 323 ? -20.731 -5.087 30.462 1.00 89.62 323 VAL A O 1
ATOM 2485 N N . LEU A 1 324 ? -19.238 -6.678 29.889 1.00 90.62 324 LEU A N 1
ATOM 2486 C CA . LEU A 1 324 ? -19.766 -6.941 28.554 1.00 90.62 324 LEU A CA 1
ATOM 2487 C C . LEU A 1 324 ? -20.560 -8.253 28.498 1.00 90.62 324 LEU A C 1
ATOM 2489 O O . LEU A 1 324 ? -20.077 -9.291 28.948 1.00 90.62 324 LEU A O 1
ATOM 2493 N N . PRO A 1 325 ? -21.742 -8.265 27.854 1.00 93.69 325 PRO A N 1
ATOM 2494 C CA . PRO A 1 325 ? -22.457 -9.509 27.606 1.00 93.69 325 PRO A CA 1
ATOM 2495 C C . PRO A 1 325 ? -21.691 -10.393 26.614 1.00 93.69 325 PRO A C 1
ATOM 2497 O O . PRO A 1 325 ? -20.967 -9.908 25.742 1.00 93.69 325 PRO A O 1
ATOM 2500 N N . MET A 1 326 ? -21.934 -11.705 26.665 1.00 92.38 326 MET A N 1
ATOM 2501 C CA . MET A 1 326 ? -21.231 -12.694 25.834 1.00 92.38 326 MET A CA 1
ATOM 2502 C C . MET A 1 326 ? -21.291 -12.392 24.324 1.00 92.38 326 MET A C 1
ATOM 2504 O O . MET A 1 326 ? -20.333 -12.643 23.597 1.00 92.38 326 MET A O 1
ATOM 2508 N N . ASN A 1 327 ? -22.386 -11.807 23.829 1.00 94.88 327 ASN A N 1
ATOM 2509 C CA . ASN A 1 327 ? -22.493 -11.422 22.418 1.00 94.88 327 ASN A CA 1
ATOM 2510 C C . ASN A 1 327 ? -21.501 -10.312 22.021 1.00 94.88 327 ASN A C 1
ATOM 2512 O O . ASN A 1 327 ? -20.964 -10.351 20.916 1.00 94.88 327 ASN A O 1
ATOM 2516 N N . ALA A 1 328 ? -21.207 -9.367 22.918 1.00 94.31 328 ALA A N 1
ATOM 2517 C CA . ALA A 1 328 ? -20.190 -8.340 22.691 1.00 94.31 328 ALA A CA 1
ATOM 2518 C C . ALA A 1 328 ? -18.785 -8.958 22.639 1.00 94.31 328 ALA A C 1
ATOM 2520 O O . ALA A 1 328 ? -17.989 -8.641 21.757 1.00 94.31 328 ALA A O 1
ATOM 2521 N N . VAL A 1 329 ? -18.511 -9.908 23.538 1.00 93.62 329 VAL A N 1
ATOM 2522 C CA . VAL A 1 329 ? -17.245 -10.654 23.580 1.00 93.62 329 VAL A CA 1
ATOM 2523 C C . VAL A 1 329 ? -17.037 -11.437 22.284 1.00 93.62 329 VAL A C 1
ATOM 2525 O O . VAL A 1 329 ? -15.955 -11.387 21.707 1.00 93.62 329 VAL A O 1
ATOM 2528 N N . ARG A 1 330 ? -18.079 -12.101 21.767 1.00 95.81 330 ARG A N 1
ATOM 2529 C CA . ARG A 1 330 ? -18.022 -12.806 20.474 1.00 95.81 330 ARG A CA 1
ATOM 2530 C C . ARG A 1 330 ? -17.663 -11.871 19.318 1.00 95.81 330 ARG A C 1
ATOM 2532 O O . ARG A 1 330 ? -16.838 -12.246 18.492 1.00 95.81 330 ARG A O 1
ATOM 2539 N N . LEU A 1 331 ? -18.234 -10.663 19.271 1.00 96.81 331 LEU A N 1
ATOM 2540 C CA . LEU A 1 331 ? -17.871 -9.656 18.264 1.00 96.81 331 LEU A CA 1
ATOM 2541 C C . LEU A 1 331 ? -16.424 -9.179 18.428 1.00 96.81 331 LEU A C 1
ATOM 2543 O O . LEU A 1 331 ? -15.712 -9.049 17.435 1.00 96.81 331 LEU A O 1
ATOM 2547 N N . LEU A 1 332 ? -15.969 -8.961 19.664 1.00 94.62 332 LEU A N 1
ATOM 2548 C CA . LEU A 1 332 ? -14.587 -8.567 19.944 1.00 94.62 332 LEU A CA 1
ATOM 2549 C C . LEU A 1 332 ? -13.591 -9.652 19.499 1.00 94.62 332 LEU A C 1
ATOM 2551 O O . LEU A 1 332 ? -12.608 -9.352 18.823 1.00 94.62 332 LEU A O 1
ATOM 2555 N N . VAL A 1 333 ? -13.883 -10.922 19.798 1.00 95.19 333 VAL A N 1
ATOM 2556 C CA . VAL A 1 333 ? -13.083 -12.073 19.348 1.00 95.19 333 VAL A CA 1
ATOM 2557 C C . VAL A 1 333 ? -13.110 -12.196 17.824 1.00 95.19 333 VAL A C 1
ATOM 2559 O O . VAL A 1 333 ? -12.053 -12.341 17.215 1.00 95.19 333 VAL A O 1
ATOM 2562 N N . ALA A 1 334 ? -14.281 -12.083 17.188 1.00 97.56 334 ALA A N 1
ATOM 2563 C CA . ALA A 1 334 ? -14.396 -12.107 15.728 1.00 97.56 334 ALA A CA 1
ATOM 2564 C C . ALA A 1 334 ? -13.571 -10.987 15.070 1.00 97.56 334 ALA A C 1
ATOM 2566 O O . ALA A 1 334 ? -12.908 -11.216 14.055 1.00 97.56 334 ALA A O 1
ATOM 2567 N N . GLY A 1 335 ? -13.548 -9.798 15.679 1.00 96.69 335 GLY A N 1
ATOM 2568 C CA . GLY A 1 335 ? -12.699 -8.685 15.266 1.00 96.69 335 GLY A CA 1
ATOM 2569 C C . GLY A 1 335 ? -11.207 -8.997 15.367 1.00 96.69 335 GLY A C 1
ATOM 2570 O O . GLY A 1 335 ? -10.489 -8.890 14.370 1.00 96.69 335 GLY A O 1
ATOM 2571 N N . GLY A 1 336 ? -10.744 -9.455 16.534 1.00 94.94 336 GLY A N 1
ATOM 2572 C CA . GLY A 1 336 ? -9.341 -9.823 16.762 1.00 94.94 336 GLY A CA 1
ATOM 2573 C C . GLY A 1 336 ? -8.849 -10.959 15.856 1.00 94.94 336 GLY A C 1
ATOM 2574 O O . GLY A 1 336 ? -7.742 -10.890 15.308 1.00 94.94 336 GLY A O 1
ATOM 2575 N N . VAL A 1 337 ? -9.694 -11.972 15.630 1.00 96.38 337 VAL A N 1
ATOM 2576 C CA . VAL A 1 337 ? -9.432 -13.062 14.677 1.00 96.38 337 VAL A CA 1
ATOM 2577 C C . VAL A 1 337 ? -9.367 -12.530 13.250 1.00 96.38 337 VAL A C 1
ATOM 2579 O O . VAL A 1 337 ? -8.466 -12.921 12.515 1.00 96.38 337 VAL A O 1
ATOM 2582 N N . SER A 1 338 ? -10.251 -11.608 12.860 1.00 97.50 338 SER A N 1
ATOM 2583 C CA . SER A 1 338 ? -10.218 -11.005 11.520 1.00 97.50 338 SER A CA 1
ATOM 2584 C C . SER A 1 338 ? -8.917 -10.234 11.281 1.00 97.50 338 SER A C 1
ATOM 2586 O O . SER A 1 338 ? -8.249 -10.468 10.275 1.00 97.50 338 SER A O 1
ATOM 2588 N N . TYR A 1 339 ? -8.485 -9.391 12.226 1.00 96.56 339 TYR A N 1
ATOM 2589 C CA . TYR A 1 339 ? -7.208 -8.675 12.102 1.00 96.56 339 TYR A CA 1
ATOM 2590 C C . TYR A 1 339 ? -6.004 -9.620 12.031 1.00 96.56 339 TYR A C 1
ATOM 2592 O O . TYR A 1 339 ? -5.132 -9.451 11.179 1.00 96.56 339 TYR A O 1
ATOM 2600 N N . THR A 1 340 ? -5.957 -10.635 12.897 1.00 95.75 340 THR A N 1
ATOM 2601 C CA . THR A 1 340 ? -4.836 -11.588 12.934 1.00 95.75 340 THR A CA 1
ATOM 2602 C C . THR A 1 340 ? -4.835 -12.498 11.701 1.00 95.75 340 THR A C 1
ATOM 2604 O O . THR A 1 340 ? -3.781 -12.758 11.121 1.00 95.75 340 THR A O 1
ATOM 2607 N N . GLY A 1 341 ? -6.012 -12.933 11.246 1.00 96.06 341 GLY A N 1
ATOM 2608 C CA . GLY A 1 341 ? -6.198 -13.801 10.081 1.00 96.06 341 GLY A CA 1
ATOM 2609 C C . GLY A 1 341 ? -5.793 -13.156 8.756 1.00 96.06 341 GLY A C 1
ATOM 2610 O O . GLY A 1 341 ? -5.429 -13.861 7.818 1.00 96.06 341 GLY A O 1
ATOM 2611 N N . GLY A 1 342 ? -5.769 -11.823 8.688 1.00 94.62 342 GLY A N 1
ATOM 2612 C CA . GLY A 1 342 ? -5.231 -11.110 7.536 1.00 94.62 342 GLY A CA 1
ATOM 2613 C C . GLY A 1 342 ? -3.697 -11.178 7.420 1.00 94.62 342 GLY A C 1
ATOM 2614 O O . GLY A 1 342 ? -3.161 -11.078 6.313 1.00 94.62 342 GLY A O 1
ATOM 2615 N N . VAL A 1 343 ? -2.969 -11.344 8.530 1.00 94.62 343 VAL A N 1
ATOM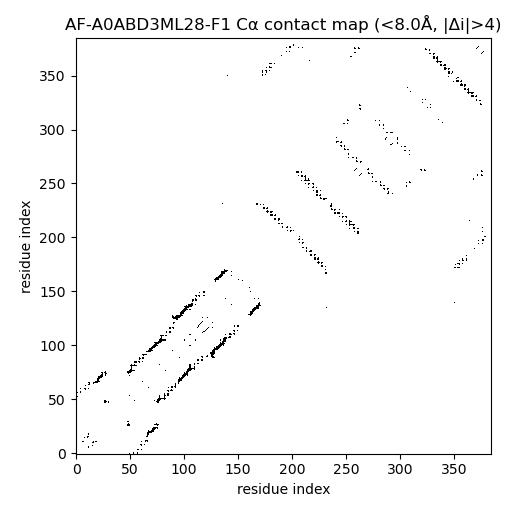 2616 C CA . VAL A 1 343 ? -1.501 -11.183 8.572 1.00 94.62 343 VAL A CA 1
ATOM 2617 C C . VAL A 1 343 ? -0.750 -12.107 7.604 1.00 94.62 343 VAL A C 1
ATOM 2619 O O . VAL A 1 343 ? 0.175 -11.625 6.947 1.00 94.62 343 VAL A O 1
ATOM 2622 N N . PRO A 1 344 ? -1.122 -13.392 7.430 1.00 94.31 344 PRO A N 1
ATOM 2623 C CA . PRO A 1 344 ? -0.489 -14.253 6.432 1.00 94.31 344 PRO A CA 1
ATOM 2624 C C . PRO A 1 344 ? -0.528 -13.671 5.011 1.00 94.31 344 PRO A C 1
ATOM 2626 O O . PRO A 1 344 ? 0.474 -13.731 4.298 1.00 94.31 344 PRO A O 1
ATOM 2629 N N . PHE A 1 345 ? -1.644 -13.048 4.615 1.00 92.25 345 PHE A N 1
ATOM 2630 C CA . PHE A 1 345 ? -1.780 -12.396 3.309 1.00 92.25 345 PHE A CA 1
ATOM 2631 C C . PHE A 1 345 ? -0.916 -11.135 3.228 1.00 92.25 345 PHE A C 1
ATOM 2633 O O . PHE A 1 345 ? -0.224 -10.924 2.233 1.00 92.25 345 PHE A O 1
ATOM 2640 N N . PHE A 1 346 ? -0.864 -10.342 4.301 1.00 88.56 346 PHE A N 1
ATOM 2641 C CA . PHE A 1 346 ? 0.022 -9.179 4.374 1.00 88.56 346 PHE A CA 1
ATOM 2642 C C . PHE A 1 346 ? 1.506 -9.553 4.227 1.00 88.56 346 PHE A C 1
ATOM 2644 O O . PHE A 1 346 ? 2.249 -8.860 3.535 1.00 88.56 346 PHE A O 1
ATOM 2651 N N . ILE A 1 347 ? 1.942 -10.654 4.849 1.00 88.00 347 ILE A N 1
ATOM 2652 C CA . ILE A 1 347 ? 3.333 -11.125 4.771 1.00 88.00 347 ILE A CA 1
ATOM 2653 C C . ILE A 1 347 ? 3.646 -11.685 3.380 1.00 88.00 347 ILE A C 1
ATOM 2655 O O . ILE A 1 347 ? 4.712 -11.395 2.833 1.00 88.00 347 ILE A O 1
ATOM 2659 N N . ARG A 1 348 ? 2.740 -12.493 2.814 1.00 84.56 348 ARG A N 1
ATOM 2660 C CA . ARG A 1 348 ? 2.936 -13.124 1.502 1.00 84.56 348 ARG A CA 1
ATOM 2661 C C . ARG A 1 348 ? 2.970 -12.084 0.381 1.00 84.56 348 ARG A C 1
ATOM 2663 O O . ARG A 1 348 ? 3.842 -12.160 -0.480 1.00 84.56 348 ARG A O 1
ATOM 2670 N N . ASN A 1 349 ? 2.058 -11.110 0.429 1.00 78.06 349 ASN A N 1
ATOM 2671 C CA . ASN A 1 349 ? 1.974 -9.951 -0.464 1.00 78.06 349 ASN A CA 1
ATOM 2672 C C . ASN A 1 349 ? 2.127 -10.289 -1.966 1.00 78.06 349 ASN A C 1
ATOM 2674 O O . ASN A 1 349 ? 2.798 -9.570 -2.708 1.00 78.06 349 ASN A O 1
ATOM 2678 N N . THR A 1 350 ? 1.521 -11.397 -2.408 1.00 75.38 350 THR A N 1
ATOM 2679 C CA . THR A 1 350 ? 1.436 -11.793 -3.825 1.00 75.38 350 THR A CA 1
ATOM 2680 C C . THR A 1 350 ? 0.168 -11.224 -4.484 1.00 75.38 350 THR A C 1
ATOM 2682 O O . THR A 1 350 ? -0.373 -10.213 -4.028 1.00 75.38 350 THR A O 1
ATOM 2685 N N . ASN A 1 351 ? -0.308 -11.823 -5.584 1.00 78.50 351 ASN A N 1
ATOM 2686 C CA . ASN A 1 351 ? -1.439 -11.304 -6.354 1.00 78.50 351 ASN A CA 1
ATOM 2687 C C . ASN A 1 351 ? -2.682 -11.171 -5.478 1.00 78.50 351 ASN A C 1
ATOM 2689 O O . ASN A 1 351 ? -3.155 -12.166 -4.938 1.00 78.50 351 ASN A O 1
ATOM 2693 N N . LEU A 1 352 ? -3.226 -9.959 -5.378 1.00 83.94 352 LEU A N 1
ATOM 2694 C CA . LEU A 1 352 ? -4.422 -9.634 -4.588 1.00 83.94 352 LEU A CA 1
ATOM 2695 C C . LEU A 1 352 ? -4.320 -9.895 -3.079 1.00 83.94 352 LEU A C 1
ATOM 2697 O O . LEU A 1 352 ? -5.239 -9.513 -2.363 1.00 83.94 352 LEU A O 1
ATOM 2701 N N . ASP A 1 353 ? -3.224 -10.450 -2.561 1.00 88.19 353 ASP A N 1
ATOM 2702 C CA . ASP A 1 353 ? -3.059 -10.701 -1.124 1.00 88.19 353 ASP A CA 1
ATOM 2703 C C . ASP A 1 353 ? -3.218 -9.424 -0.299 1.00 88.19 353 ASP A C 1
ATOM 2705 O O . ASP A 1 353 ? -3.838 -9.433 0.760 1.00 88.19 353 ASP A O 1
ATOM 2709 N N . HIS A 1 354 ? -2.712 -8.302 -0.812 1.00 90.56 354 HIS A N 1
ATOM 2710 C CA . HIS A 1 354 ? -2.892 -7.005 -0.168 1.00 90.56 354 HIS A CA 1
ATOM 2711 C C . HIS A 1 354 ? -4.366 -6.571 -0.133 1.00 90.56 354 HIS A C 1
ATOM 2713 O O . HIS A 1 354 ? -4.840 -6.027 0.860 1.00 90.56 354 HIS A O 1
ATOM 2719 N N . SER A 1 355 ? -5.118 -6.871 -1.194 1.00 92.50 355 SER A N 1
ATOM 2720 C CA . SER A 1 355 ? -6.555 -6.594 -1.252 1.00 92.50 355 SER A CA 1
ATOM 2721 C C . SER A 1 355 ? -7.328 -7.509 -0.300 1.00 92.50 355 SER A C 1
ATOM 2723 O O . SER A 1 355 ? -8.270 -7.063 0.347 1.00 92.50 355 SER A O 1
ATOM 2725 N N . ILE A 1 356 ? -6.911 -8.771 -0.164 1.00 94.50 356 ILE A N 1
ATOM 2726 C CA . ILE A 1 356 ? -7.470 -9.712 0.815 1.00 94.50 356 ILE A CA 1
ATOM 2727 C C . ILE A 1 356 ? -7.187 -9.209 2.237 1.00 94.50 356 ILE A C 1
ATOM 2729 O O . ILE A 1 356 ? -8.105 -9.149 3.051 1.00 94.50 356 ILE A O 1
ATOM 2733 N N . TRP A 1 357 ? -5.959 -8.762 2.519 1.00 95.44 357 TRP A N 1
ATOM 2734 C CA . TRP A 1 357 ? -5.606 -8.099 3.779 1.00 95.44 357 TRP A CA 1
ATOM 2735 C C . TRP A 1 357 ? -6.546 -6.925 4.089 1.00 95.44 357 TRP A C 1
ATOM 2737 O O . TRP A 1 357 ? -7.081 -6.855 5.194 1.00 95.44 357 TRP A O 1
ATOM 2747 N N . HIS A 1 358 ? -6.834 -6.064 3.107 1.00 96.19 358 HIS A N 1
ATOM 2748 C CA . HIS A 1 358 ? -7.786 -4.957 3.272 1.00 96.19 358 HIS A CA 1
ATOM 2749 C C . HIS A 1 358 ? -9.188 -5.431 3.665 1.00 96.19 358 HIS A C 1
ATOM 2751 O O . HIS A 1 358 ? -9.829 -4.834 4.528 1.00 96.19 358 HIS A O 1
ATOM 2757 N N . VAL A 1 359 ? -9.666 -6.525 3.068 1.00 97.38 359 VAL A N 1
ATOM 2758 C CA . VAL A 1 359 ? -10.971 -7.106 3.418 1.00 97.38 359 VAL A CA 1
ATOM 2759 C C . VAL A 1 359 ? -10.985 -7.593 4.871 1.00 97.38 359 VAL A C 1
ATOM 2761 O O . VAL A 1 359 ? -11.947 -7.319 5.586 1.00 97.38 359 VAL A O 1
ATOM 2764 N N . PHE A 1 360 ? -9.917 -8.244 5.342 1.00 98.06 360 PHE A N 1
ATOM 2765 C CA . PHE A 1 360 ? -9.796 -8.670 6.743 1.00 98.06 360 PHE A CA 1
ATOM 2766 C C . PHE A 1 360 ? -9.765 -7.486 7.722 1.00 98.06 360 PHE A C 1
ATOM 2768 O O . PHE A 1 360 ? -10.446 -7.519 8.748 1.00 98.06 360 PHE A O 1
ATOM 2775 N N . VAL A 1 361 ? -9.031 -6.419 7.391 1.00 97.62 361 VAL A N 1
ATOM 2776 C CA . VAL A 1 361 ? -8.984 -5.178 8.188 1.00 97.62 361 VAL A CA 1
ATOM 2777 C C . VAL A 1 361 ? -10.359 -4.503 8.244 1.00 97.62 361 VAL A C 1
ATOM 2779 O O . VAL A 1 361 ? -10.782 -4.040 9.308 1.00 97.62 361 VAL A O 1
ATOM 2782 N N . LEU A 1 362 ? -11.087 -4.478 7.122 1.00 98.12 362 LEU A N 1
ATOM 2783 C CA . LEU A 1 362 ? -12.455 -3.963 7.056 1.00 98.12 362 LEU A CA 1
ATOM 2784 C C . LEU A 1 362 ? -13.427 -4.792 7.896 1.00 98.12 362 LEU A C 1
ATOM 2786 O O . LEU A 1 362 ? -14.166 -4.225 8.700 1.00 98.12 362 LEU A O 1
ATOM 2790 N N . ALA A 1 363 ? -13.388 -6.119 7.775 1.00 98.31 363 ALA A N 1
ATOM 2791 C CA . ALA A 1 363 ? -14.208 -7.015 8.585 1.00 98.31 363 ALA A CA 1
ATOM 2792 C C . ALA A 1 363 ? -13.934 -6.835 10.089 1.00 98.31 363 ALA A C 1
ATOM 2794 O O . ALA A 1 363 ? -14.870 -6.676 10.873 1.00 98.31 363 ALA A O 1
ATOM 2795 N N . GLY A 1 364 ? -12.657 -6.765 10.486 1.00 97.94 364 GLY A N 1
ATOM 2796 C CA . GLY A 1 364 ? -12.262 -6.510 11.873 1.00 97.94 364 GLY A CA 1
ATOM 2797 C C . GLY A 1 364 ? -12.797 -5.181 12.410 1.00 97.94 364 GLY A C 1
ATOM 2798 O O . GLY A 1 364 ? -13.340 -5.125 13.516 1.00 97.94 364 GLY A O 1
ATOM 2799 N N . SER A 1 365 ? -12.720 -4.121 11.601 1.00 97.94 365 SER A N 1
ATOM 2800 C CA . SER A 1 365 ? -13.256 -2.803 11.962 1.00 97.94 365 SER A CA 1
ATOM 2801 C C . SER A 1 365 ? -14.775 -2.807 12.090 1.00 97.94 365 SER A C 1
ATOM 2803 O O . SER A 1 365 ? -15.292 -2.206 13.029 1.00 97.94 365 SER A O 1
ATOM 2805 N N . ILE A 1 366 ? -15.489 -3.517 11.209 1.00 98.38 366 ILE A N 1
ATOM 2806 C CA . ILE A 1 366 ? -16.947 -3.678 11.293 1.00 98.38 366 ILE A CA 1
ATOM 2807 C C . ILE A 1 366 ? -17.327 -4.386 12.596 1.00 98.38 366 ILE A C 1
ATOM 2809 O O . ILE A 1 366 ? -18.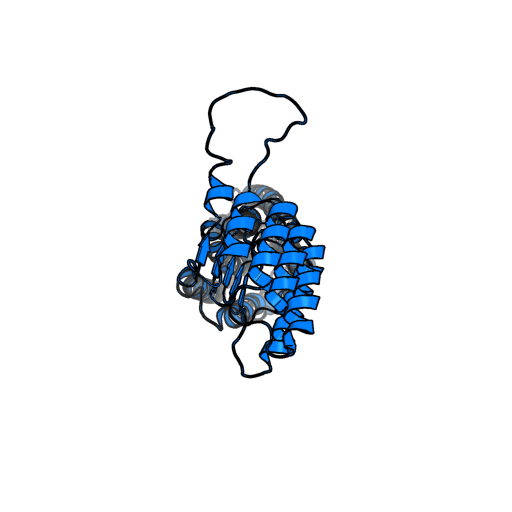193 -3.896 13.317 1.00 98.38 366 ILE A O 1
ATOM 2813 N N . PHE A 1 367 ? -16.665 -5.492 12.952 1.00 98.31 367 PHE A N 1
ATOM 2814 C CA . PHE A 1 367 ? -16.961 -6.201 14.202 1.00 98.31 367 PHE A CA 1
ATOM 2815 C C . PHE A 1 367 ? -16.684 -5.350 15.446 1.00 98.31 367 PHE A C 1
ATOM 2817 O O . PHE A 1 367 ? -17.511 -5.325 16.361 1.00 98.31 367 PHE A O 1
ATOM 2824 N N . HIS A 1 368 ? -15.569 -4.612 15.473 1.00 97.44 368 HIS A N 1
ATOM 2825 C CA . HIS A 1 368 ? -15.276 -3.683 16.569 1.00 97.44 368 HIS A CA 1
ATOM 2826 C C . HIS A 1 368 ? -16.315 -2.563 16.644 1.00 97.44 368 HIS A C 1
ATOM 2828 O O . HIS A 1 368 ? -16.809 -2.269 17.731 1.00 97.44 368 HIS A O 1
ATOM 2834 N N . TRP A 1 369 ? -16.699 -1.986 15.504 1.00 98.12 369 TRP A N 1
ATOM 2835 C CA . TRP A 1 369 ? -17.700 -0.927 15.460 1.00 98.12 369 TRP A CA 1
ATOM 2836 C C . TRP A 1 369 ? -19.063 -1.420 15.954 1.00 98.12 369 TRP A C 1
ATOM 2838 O O . TRP A 1 369 ? -19.667 -0.764 16.797 1.00 98.12 369 TRP A O 1
ATOM 2848 N N . LEU A 1 370 ? -19.510 -2.603 15.515 1.00 97.94 370 LEU A N 1
ATOM 2849 C CA . LEU A 1 370 ? -20.752 -3.227 15.987 1.00 97.94 370 LEU A CA 1
ATOM 2850 C C . LEU A 1 370 ? -20.716 -3.503 17.493 1.00 97.94 370 LEU A C 1
ATOM 2852 O O . LEU A 1 370 ? -21.707 -3.271 18.186 1.00 97.94 370 LEU A O 1
ATOM 2856 N N . CYS A 1 371 ? -19.575 -3.967 18.010 1.00 97.00 371 CYS A N 1
ATOM 2857 C CA . CYS A 1 371 ? -19.387 -4.186 19.441 1.00 97.00 371 CYS A CA 1
ATOM 2858 C C . CYS A 1 371 ? -19.529 -2.872 20.226 1.00 97.00 371 CYS A C 1
ATOM 2860 O O . CYS A 1 371 ? -20.305 -2.795 21.183 1.00 97.00 371 CYS A O 1
ATOM 2862 N N . VAL A 1 372 ? -18.845 -1.816 19.776 1.00 96.88 372 VAL A N 1
ATOM 2863 C CA . VAL A 1 372 ? -18.915 -0.495 20.409 1.00 96.88 372 VAL A CA 1
ATOM 2864 C C . VAL A 1 372 ? -20.331 0.068 20.333 1.00 96.88 372 VAL A C 1
ATOM 2866 O O . VAL A 1 372 ? -20.875 0.479 21.354 1.00 96.88 372 VAL A O 1
ATOM 2869 N N . PHE A 1 373 ? -20.950 0.049 19.155 1.00 96.88 373 PHE A N 1
ATOM 2870 C CA . PHE A 1 373 ? -22.273 0.614 18.925 1.00 96.88 373 PHE A CA 1
ATOM 2871 C C . PHE A 1 373 ? -23.355 -0.105 19.742 1.00 96.88 373 PHE A C 1
ATOM 2873 O O . PHE A 1 373 ? -24.099 0.542 20.468 1.00 96.88 373 PHE A O 1
ATOM 2880 N N . TRP A 1 374 ? -23.439 -1.436 19.714 1.00 95.00 374 TRP A N 1
ATOM 2881 C CA . TRP A 1 374 ? -24.536 -2.126 20.405 1.00 95.00 374 TRP A CA 1
ATOM 2882 C C . TRP A 1 374 ? -24.340 -2.309 21.910 1.00 95.00 374 TRP A C 1
ATOM 2884 O O . TRP A 1 374 ? -25.340 -2.387 22.629 1.00 95.00 374 TRP A O 1
ATOM 2894 N N . TYR A 1 375 ? -23.095 -2.374 22.394 1.00 94.19 375 TYR A N 1
ATOM 2895 C CA . TYR A 1 375 ? -22.822 -2.827 23.763 1.00 94.19 375 TYR A CA 1
ATOM 2896 C C . TYR A 1 375 ? -22.007 -1.862 24.622 1.00 94.19 375 TYR A C 1
ATOM 2898 O O . TYR A 1 375 ? -22.177 -1.876 25.836 1.00 94.19 375 TYR A O 1
ATOM 2906 N N . VAL A 1 376 ? -21.141 -1.029 24.036 1.00 94.19 376 VAL A N 1
ATOM 2907 C CA . VAL A 1 376 ? -20.273 -0.122 24.815 1.00 94.19 376 VAL A CA 1
ATOM 2908 C C . VAL A 1 376 ? -20.873 1.276 24.900 1.00 94.19 376 VAL A C 1
ATOM 2910 O O . VAL A 1 376 ? -21.050 1.816 25.983 1.00 94.19 376 VAL A O 1
ATOM 2913 N N . ALA A 1 377 ? -21.209 1.868 23.757 1.00 92.81 377 ALA A N 1
ATOM 2914 C CA . ALA A 1 377 ? -21.730 3.225 23.669 1.00 92.81 377 ALA A CA 1
ATOM 2915 C C . ALA A 1 377 ? -23.228 3.308 23.997 1.00 92.81 377 ALA A C 1
ATOM 2917 O O . ALA A 1 377 ? -23.783 4.404 24.025 1.00 92.81 377 ALA A O 1
ATOM 2918 N N . LYS A 1 378 ? -23.921 2.172 24.154 1.00 84.75 378 LYS A N 1
ATOM 2919 C CA . LYS A 1 378 ? -25.358 2.150 24.439 1.00 84.75 378 LYS A CA 1
ATOM 2920 C C . LYS A 1 378 ? -25.562 2.344 25.947 1.00 84.75 378 LYS A C 1
ATOM 2922 O O . LYS A 1 378 ? -25.101 1.502 26.716 1.00 84.75 378 LYS A O 1
ATOM 2927 N N . PRO A 1 379 ? -26.239 3.416 26.391 1.00 66.50 379 PRO A N 1
ATOM 2928 C CA . PRO A 1 379 ? -26.483 3.634 27.812 1.00 66.50 379 PRO A CA 1
ATOM 2929 C C . PRO A 1 379 ? -27.331 2.504 28.407 1.00 66.50 379 PRO A C 1
ATOM 2931 O O . PRO A 1 379 ? -28.280 2.023 27.783 1.00 66.50 379 PRO A O 1
ATOM 2934 N N . LYS A 1 380 ? -26.995 2.085 29.634 1.00 62.19 380 LYS A N 1
ATOM 2935 C CA . LYS A 1 380 ? -27.653 0.965 30.331 1.00 62.19 380 LYS A CA 1
ATOM 2936 C C . LYS A 1 380 ? -29.124 1.227 30.701 1.00 62.19 380 LYS A C 1
ATOM 2938 O O . LYS A 1 380 ? -29.836 0.277 30.993 1.00 62.19 380 LYS A O 1
ATOM 2943 N N . SER A 1 381 ? -29.618 2.462 30.592 1.00 49.09 381 SER A N 1
ATOM 2944 C CA . SER A 1 381 ? -30.972 2.870 31.008 1.00 49.09 381 SER A CA 1
ATOM 2945 C C . SER A 1 381 ? -32.126 2.412 30.095 1.00 49.09 381 SER A C 1
ATOM 2947 O O . SER A 1 381 ? -33.234 2.911 30.238 1.00 49.09 381 SER A O 1
ATOM 2949 N N . ILE A 1 382 ? -31.888 1.518 29.127 1.00 47.16 382 ILE A N 1
ATOM 2950 C CA . ILE A 1 382 ? -32.915 1.018 28.183 1.00 47.16 382 ILE A CA 1
ATOM 2951 C C . ILE A 1 382 ? -33.256 -0.465 28.448 1.00 47.16 382 ILE A C 1
ATOM 2953 O O . ILE A 1 382 ? -34.142 -1.018 27.809 1.00 47.16 382 ILE A O 1
ATOM 2957 N N . TYR A 1 383 ? -32.579 -1.126 29.393 1.00 43.25 383 TYR A N 1
ATOM 2958 C CA . TYR A 1 383 ? -32.850 -2.531 29.745 1.00 43.25 383 TYR A CA 1
ATOM 2959 C C . TYR A 1 383 ? -33.653 -2.705 31.045 1.00 43.25 383 TYR A C 1
ATOM 2961 O O . TYR A 1 383 ? -33.929 -3.835 31.429 1.00 43.25 383 TYR A O 1
ATOM 2969 N N . GLU A 1 384 ? -34.030 -1.606 31.703 1.00 35.41 384 GLU A N 1
ATOM 2970 C CA . GLU A 1 384 ? -34.776 -1.593 32.975 1.00 35.41 384 GLU A CA 1
ATOM 2971 C C . GLU A 1 384 ? -36.176 -0.958 32.835 1.00 35.41 384 GLU A C 1
ATOM 2973 O O . GLU A 1 384 ? -36.712 -0.423 33.802 1.00 35.41 384 GLU A O 1
ATOM 2978 N N . GLY A 1 385 ? -36.751 -0.981 31.626 1.00 34.91 385 GLY A N 1
ATOM 2979 C CA . GLY A 1 385 ? -38.107 -0.495 31.336 1.00 34.91 385 GLY A CA 1
ATOM 2980 C C . GLY A 1 385 ? -39.063 -1.624 31.004 1.00 34.91 385 GLY A C 1
ATOM 2981 O O . GLY A 1 385 ? -38.705 -2.412 30.097 1.00 34.91 385 GLY A O 1
#

Secondary structure (DSSP, 8-state):
-HHHHHHHHHHTTTTTTT--EEE-HHHHHGGG----------S-----S--HHHHHHHHHHHHH-SS--EEE-TT---HHHHHHHHHHHHHH-SS--EEE-TTS--HHHHHHHIIIIIIIGGGGTT----EEE-TTS---HHHHHHHHHHHHHHHTSSS---EEE-TT--HHHHHHHHHHHHHHHHHHHHHHHHHHHHTTTS-HHHHHHHHHHHHHHHHHHHHHHHHHHTTT-HHHHHHHHHHHHHHHHHHHHHHHHHIIIIITTTSHHHHHHHHHHHHHHHHHHHHHHHH-TT-TTHHHHHHHHHHHHHHGGGGTHHHHHHHS-HHHHHHHHHHHHHHHHHHHHHHH--TTHHHHHHHHHHHHHHHHHHHIIIIISS-GGGS--

Solvent-accessible surface area (backbone atoms only — not comparable to full-atom values): 19135 Å² total; per-residue (Å²): 95,69,70,57,35,50,53,41,62,76,25,37,78,55,91,38,44,82,50,34,68,48,78,41,39,60,50,27,50,72,66,69,73,86,88,81,79,92,77,94,80,76,99,66,84,71,95,53,40,48,32,32,70,45,31,39,46,44,15,58,37,44,54,72,40,76,43,40,29,34,40,33,38,33,48,12,50,23,27,33,70,8,40,31,38,34,27,49,20,42,16,66,17,56,47,34,26,36,41,34,35,32,42,13,41,27,25,38,69,13,37,46,36,36,35,52,30,39,63,54,66,14,68,76,73,32,32,31,58,38,39,35,33,46,21,43,8,54,27,41,65,68,24,54,49,53,44,53,53,54,49,53,69,50,61,78,45,99,64,83,77,62,44,72,41,60,56,51,18,55,55,68,50,31,49,48,38,18,51,56,26,43,50,39,34,56,52,32,54,53,50,36,54,52,48,56,62,58,32,61,93,51,60,68,59,52,47,53,20,51,48,47,26,34,52,18,45,37,47,26,21,46,26,40,19,50,21,33,67,32,50,81,40,68,73,60,22,54,56,27,47,33,46,28,59,30,19,54,35,41,29,56,37,19,63,46,36,38,51,32,55,49,60,32,47,92,43,53,73,59,28,52,53,52,51,52,49,42,45,50,52,22,51,53,49,32,50,47,37,65,77,43,74,82,46,90,58,43,69,64,52,50,53,51,49,54,49,53,62,66,55,51,54,69,80,47,43,70,66,45,61,76,70,45,58,70,72,38,52,52,27,44,50,53,11,54,48,27,47,58,66,18,44,65,31,55,73,66,55,54,88,54,21,54,37,52,23,46,50,22,49,49,52,15,50,50,27,43,48,52,28,38,53,71,61,51,56,44,72,75,85,74,78,84,118

Nearest PDB structures (foldseek):
  5lxg-assembly1_A  TM=8.078E-01  e=3.591E-05  Homo sapiens
  8j07-assembly1_w  TM=9.282E-01  e=1.595E-03  Homo sapiens
  5irm-assembly1_C  TM=8.976E-01  e=9.368E-03  Oryctolagus cuniculus
  5irn-assembly1_A  TM=6.764E-01  e=2.087E-02  Oryctolagus cuniculus

InterPro domains:
  IPR004254 AdipoR/Haemolysin-III-related [PF03006] (173-369)
  IPR004254 AdipoR/Haemolysin-III-related [PTHR20855] (172-375)
  IPR032675 Leucine-rich repeat domain superfamily [G3DSA:3.80.10.10] (3-181)

Radius of gyration: 27.7 Å; Cα contacts (8 Å, |Δi|>4): 596; chains: 1; bounding box: 71×42×78 Å

Foldseek 3Di:
DLVVLVVLQVDQVHPVLVDQEDAQVVQLVVLPPDPDDDDDDDDCPDDGAQALVNLLSVLSSLLPHPRHAYYARARHQHAQNSLLSNLQSQLQHQRHAYAECHNRLNEQNSLVSNLVRRLPSSPPSRHNYAEYECENNQHEQVSVVSVVVSLVVVVVDPDRRRDYHHFHNHLVLLVLQLVLLVVLLVVLVVLLVLQCVQCVVPPPLLNVLSVQLSVLSNQQSVLRNQLSVCSVPVVSNLVSQLSNLLSLLSNLLSLCSLCLSFVVVVVVVVSVVLSCVSVVLSVVSSCCSPVPVPDPCNVVVSVVSSLVSLCPCVVCVVSNPVRWDPVLVVLQVQLSCLQVVLVVLVVVVGDSSSSSSSNSNSSSSVSSSCSCSPTRSHDPVPVPD

Mean predicted aligned error: 8.62 Å

pLDDT: mean 87.3, std 14.79, range [30.7, 98.5]